Protein AF-A0A9R1PBY8-F1 (afdb_monomer_lite)

Organism: Triticum turgidum subsp. durum (NCBI:txid4567)

Radius of gyration: 31.66 Å; chains: 1; bounding box: 69×104×123 Å

Secondary structure (DSSP, 8-state):
---------------------PPP-----HHHHHHHHHHHHHHHHHHHHHS-TT-B--S-BTTTTB-TTSBTHHHH-HHHHHHHHHHHHHHHHHHHHHHHHHHHHHHHHTT----STTTHHHHHHHHHHHHHHHHHHHHHH--SHHHHHHHHHHHHHHHHHHHHHHHHHHHHTTSPPPPS---HHHHHHHHHHHHHHHHHHHHHHHHHHHHHHS-TT-B-SS-BTTB-TTSBGGGSTTTHHHHHHHHHHHHHHHHHHHHHHHHHH-HHHHHHHTTSHHHHHHHHHHHHHHHHHHHHHH--SHHHHHHHHHHHHHHHHHHHHHHHSS-GGGHHHHHHHHHHHHHHHHHHHHHHHHHHHHHHHHHHHHHHHHHHS-TT-B-SS-BTTB-TTSBHHHHH-HHHHHHHHHHHHHHHHHHHHHHHHHH-TTGGGS-HHHHHHHHHHHHHHHHHHHHHHH-SSHHHHHHHHHHHHHHHHHHHHHHHHHHTT---S-HHHHHHHHHHHHHHHHHHHHHHHHHHHHHHHS-TT-B--S-BTTTTBPTTSBTTTTT-HHHHHHHHHHHHHHHHHHHHHHHHHH-HHHHHHHHHTSHHHHHHHHHHHHHHHHHHHHH-S-HHHHHHHHHHHHHHHHHHHHHHHHHHHHHHHTTSS------HHHHHHHHHHHHHHHHHHHHHHHHHHHTT-----S-SSSSSSSTTSS-----------

pLDDT: mean 72.28, std 19.75, range [21.86, 96.31]

InterPro domains:
  IPR026961 PGG domain [PF13962] (40-143)
  IPR026961 PGG domain [PF13962] (191-300)
  IPR026961 PGG domain [PF13962] (351-454)
  IPR026961 PGG domain [PF13962] (496-608)

Foldseek 3Di:
DDDDDDDDDDDDPPDDPPPPPDPDDPDPDVLVLVLVLLVLLLVLLVVCLQQAFLGFACDDDPVVPHHGSHRPCCVVPVPLSVQLNVLSVLLNVLSVVSNVLCVVVVVCVVPDPDDPPSVVVSLVSVVSSLVSLLSNLLSQLDDDPVLNVLSVVLVVVLVVVLVVLVVVLVVVVPDDDDDDDDPPVVVVVLVVLLSLLSVLLSLLLSLLSNPSNAAQLGFANDDDDPDHRSDGLQCPDLLVVLSVQLNNLSSQLNSLSSSLNSQSSDPSSSVVPVPPPVSVVSVVSNLRSLLSNLLSQQDPDPVLSVLLVVLLVVLVCVVVVLVVPDDPPPPPPVCVVCVVVVVVVVVVLVLLLSLLLVLLSLLLNLLSVCSSAPFLGFANPDDDPHGRSHRQCCVVPVPLSSQLSNLSSLLNSLSVSLNVCSSDPSNVPVPLVVSLVSVLSSLVSLLSNLLSLLDPDPVSSVVLVVLLVVLLVVLVVLLVVQVVPDDDDDDPVVVVVLSVVLSVLSVLLSVLLSLLSVCSRAAAQGWANDQDPVVRDDRSHRPCCPVPVVLRVLLNVLSSNLNSLSSSLNSQSSDPVRSVSSVVSCVSVVSSVSSVVSSVVNVCSRPDPDVVVVCVVVVVVVVVVVVVVVVVVVVVVVVVVVVVPDDDDDPPVVVVVVVVVVVVVVVVVVVVVVVVVVVPDDDDDPDPPPPPPVVPPPDDDDDDDDDDD

Sequence (709 aa):
MTSIQCEEMEMVMEQEPVAVMGPEPKLESWEYILRKYILMLATVTHGVGFNPPGGVWQENHGHAGHFAGQPIARTNNFHGYLVFYYCNAFALASSVLVIVLFLLLSINLVEKQEKWFKVKPLRVLTVLDLLSFMGAYAAGSCRDKFTTVYTLVLMATGILTYFIVQAVVARRAKFPPLPADPDKNKVQLEERLRKVLMLLTTFVLSITYESGLNSPGGFWDNTGGGHRAGDSILSDGHHKARLVTFFICNSTAFMASLLIIMLLLSRKLHQQTARSREMYGCILVALAGLVGAYAAGSCREDGATAYVLIVVAASLACILVKSWLWPQDNYRQRVSTEIEISGVELQQSHKSLSLLLLMSTFATAITYQAGLDPPGGVWQENGNGRLAGDPILLSMNASRYRTFLYCNSFAFMLSLVTIIMFLSKFVRGLGAHKVEAVMMLELFGLIGAYTAGVSKNVITSIYVLALGGAVIFYVVIHVIFFTLEKEAINFYVEQEEVEKKRKLLYLLATLSTAMSYHAGLNPPGGYRVQDDDESGYQAGSPVVLPNFPRRYSAFLFCSSLSFMLSVSTMILLVSPVLYRPAIRSYALTLCTAVGSSVLMGAYVVGSTQYVKTYVMIVAGLLVTFLVRDTKQRLSRLMRVEAHEEDPIMINAQEGELVFKRAKKKQHAEHKHLMLLGILVVPGRPRSARRSLAERRRRARPRWAGHEGQ

Structure (mmCIF, N/CA/C/O backbone):
data_AF-A0A9R1PBY8-F1
#
_entry.id   AF-A0A9R1PBY8-F1
#
loop_
_atom_site.group_PDB
_atom_site.id
_atom_site.type_symbol
_atom_site.label_atom_id
_atom_site.label_alt_id
_atom_site.label_comp_id
_atom_site.label_asym_id
_atom_site.label_entity_id
_atom_site.label_seq_id
_atom_site.pdbx_PDB_ins_code
_atom_site.Cartn_x
_atom_site.Cartn_y
_atom_site.Cartn_z
_atom_site.occupancy
_atom_site.B_iso_or_equiv
_atom_site.auth_seq_id
_atom_site.auth_comp_id
_atom_site.auth_asym_id
_atom_site.auth_atom_id
_atom_site.pdbx_PDB_model_num
ATOM 1 N N . MET A 1 1 ? -14.191 3.641 85.393 1.00 29.86 1 MET A N 1
ATOM 2 C CA . MET A 1 1 ? -13.831 4.961 84.839 1.00 29.86 1 MET A CA 1
ATOM 3 C C . MET A 1 1 ? -14.634 5.161 83.565 1.00 29.86 1 MET A C 1
ATOM 5 O O . MET A 1 1 ? -14.518 4.321 82.687 1.00 29.86 1 MET A O 1
ATOM 9 N N . THR A 1 2 ? -15.476 6.205 83.575 1.00 27.30 2 THR A N 1
ATOM 10 C CA . THR A 1 2 ? -16.106 6.927 82.440 1.00 27.30 2 THR A CA 1
ATOM 11 C C . THR A 1 2 ? -16.925 6.091 81.437 1.00 27.30 2 THR A C 1
ATOM 13 O O . THR A 1 2 ? -16.348 5.371 80.639 1.00 27.30 2 THR A O 1
ATOM 16 N N . SER A 1 3 ? -18.259 5.999 81.514 1.00 21.86 3 SER A N 1
ATOM 17 C CA . SER A 1 3 ? -19.325 7.024 81.382 1.00 21.86 3 SER A CA 1
ATOM 18 C C . SER A 1 3 ? -19.831 7.206 79.942 1.00 21.86 3 SER A C 1
ATOM 20 O O . SER A 1 3 ? -19.049 7.639 79.104 1.00 21.86 3 SER A O 1
ATOM 22 N N . ILE A 1 4 ? -21.159 7.040 79.784 1.00 25.64 4 ILE A N 1
ATOM 23 C CA . ILE A 1 4 ? -22.078 7.834 78.929 1.00 25.64 4 ILE A CA 1
ATOM 24 C C . ILE A 1 4 ? -21.954 7.589 77.405 1.00 25.64 4 ILE A C 1
ATOM 26 O O . ILE A 1 4 ? -20.852 7.429 76.911 1.00 25.64 4 ILE A O 1
ATOM 30 N N . GLN A 1 5 ? -22.964 7.624 76.529 1.00 23.92 5 GLN A N 1
ATOM 31 C CA . GLN A 1 5 ? -24.441 7.599 76.473 1.00 23.92 5 GLN A CA 1
ATOM 32 C C . GLN A 1 5 ? -24.752 8.044 75.017 1.00 23.92 5 GLN A C 1
ATOM 34 O O . GLN A 1 5 ? -23.997 8.861 74.507 1.00 23.92 5 GLN A O 1
ATOM 39 N N . CYS A 1 6 ? -25.848 7.571 74.407 1.00 22.42 6 CYS A N 1
ATOM 40 C CA . CYS A 1 6 ? -26.550 8.158 73.239 1.00 22.42 6 CYS A CA 1
ATOM 41 C C . CYS A 1 6 ? -25.792 8.413 71.912 1.00 22.42 6 CYS A C 1
ATOM 43 O O . CYS A 1 6 ? -24.836 9.169 71.868 1.00 22.42 6 CYS A O 1
ATOM 45 N N . GLU A 1 7 ? -26.331 7.922 70.789 1.00 25.47 7 GLU A N 1
ATOM 46 C CA . GLU A 1 7 ? -27.134 8.760 69.871 1.00 25.47 7 GLU A CA 1
ATOM 47 C C . GLU A 1 7 ? -27.711 7.939 68.705 1.00 25.47 7 GLU A C 1
ATOM 49 O O . GLU A 1 7 ? -27.057 7.074 68.122 1.00 25.47 7 GLU A O 1
ATOM 54 N N . GLU A 1 8 ? -28.980 8.220 68.413 1.00 27.28 8 GLU A N 1
ATOM 55 C CA . GLU A 1 8 ? -29.675 7.909 67.168 1.00 27.28 8 GLU A CA 1
ATOM 56 C C . GLU A 1 8 ? -28.937 8.549 65.983 1.00 27.28 8 GLU A C 1
ATOM 58 O O . GLU A 1 8 ? -28.507 9.695 66.078 1.00 27.28 8 GLU A O 1
ATOM 63 N N . MET A 1 9 ? -28.863 7.872 64.833 1.00 24.81 9 MET A N 1
ATOM 64 C CA . MET A 1 9 ? -28.670 8.579 63.566 1.00 24.81 9 MET A CA 1
ATOM 65 C C . MET A 1 9 ? -29.479 7.928 62.446 1.00 24.81 9 MET A C 1
ATOM 67 O O . MET A 1 9 ? -29.255 6.791 62.034 1.00 24.81 9 MET A O 1
ATOM 71 N N . GLU A 1 10 ? -30.472 8.714 62.047 1.00 26.88 10 GLU A N 1
ATOM 72 C CA . GLU A 1 10 ? -31.310 8.716 60.859 1.00 26.88 10 GLU A CA 1
ATOM 73 C C . GLU A 1 10 ? -30.893 7.833 59.675 1.00 26.88 10 GLU A C 1
ATOM 75 O O . GLU A 1 10 ? -29.792 7.908 59.128 1.00 26.88 10 GLU A O 1
ATOM 80 N N . MET A 1 11 ? -31.902 7.108 59.183 1.00 23.58 11 MET A N 1
ATOM 81 C CA . MET A 1 11 ? -32.046 6.717 57.785 1.00 23.58 11 MET A CA 1
ATOM 82 C C . MET A 1 11 ? -31.867 7.932 56.865 1.00 23.58 11 MET A C 1
ATOM 84 O O . MET A 1 11 ? -32.800 8.707 56.657 1.00 23.58 11 MET A O 1
ATOM 88 N N . VAL A 1 12 ? -30.708 8.034 56.224 1.00 24.73 12 VAL A N 1
ATOM 89 C CA . VAL A 1 12 ? -30.579 8.744 54.952 1.00 24.73 12 VAL A CA 1
ATOM 90 C C . VAL A 1 12 ? -30.579 7.686 53.858 1.00 24.73 12 VAL A C 1
ATOM 92 O O . VAL A 1 12 ? -29.627 6.927 53.697 1.00 24.73 12 VAL A O 1
ATOM 95 N N . MET A 1 13 ? -31.694 7.615 53.129 1.00 24.11 13 MET A N 1
ATOM 96 C CA . MET A 1 13 ? -31.765 6.933 51.843 1.00 24.11 13 MET A CA 1
ATOM 97 C C . MET A 1 13 ? -30.706 7.535 50.913 1.00 24.11 13 MET A C 1
ATOM 99 O O . MET A 1 13 ? -30.906 8.617 50.359 1.00 24.11 13 MET A O 1
ATOM 103 N N . GLU A 1 14 ? -29.599 6.831 50.705 1.00 24.66 14 GLU A N 1
ATOM 104 C CA . GLU A 1 14 ? -28.750 7.052 49.539 1.00 24.66 14 GLU A CA 1
ATOM 105 C C . GLU A 1 14 ? -29.529 6.556 48.313 1.00 24.66 14 GLU A C 1
ATOM 107 O O . GLU A 1 14 ? -29.528 5.378 47.959 1.00 24.66 14 GLU A O 1
ATOM 112 N N . GLN A 1 15 ? -30.287 7.467 47.699 1.00 24.92 15 GLN A N 1
ATOM 113 C CA . GLN A 1 15 ? -30.784 7.284 46.343 1.00 24.92 15 GLN A CA 1
ATOM 114 C C . GLN A 1 15 ? -29.569 7.141 45.423 1.00 24.92 15 GLN A C 1
ATOM 116 O O . GLN A 1 15 ? -28.839 8.108 45.196 1.00 24.92 15 GLN A O 1
ATOM 121 N N . GLU A 1 16 ? -29.358 5.936 44.889 1.00 25.08 16 GLU A N 1
ATOM 122 C CA . GLU A 1 16 ? -28.461 5.718 43.757 1.00 25.08 16 GLU A CA 1
ATOM 123 C C . GLU A 1 16 ? -28.767 6.762 42.669 1.00 25.08 16 GLU A C 1
ATOM 125 O O . GLU A 1 16 ? -29.942 6.978 42.339 1.00 25.08 16 GLU A O 1
ATOM 130 N N . PRO A 1 17 ? -27.759 7.434 42.085 1.00 26.80 17 PRO A N 1
ATOM 131 C CA . PRO A 1 17 ? -28.011 8.347 40.989 1.00 26.80 17 PRO A CA 1
ATOM 132 C C . PRO A 1 17 ? -28.562 7.536 39.817 1.00 26.80 17 PRO A C 1
ATOM 134 O O . PRO A 1 17 ? -27.837 6.783 39.166 1.00 26.80 17 PRO A O 1
ATOM 137 N N . VAL A 1 18 ? -29.861 7.711 39.557 1.00 26.27 18 VAL A N 1
ATOM 138 C CA . VAL A 1 18 ? -30.551 7.231 38.361 1.00 26.27 18 VAL A CA 1
ATOM 139 C C . VAL A 1 18 ? -29.694 7.621 37.165 1.00 26.27 18 VAL A C 1
ATOM 141 O O . VAL A 1 18 ? -29.583 8.798 36.814 1.00 26.27 18 VAL A O 1
ATOM 144 N N . ALA A 1 19 ? -29.045 6.625 36.564 1.00 26.86 19 ALA A N 1
ATOM 145 C CA . ALA A 1 19 ? -28.292 6.798 35.343 1.00 26.86 19 ALA A CA 1
ATOM 146 C C . ALA A 1 19 ? -29.266 7.317 34.285 1.00 26.86 19 ALA A C 1
ATOM 148 O O . ALA A 1 19 ? -30.076 6.566 33.740 1.00 26.86 19 ALA A O 1
ATOM 149 N N . VAL A 1 20 ? -29.212 8.623 34.019 1.00 26.36 20 VAL A N 1
ATOM 150 C CA . VAL A 1 20 ? -29.891 9.236 32.884 1.00 26.36 20 VAL A CA 1
ATOM 151 C C . VAL A 1 20 ? -29.322 8.549 31.649 1.00 26.36 20 VAL A C 1
ATOM 153 O O . VAL A 1 20 ? -28.213 8.852 31.206 1.00 26.36 20 VAL A O 1
ATOM 156 N N . MET A 1 21 ? -30.059 7.558 31.138 1.00 26.91 21 MET A N 1
ATOM 157 C CA . MET A 1 21 ? -29.769 6.906 29.872 1.00 26.91 21 MET A CA 1
ATOM 158 C C . MET A 1 21 ? -29.791 7.988 28.799 1.00 26.91 21 MET A C 1
ATOM 160 O O . MET A 1 21 ? -30.848 8.394 28.315 1.00 26.91 21 MET A O 1
ATOM 164 N N . GLY A 1 22 ? -28.603 8.470 28.434 1.00 26.98 22 GLY A N 1
ATOM 165 C CA . GLY A 1 22 ? -28.424 9.212 27.199 1.00 26.98 22 GLY A CA 1
ATOM 166 C C . GLY A 1 22 ? -29.015 8.400 26.039 1.00 26.98 22 GLY A C 1
ATOM 167 O O . GLY A 1 22 ? -29.013 7.166 26.094 1.00 26.98 22 GLY A O 1
ATOM 168 N N . PRO A 1 23 ? -29.546 9.061 24.998 1.00 28.47 23 PRO A N 1
ATOM 169 C CA . PRO A 1 23 ? -30.202 8.372 23.895 1.00 28.47 23 PRO A CA 1
ATOM 170 C C . PRO A 1 23 ? -29.280 7.288 23.321 1.00 28.47 23 PRO A C 1
ATOM 172 O O . PRO A 1 23 ? -28.131 7.571 22.970 1.00 28.47 23 PRO A O 1
ATOM 175 N N . GLU A 1 24 ? -29.784 6.048 23.247 1.00 29.00 24 GLU A N 1
ATOM 176 C CA . GLU A 1 24 ? -29.044 4.912 22.690 1.00 29.00 24 GLU A CA 1
ATOM 177 C C . GLU A 1 24 ? -28.458 5.292 21.312 1.00 29.00 24 GLU A C 1
ATOM 179 O O . GLU A 1 24 ? -29.157 5.884 20.476 1.00 29.00 24 GLU A O 1
ATOM 184 N N . PRO A 1 25 ? -27.186 4.957 21.022 1.00 30.06 25 PRO A N 1
ATOM 185 C CA . PRO A 1 25 ? -26.607 5.220 19.715 1.00 30.06 25 PRO A CA 1
ATOM 186 C C . PRO A 1 25 ? -27.365 4.405 18.662 1.00 30.06 25 PRO A C 1
ATOM 188 O O . PRO A 1 25 ? -27.237 3.182 18.596 1.00 30.06 25 PRO A O 1
ATOM 191 N N . LYS A 1 26 ? -28.158 5.090 17.826 1.00 34.16 26 LYS A N 1
ATOM 192 C CA . LYS A 1 26 ? -28.880 4.481 16.700 1.00 34.16 26 LYS A CA 1
ATOM 193 C C . LYS A 1 26 ? -27.913 3.628 15.872 1.00 34.16 26 LYS A C 1
ATOM 195 O O . LYS A 1 26 ? -26.898 4.127 15.387 1.00 34.16 26 LYS A O 1
ATOM 200 N N . LEU A 1 27 ? -28.249 2.348 15.714 1.00 36.31 27 LEU A N 1
ATOM 201 C CA . LEU A 1 27 ? -27.516 1.384 14.896 1.00 36.31 27 LEU A CA 1
ATOM 202 C C . LEU A 1 27 ? -27.370 1.943 13.470 1.00 36.31 27 LEU A C 1
ATOM 204 O O . LEU A 1 27 ? -28.360 2.048 12.744 1.00 36.31 27 LEU A O 1
ATOM 208 N N . GLU A 1 28 ? -26.159 2.354 13.079 1.00 49.59 28 GLU A N 1
ATOM 209 C CA . GLU A 1 28 ? -25.900 2.837 11.717 1.00 49.59 28 GLU A CA 1
ATOM 210 C C . GLU A 1 28 ? -26.321 1.753 10.712 1.00 49.59 28 GLU A C 1
ATOM 212 O O . GLU A 1 28 ? -25.871 0.608 10.803 1.00 49.59 28 GLU A O 1
ATOM 217 N N . SER A 1 29 ? -27.183 2.093 9.742 1.00 55.50 29 SER A N 1
ATOM 218 C CA . SER A 1 29 ? -27.574 1.141 8.694 1.00 55.50 29 SER A CA 1
ATOM 219 C C . SER A 1 29 ? -26.319 0.623 7.985 1.00 55.50 29 SER A C 1
ATOM 221 O O . SER A 1 29 ? -25.452 1.404 7.603 1.00 55.50 29 SER A O 1
ATOM 223 N N . TRP A 1 30 ? -26.201 -0.692 7.788 1.00 58.19 30 TRP A N 1
ATOM 224 C CA . TRP A 1 30 ? -25.038 -1.330 7.145 1.00 58.19 30 TRP A CA 1
ATOM 225 C C . TRP A 1 30 ? -24.713 -0.743 5.758 1.00 58.19 30 TRP A C 1
ATOM 227 O O . TRP A 1 30 ? -23.565 -0.723 5.324 1.00 58.19 30 TRP A O 1
ATOM 237 N N . GLU A 1 31 ? -25.736 -0.235 5.089 1.00 60.22 31 GLU A N 1
ATOM 238 C CA . GLU A 1 31 ? -25.670 0.550 3.866 1.00 60.22 31 GLU A CA 1
ATOM 239 C C . GLU A 1 31 ? -24.752 1.773 4.026 1.00 60.22 31 GLU A C 1
ATOM 241 O O . GLU A 1 31 ? -23.814 1.967 3.259 1.00 60.22 31 GLU A O 1
ATOM 246 N N . TYR A 1 32 ? -24.921 2.540 5.097 1.00 58.84 32 TYR A N 1
ATOM 247 C CA . TYR A 1 32 ? -24.099 3.708 5.413 1.00 58.84 32 TYR A CA 1
ATOM 248 C C . TYR A 1 32 ? -22.629 3.362 5.698 1.00 58.84 32 TYR A C 1
ATOM 250 O O . TYR A 1 32 ? -21.733 4.190 5.536 1.00 58.84 32 TYR A O 1
ATOM 258 N N . ILE A 1 33 ? -22.357 2.132 6.119 1.00 60.78 33 ILE A N 1
ATOM 259 C CA . ILE A 1 33 ? -21.003 1.615 6.326 1.00 60.78 33 ILE A CA 1
ATOM 260 C C . ILE A 1 33 ? -20.351 1.249 4.981 1.00 60.78 33 ILE A C 1
ATOM 262 O O . ILE A 1 33 ? -19.159 1.499 4.801 1.00 60.78 33 ILE A O 1
ATOM 266 N N . LEU A 1 34 ? -21.137 0.765 4.012 1.00 64.88 34 LEU A N 1
ATOM 267 C CA . LEU A 1 34 ? -20.674 0.356 2.683 1.00 64.88 34 LEU A CA 1
ATOM 268 C C . LEU A 1 34 ? -19.993 1.492 1.900 1.00 64.88 34 LEU A C 1
ATOM 270 O O . LEU A 1 34 ? -18.986 1.259 1.235 1.00 64.88 34 LEU A O 1
ATOM 274 N N . ARG A 1 35 ? -20.483 2.732 2.038 1.00 68.31 35 ARG A N 1
ATOM 275 C CA . ARG A 1 35 ? -19.948 3.906 1.319 1.00 68.31 35 ARG A CA 1
ATOM 276 C C . ARG A 1 35 ? -18.445 4.126 1.527 1.00 68.31 35 ARG A C 1
ATOM 278 O O . ARG A 1 35 ? -17.772 4.593 0.619 1.00 68.31 35 ARG A O 1
ATOM 285 N N . LYS A 1 36 ? -17.914 3.797 2.715 1.00 68.56 36 LYS A N 1
ATOM 286 C CA . LYS A 1 36 ? -16.491 3.995 3.040 1.00 68.56 36 LYS A CA 1
ATOM 287 C C . LYS A 1 36 ? -15.607 3.032 2.248 1.00 68.56 36 LYS A C 1
ATOM 289 O O . LYS A 1 36 ? -14.511 3.402 1.855 1.00 68.56 36 LYS A O 1
ATOM 294 N N . TYR A 1 37 ? -16.100 1.821 2.004 1.00 72.75 37 TYR A N 1
ATOM 295 C CA . TYR A 1 37 ? -15.379 0.798 1.250 1.00 72.75 37 TYR A CA 1
ATOM 296 C C . TYR A 1 37 ? -15.495 1.032 -0.254 1.00 72.75 37 TYR A C 1
ATOM 298 O O . TYR A 1 37 ? -14.504 0.931 -0.962 1.00 72.75 37 TYR A O 1
ATOM 306 N N . ILE A 1 38 ? -16.672 1.444 -0.731 1.00 74.00 38 ILE A N 1
ATOM 307 C CA . ILE A 1 38 ? -16.870 1.814 -2.139 1.00 74.00 38 ILE A CA 1
ATOM 308 C C . ILE A 1 38 ? -16.018 3.033 -2.517 1.00 74.00 38 ILE A C 1
ATOM 310 O O . ILE A 1 38 ? -15.461 3.077 -3.608 1.00 74.00 38 ILE A O 1
ATOM 314 N N . LEU A 1 39 ? -15.831 3.987 -1.597 1.00 78.19 39 LEU A N 1
ATOM 315 C CA . LEU A 1 39 ? -14.895 5.093 -1.808 1.00 78.19 39 LEU A CA 1
ATOM 316 C C . LEU A 1 39 ? -13.458 4.597 -2.034 1.00 78.19 39 LEU A C 1
ATOM 318 O O . LEU A 1 39 ? -12.792 5.097 -2.933 1.00 78.19 39 LEU A O 1
ATOM 322 N N . MET A 1 40 ? -13.001 3.595 -1.273 1.00 79.19 40 MET A N 1
ATOM 323 C CA . MET A 1 40 ? -11.675 2.994 -1.477 1.00 79.19 40 MET A CA 1
ATOM 324 C C . MET A 1 40 ? -11.559 2.336 -2.862 1.00 79.19 40 MET A C 1
ATOM 326 O O . MET A 1 40 ? -10.564 2.543 -3.556 1.00 79.19 40 MET A O 1
ATOM 330 N N . LEU A 1 41 ? -12.584 1.601 -3.311 1.00 82.38 41 LEU A N 1
ATOM 331 C CA . LEU A 1 41 ? -12.597 1.005 -4.656 1.00 82.38 41 LEU A CA 1
ATOM 332 C C . LEU A 1 41 ? -12.566 2.075 -5.757 1.00 82.38 41 LEU A C 1
ATOM 334 O O . LEU A 1 41 ? -11.783 1.960 -6.701 1.00 82.38 41 LEU A O 1
ATOM 338 N N . ALA A 1 42 ? -13.347 3.150 -5.611 1.00 84.44 42 ALA A N 1
ATOM 339 C CA . ALA A 1 42 ? -13.329 4.281 -6.539 1.00 84.44 42 ALA A CA 1
ATOM 340 C C . ALA A 1 42 ? -11.933 4.917 -6.636 1.00 84.44 42 ALA A C 1
ATOM 342 O O . ALA A 1 42 ? -11.446 5.193 -7.728 1.00 84.44 42 ALA A O 1
ATOM 343 N N . THR A 1 43 ? -11.254 5.121 -5.502 1.00 85.19 43 THR A N 1
ATOM 344 C CA . THR A 1 43 ? -9.911 5.723 -5.513 1.00 85.19 43 THR A CA 1
ATOM 345 C C . THR A 1 43 ? -8.883 4.857 -6.236 1.00 85.19 43 THR A C 1
ATOM 347 O O . THR A 1 43 ? -8.052 5.382 -6.975 1.00 85.19 43 THR A O 1
ATOM 350 N N . VAL A 1 44 ? -8.966 3.534 -6.081 1.00 86.75 44 VAL A N 1
ATOM 351 C CA . VAL A 1 44 ? -8.022 2.597 -6.703 1.00 86.75 44 VAL A CA 1
ATOM 352 C C . VAL A 1 44 ? -8.283 2.451 -8.202 1.00 86.75 44 VAL A C 1
ATOM 354 O O . VAL A 1 44 ? -7.347 2.529 -8.993 1.00 86.75 44 VAL A O 1
ATOM 357 N N . THR A 1 45 ? -9.546 2.303 -8.612 1.00 88.75 45 THR A N 1
ATOM 358 C CA . THR A 1 45 ? -9.927 2.244 -10.040 1.00 88.75 45 THR A CA 1
ATOM 359 C C . THR A 1 45 ? -9.558 3.524 -10.786 1.00 88.75 45 THR A C 1
ATOM 361 O O . THR A 1 45 ? -9.098 3.461 -11.927 1.00 88.75 45 THR A O 1
ATOM 364 N N . HIS A 1 46 ? -9.691 4.680 -10.127 1.00 90.19 46 HIS A N 1
ATOM 365 C CA . HIS A 1 46 ? -9.219 5.959 -10.645 1.00 90.19 46 HIS A CA 1
ATOM 366 C C . HIS A 1 46 ? -7.698 5.965 -10.840 1.00 90.19 46 HIS A C 1
ATOM 368 O O . HIS A 1 46 ? -7.239 6.281 -11.931 1.00 90.19 46 HIS A O 1
ATOM 374 N N . GLY A 1 47 ? -6.917 5.586 -9.820 1.00 86.00 47 GLY A N 1
ATOM 375 C CA . GLY A 1 47 ? -5.450 5.561 -9.907 1.00 86.00 47 GLY A CA 1
ATOM 376 C C . GLY A 1 47 ? -4.932 4.654 -11.027 1.00 86.00 47 GLY A C 1
ATOM 377 O O . GLY A 1 47 ? -4.147 5.084 -11.869 1.00 86.00 47 GLY A O 1
ATOM 378 N N . VAL A 1 48 ? -5.449 3.429 -11.097 1.00 87.06 48 VAL A N 1
ATOM 379 C CA . VAL A 1 48 ? -5.112 2.450 -12.142 1.00 87.06 48 VAL A CA 1
ATOM 380 C C . VAL A 1 48 ? -5.566 2.905 -13.536 1.00 87.06 48 VAL A C 1
ATOM 382 O O . VAL A 1 48 ? -4.933 2.577 -14.532 1.00 87.06 48 VAL A O 1
ATOM 385 N N . GLY A 1 49 ? -6.631 3.705 -13.637 1.00 85.00 49 GLY A N 1
ATOM 386 C CA . GLY A 1 49 ? -7.068 4.275 -14.913 1.00 85.00 49 GLY A CA 1
ATOM 387 C C . GLY A 1 49 ? -6.017 5.171 -15.585 1.00 85.00 49 GLY A C 1
ATOM 388 O O . GLY A 1 49 ? -5.984 5.235 -16.812 1.00 85.00 49 GLY A O 1
ATOM 389 N N . PHE A 1 50 ? -5.145 5.821 -14.804 1.00 85.06 50 PHE A N 1
ATOM 390 C CA . PHE A 1 50 ? -4.037 6.638 -15.320 1.00 85.06 50 PHE A CA 1
ATOM 391 C C . PHE A 1 50 ? -2.751 5.844 -15.568 1.00 85.06 50 PHE A C 1
ATOM 393 O O . PHE A 1 50 ? -1.903 6.301 -16.327 1.00 85.06 50 PHE A O 1
ATOM 400 N N . ASN A 1 51 ? -2.633 4.657 -14.971 1.00 86.19 51 ASN A N 1
ATOM 401 C CA . ASN A 1 51 ? -1.504 3.745 -15.126 1.00 86.19 51 ASN A CA 1
ATOM 402 C C . ASN A 1 51 ? -2.015 2.424 -15.722 1.00 86.19 51 ASN A C 1
ATOM 404 O O . ASN A 1 51 ? -2.211 1.451 -14.987 1.00 86.19 51 ASN A O 1
ATOM 408 N N . PRO A 1 52 ? -2.312 2.393 -17.034 1.00 87.25 52 PRO A N 1
ATOM 409 C CA . PRO A 1 52 ? -2.887 1.218 -17.668 1.00 87.25 52 PRO A CA 1
ATOM 410 C C . PRO A 1 52 ? -1.937 0.012 -17.569 1.00 87.25 52 PRO A C 1
ATOM 412 O O . PRO A 1 52 ? -0.713 0.183 -17.564 1.00 87.25 52 PRO A O 1
ATOM 415 N N . PRO A 1 53 ? -2.482 -1.217 -17.544 1.00 88.19 53 PRO A N 1
ATOM 416 C CA . PRO A 1 53 ? -1.672 -2.426 -17.522 1.00 88.19 53 PRO A CA 1
ATOM 417 C C . PRO A 1 53 ? -0.749 -2.465 -18.743 1.00 88.19 53 PRO A C 1
ATOM 419 O O . PRO A 1 53 ? -1.152 -2.094 -19.847 1.00 88.19 53 PRO A O 1
ATOM 422 N N . GLY A 1 54 ? 0.491 -2.909 -18.543 1.00 85.44 54 GLY A N 1
ATOM 423 C CA . GLY A 1 54 ? 1.517 -2.885 -19.588 1.00 85.44 54 GLY A CA 1
ATOM 424 C C . GLY A 1 54 ? 2.229 -1.538 -19.736 1.00 85.44 54 GLY A C 1
ATOM 425 O O . GLY A 1 54 ? 3.142 -1.442 -20.542 1.00 85.44 54 GLY A O 1
ATOM 426 N N . GLY A 1 55 ? 1.847 -0.507 -18.978 1.00 87.81 55 GLY A N 1
ATOM 427 C CA . GLY A 1 55 ? 2.483 0.804 -19.034 1.00 87.81 55 GLY A CA 1
ATOM 428 C C . GLY A 1 55 ? 2.088 1.639 -20.256 1.00 87.81 55 GLY A C 1
ATOM 429 O O . GLY A 1 55 ? 1.131 1.348 -20.986 1.00 87.81 55 GLY A O 1
ATOM 430 N N . VAL A 1 56 ? 2.828 2.728 -20.450 1.00 88.69 56 VAL A N 1
ATOM 431 C CA . VAL A 1 56 ? 2.623 3.704 -21.525 1.00 88.69 56 VAL A CA 1
ATOM 432 C C . VAL A 1 56 ? 3.917 3.912 -22.299 1.00 88.69 56 VAL A C 1
ATOM 434 O O . VAL A 1 56 ? 5.002 3.826 -21.724 1.00 88.69 56 VAL A O 1
ATOM 437 N N . TRP A 1 57 ? 3.795 4.213 -23.590 1.00 86.44 57 TRP A N 1
ATOM 438 C CA . TRP A 1 57 ? 4.935 4.586 -24.426 1.00 86.44 57 TRP A CA 1
ATOM 439 C C . TRP A 1 57 ? 5.605 5.850 -23.875 1.00 86.44 57 TRP A C 1
ATOM 441 O O . TRP A 1 57 ? 4.911 6.827 -23.592 1.00 86.44 57 TRP A O 1
ATOM 451 N N . GLN A 1 58 ? 6.930 5.846 -23.723 1.00 83.19 58 GLN A N 1
ATOM 452 C CA . GLN A 1 58 ? 7.675 7.019 -23.240 1.00 83.19 58 GLN A CA 1
ATOM 453 C C . GLN A 1 58 ? 8.090 7.959 -24.380 1.00 83.19 58 GLN A C 1
ATOM 455 O O . GLN A 1 58 ? 8.125 9.174 -24.193 1.00 83.19 58 GLN A O 1
ATOM 460 N N . GLU A 1 59 ? 8.336 7.417 -25.576 1.00 80.12 59 GLU A N 1
ATOM 461 C CA . GLU A 1 59 ? 8.813 8.169 -26.739 1.00 80.12 59 GLU A CA 1
ATOM 462 C C . GLU A 1 59 ? 7.822 8.152 -27.912 1.00 80.12 59 GLU A C 1
ATOM 464 O O . GLU A 1 59 ? 6.978 7.264 -28.049 1.00 80.12 59 GLU A O 1
ATOM 469 N N . ASN A 1 60 ? 7.922 9.163 -28.782 1.00 81.81 60 ASN A N 1
ATOM 470 C CA . ASN A 1 60 ? 7.177 9.207 -30.038 1.00 81.81 60 ASN A CA 1
ATOM 471 C C . ASN A 1 60 ? 7.928 8.409 -31.108 1.00 81.81 60 ASN A C 1
ATOM 473 O O . ASN A 1 60 ? 9.000 8.824 -31.547 1.00 81.81 60 ASN A O 1
ATOM 477 N N . HIS A 1 61 ? 7.328 7.335 -31.617 1.00 70.88 61 HIS A N 1
ATOM 478 C CA . HIS A 1 61 ? 7.882 6.599 -32.754 1.00 70.88 61 HIS A CA 1
ATOM 479 C C . HIS A 1 61 ? 7.027 6.817 -34.002 1.00 70.88 61 HIS A C 1
ATOM 481 O O . HIS A 1 61 ? 6.055 6.106 -34.268 1.00 70.88 61 HIS A O 1
ATOM 487 N N . GLY A 1 62 ? 7.432 7.808 -34.804 1.00 57.47 62 GLY A N 1
ATOM 488 C CA . GLY A 1 62 ? 6.715 8.268 -36.000 1.00 57.47 62 GLY A CA 1
ATOM 489 C C . GLY A 1 62 ? 6.514 7.224 -37.109 1.00 57.47 62 GLY A C 1
ATOM 490 O O . GLY A 1 62 ? 5.729 7.471 -38.017 1.00 57.47 62 GLY A O 1
ATOM 491 N N . HIS A 1 63 ? 7.176 6.063 -37.057 1.00 57.69 63 HIS A N 1
ATOM 492 C CA . HIS A 1 63 ? 7.007 4.973 -38.034 1.00 57.69 63 HIS A CA 1
ATOM 493 C C . HIS A 1 63 ? 6.095 3.836 -37.539 1.00 57.69 63 HIS A C 1
ATOM 495 O O . HIS A 1 63 ? 5.542 3.110 -38.358 1.00 57.69 63 HIS A O 1
ATOM 501 N N . ALA A 1 64 ? 5.892 3.706 -36.221 1.00 64.62 64 ALA A N 1
ATOM 502 C CA . ALA A 1 64 ? 5.009 2.702 -35.613 1.00 64.62 64 ALA A CA 1
ATOM 503 C C . ALA A 1 64 ? 3.589 3.238 -35.332 1.00 64.62 64 ALA A C 1
ATOM 505 O O . ALA A 1 64 ? 2.690 2.475 -34.992 1.00 64.62 64 ALA A O 1
ATOM 506 N N . GLY A 1 65 ? 3.366 4.551 -35.486 1.00 71.50 65 GLY A N 1
ATOM 507 C CA . GLY A 1 65 ? 2.053 5.178 -35.298 1.00 71.50 65 GLY A CA 1
ATOM 508 C C . GLY A 1 65 ? 1.608 5.274 -33.834 1.00 71.50 65 GLY A C 1
ATOM 509 O O . GLY A 1 65 ? 0.407 5.328 -33.561 1.00 71.50 65 GLY A O 1
ATOM 510 N N . HIS A 1 66 ? 2.551 5.264 -32.887 1.00 79.19 66 HIS A N 1
ATOM 511 C CA . HIS A 1 66 ? 2.277 5.384 -31.453 1.00 79.19 66 HIS A CA 1
ATOM 512 C C . HIS A 1 66 ? 2.949 6.633 -30.885 1.00 79.19 66 HIS A C 1
ATOM 514 O O . HIS A 1 66 ? 4.065 6.992 -31.270 1.00 79.19 66 HIS A O 1
ATOM 520 N N . PHE A 1 67 ? 2.237 7.301 -29.981 1.00 84.00 67 PHE A N 1
ATOM 521 C CA . PHE A 1 67 ? 2.675 8.538 -29.341 1.00 84.00 67 PHE A CA 1
ATOM 522 C C . PHE A 1 67 ? 2.961 8.304 -27.860 1.00 84.00 67 PHE A C 1
ATOM 524 O O . PHE A 1 67 ? 2.287 7.494 -27.214 1.00 84.00 67 PHE A O 1
ATOM 531 N N . ALA A 1 68 ? 3.906 9.067 -27.315 1.00 85.00 68 ALA A N 1
ATOM 532 C CA . ALA A 1 68 ? 4.206 9.073 -25.893 1.00 85.00 68 ALA A CA 1
ATOM 533 C C . ALA A 1 68 ? 2.930 9.314 -25.060 1.00 85.00 68 ALA A C 1
ATOM 535 O O . ALA A 1 68 ? 2.074 10.131 -25.409 1.00 85.00 68 ALA A O 1
ATOM 536 N N . GLY A 1 69 ? 2.782 8.568 -23.967 1.00 82.88 69 GLY A N 1
ATOM 537 C CA . GLY A 1 69 ? 1.606 8.559 -23.097 1.00 82.88 69 GLY A CA 1
ATOM 538 C C . GLY A 1 69 ? 0.470 7.633 -23.549 1.00 82.88 69 GLY A C 1
ATOM 539 O O . GLY A 1 69 ? -0.473 7.422 -22.784 1.00 82.88 69 GLY A O 1
ATOM 540 N N . GLN A 1 70 ? 0.525 7.043 -24.750 1.00 88.12 70 GLN A N 1
ATOM 541 C CA . GLN A 1 70 ? -0.476 6.053 -25.157 1.00 88.12 70 GLN A CA 1
ATOM 542 C C . GLN A 1 70 ? -0.270 4.709 -24.428 1.00 88.12 70 GLN A C 1
ATOM 544 O O . GLN A 1 70 ? 0.873 4.276 -24.275 1.00 88.12 70 GLN A O 1
ATOM 549 N N . PRO A 1 71 ? -1.349 4.009 -24.016 1.00 90.19 71 PRO A N 1
ATOM 550 C CA . PRO A 1 71 ? -1.245 2.691 -23.386 1.00 90.19 71 PRO A CA 1
ATOM 551 C C . PRO A 1 71 ? -0.632 1.648 -24.327 1.00 90.19 71 PRO A C 1
ATOM 553 O O . PRO A 1 71 ? -1.151 1.442 -25.426 1.00 90.19 71 PRO A O 1
ATOM 556 N N . ILE A 1 72 ? 0.396 0.927 -23.874 1.00 89.19 72 ILE A N 1
ATOM 557 C CA . ILE A 1 72 ? 1.064 -0.112 -24.681 1.00 89.19 72 ILE A CA 1
ATOM 558 C C . ILE A 1 72 ? 0.135 -1.315 -24.898 1.00 89.19 72 ILE A C 1
ATOM 560 O O . ILE A 1 72 ? 0.053 -1.877 -25.989 1.00 89.19 72 ILE A O 1
ATOM 564 N N . ALA A 1 73 ? -0.669 -1.679 -23.893 1.00 87.31 73 ALA A N 1
ATOM 565 C CA . ALA A 1 73 ? -1.634 -2.771 -24.033 1.00 87.31 73 ALA A CA 1
ATOM 566 C C . ALA A 1 73 ? -2.649 -2.544 -25.167 1.00 87.31 73 ALA A C 1
ATOM 568 O O . ALA A 1 73 ? -3.142 -3.515 -25.738 1.00 87.31 73 ALA A O 1
ATOM 569 N N . ARG A 1 74 ? -2.932 -1.289 -25.550 1.00 87.38 74 ARG A N 1
ATOM 570 C CA . ARG A 1 74 ? -3.831 -0.982 -26.673 1.00 87.38 74 ARG A CA 1
ATOM 571 C C . ARG A 1 74 ? -3.295 -1.521 -28.001 1.00 87.38 74 ARG A C 1
ATOM 573 O O . ARG A 1 74 ? -4.093 -1.906 -28.850 1.00 87.38 74 ARG A O 1
ATOM 580 N N . THR A 1 75 ? -1.978 -1.533 -28.183 1.00 84.00 75 THR A N 1
ATOM 581 C CA . THR A 1 75 ? -1.325 -1.946 -29.432 1.00 84.00 75 THR A CA 1
ATOM 582 C C . THR A 1 75 ? -1.083 -3.451 -29.438 1.00 84.00 75 THR A C 1
ATOM 584 O O . THR A 1 75 ? -1.334 -4.111 -30.442 1.00 84.00 75 THR A O 1
ATOM 587 N N . ASN A 1 76 ? -0.681 -4.009 -28.292 1.00 83.81 76 ASN A N 1
ATOM 588 C CA . ASN A 1 76 ? -0.247 -5.405 -28.200 1.00 83.81 76 ASN A CA 1
ATOM 589 C C . ASN A 1 76 ? -1.381 -6.383 -27.858 1.00 83.81 76 ASN A C 1
ATOM 591 O O . ASN A 1 76 ? -1.350 -7.535 -28.286 1.00 83.81 76 ASN A O 1
ATOM 595 N N . ASN A 1 77 ? -2.394 -5.942 -27.107 1.00 85.62 77 ASN A N 1
ATOM 596 C CA . ASN A 1 77 ? -3.554 -6.747 -26.727 1.00 85.62 77 ASN A CA 1
ATOM 597 C C . ASN A 1 77 ? -4.827 -5.886 -26.708 1.00 85.62 77 ASN A C 1
ATOM 599 O O . ASN A 1 77 ? -5.399 -5.595 -25.655 1.00 85.62 77 ASN A O 1
ATOM 603 N N . PHE A 1 78 ? -5.279 -5.482 -27.898 1.00 87.81 78 PHE A N 1
ATOM 604 C CA . PHE A 1 78 ? -6.403 -4.557 -28.054 1.00 87.81 78 PHE A CA 1
ATOM 605 C C . PHE A 1 78 ? -7.685 -5.028 -27.348 1.00 87.81 78 PHE A C 1
ATOM 607 O O . PHE A 1 78 ? -8.337 -4.242 -26.662 1.00 87.81 78 PHE A O 1
ATOM 614 N N . HIS A 1 79 ? -8.038 -6.313 -27.466 1.00 89.81 79 HIS A N 1
ATOM 615 C CA . HIS A 1 79 ? -9.241 -6.855 -26.829 1.00 89.81 79 HIS A CA 1
ATOM 616 C C . HIS A 1 79 ? -9.130 -6.885 -25.301 1.00 89.81 79 HIS A C 1
ATOM 618 O O . HIS A 1 79 ? -10.065 -6.459 -24.624 1.00 89.81 79 HIS A O 1
ATOM 624 N N . GLY A 1 80 ? -7.993 -7.333 -24.753 1.00 89.69 80 GLY A N 1
ATOM 625 C CA . GLY A 1 80 ? -7.752 -7.307 -23.308 1.00 89.69 80 GLY A CA 1
ATOM 626 C C . GLY A 1 80 ? -7.782 -5.882 -22.754 1.00 89.69 80 GLY A C 1
ATOM 627 O O . GLY A 1 80 ? -8.455 -5.618 -21.760 1.00 89.69 80 GLY A O 1
ATOM 628 N N . TYR A 1 81 ? -7.155 -4.939 -23.460 1.00 91.12 81 TYR A N 1
ATOM 629 C CA . TYR A 1 81 ? -7.207 -3.518 -23.123 1.00 91.12 81 TYR A CA 1
ATOM 630 C C . TYR A 1 81 ? -8.642 -2.973 -23.108 1.00 91.12 81 TYR A C 1
ATOM 632 O O . TYR A 1 81 ? -9.015 -2.274 -22.168 1.00 91.12 81 TYR A O 1
ATOM 640 N N . LEU A 1 82 ? -9.463 -3.310 -24.108 1.00 93.50 82 LEU A N 1
ATOM 641 C CA . LEU A 1 82 ? -10.845 -2.837 -24.204 1.00 93.50 82 LEU A CA 1
ATOM 642 C C . LEU A 1 82 ? -11.708 -3.348 -23.040 1.00 93.50 82 LEU A C 1
ATOM 644 O O . LEU A 1 82 ? -12.449 -2.573 -22.433 1.00 93.50 82 LEU A O 1
ATOM 648 N N . VAL A 1 83 ? -11.586 -4.639 -22.707 1.00 94.12 83 VAL A N 1
ATOM 649 C CA . VAL A 1 83 ? -12.287 -5.238 -21.561 1.00 94.12 83 VAL A CA 1
ATOM 650 C C . VAL A 1 83 ? -11.836 -4.570 -20.268 1.00 94.12 83 VAL A C 1
ATOM 652 O O . VAL A 1 83 ? -12.682 -4.122 -19.498 1.00 94.12 83 VAL A O 1
ATOM 655 N N . PHE A 1 84 ? -10.523 -4.430 -20.055 1.00 94.44 84 PHE A N 1
ATOM 656 C CA . PHE A 1 84 ? -9.982 -3.720 -18.898 1.00 94.44 84 PHE A CA 1
ATOM 657 C C . PHE A 1 84 ? -10.549 -2.298 -18.793 1.00 94.44 84 PHE A C 1
ATOM 659 O O . PHE A 1 84 ? -11.072 -1.925 -17.744 1.00 94.44 84 PHE A O 1
ATOM 666 N N . TYR A 1 85 ? -10.498 -1.528 -19.882 1.00 93.69 85 TYR A N 1
ATOM 667 C CA . TYR A 1 85 ? -10.928 -0.134 -19.915 1.00 93.69 85 TYR A CA 1
ATOM 668 C C . TYR A 1 85 ? -12.404 0.016 -19.537 1.00 93.69 85 TYR A C 1
ATOM 670 O O . TYR A 1 85 ? -12.724 0.763 -18.612 1.00 93.69 85 TYR A O 1
ATOM 678 N N . TYR A 1 86 ? -13.305 -0.719 -20.198 1.00 95.44 86 TYR A N 1
ATOM 679 C CA . TYR A 1 86 ? -14.738 -0.612 -19.918 1.00 95.44 86 TYR A CA 1
ATOM 680 C C . TYR A 1 86 ? -15.110 -1.156 -18.542 1.00 95.44 86 TYR A C 1
ATOM 682 O O . TYR A 1 86 ? -15.910 -0.535 -17.847 1.00 95.44 86 TYR A O 1
ATOM 690 N N . CYS A 1 87 ? -14.521 -2.275 -18.116 1.00 95.50 87 CYS A N 1
ATOM 691 C CA . CYS A 1 87 ? -14.776 -2.831 -16.792 1.00 95.50 87 CYS A CA 1
ATOM 692 C C . CYS A 1 87 ? -14.283 -1.897 -15.674 1.00 95.50 87 CYS A C 1
ATOM 694 O O . CYS A 1 87 ? -15.018 -1.659 -14.715 1.00 95.50 87 CYS A O 1
ATOM 696 N N . ASN A 1 88 ? -13.082 -1.323 -15.808 1.00 94.12 88 ASN A N 1
ATOM 697 C CA . ASN A 1 88 ? -12.533 -0.388 -14.823 1.00 94.12 88 ASN A CA 1
ATOM 698 C C . ASN A 1 88 ? -13.333 0.924 -14.795 1.00 94.12 88 ASN A C 1
ATOM 700 O O . ASN A 1 88 ? -13.659 1.423 -13.719 1.00 94.12 88 ASN A O 1
ATOM 704 N N . ALA A 1 89 ? -13.705 1.459 -15.964 1.00 93.31 89 ALA A N 1
ATOM 705 C CA . ALA A 1 89 ? -14.531 2.660 -16.067 1.00 93.31 89 ALA A CA 1
ATOM 706 C C . ALA A 1 89 ? -15.936 2.444 -15.489 1.00 93.31 89 ALA A C 1
ATOM 708 O O . ALA A 1 89 ? -16.442 3.310 -14.774 1.00 93.31 89 ALA A O 1
ATOM 709 N N . PHE A 1 90 ? -16.551 1.286 -15.752 1.00 93.00 90 PHE A N 1
ATOM 710 C CA . PHE A 1 90 ? -17.841 0.936 -15.169 1.00 93.00 90 PHE A CA 1
ATOM 711 C C . PHE A 1 90 ? -17.740 0.840 -13.651 1.00 93.00 90 PHE A C 1
ATOM 713 O O . PHE A 1 90 ? -18.543 1.479 -12.987 1.00 93.00 90 PHE A O 1
ATOM 720 N N . ALA A 1 91 ? -16.741 0.130 -13.110 1.00 91.12 91 ALA A N 1
ATOM 721 C CA . ALA A 1 91 ? -16.519 0.032 -11.665 1.00 91.12 91 ALA A CA 1
ATOM 722 C C . ALA A 1 91 ? -16.338 1.421 -11.020 1.00 91.12 91 ALA A C 1
ATOM 724 O O . ALA A 1 91 ? -16.990 1.760 -10.034 1.00 91.12 91 ALA A O 1
ATOM 725 N N . LEU A 1 92 ? -15.531 2.302 -11.617 1.00 91.00 92 LEU A N 1
ATOM 726 C CA . LEU A 1 92 ? -15.392 3.674 -11.125 1.00 91.00 92 LEU A CA 1
ATOM 727 C C . LEU A 1 92 ? -16.739 4.421 -11.138 1.00 91.00 92 LEU A C 1
ATOM 729 O O . LEU A 1 92 ? -17.131 5.024 -10.134 1.00 91.00 92 LEU A O 1
ATOM 733 N N . ALA A 1 93 ? -17.467 4.365 -12.256 1.00 90.38 93 ALA A N 1
ATOM 734 C CA . ALA A 1 93 ? -18.747 5.045 -12.417 1.00 90.38 93 ALA A CA 1
ATOM 735 C C . ALA A 1 93 ? -19.820 4.505 -11.458 1.00 90.38 93 ALA A C 1
ATOM 737 O O . ALA A 1 93 ? -20.527 5.296 -10.830 1.00 90.38 93 ALA A O 1
ATOM 738 N N . SER A 1 94 ? -19.928 3.182 -11.293 1.00 88.31 94 SER A N 1
ATOM 739 C CA . SER A 1 94 ? -20.857 2.556 -10.350 1.00 88.31 94 SER A CA 1
ATOM 740 C C . SER A 1 94 ? -20.506 2.900 -8.913 1.00 88.31 94 SER A C 1
ATOM 742 O O . SER A 1 94 ? -21.402 3.259 -8.149 1.00 88.31 94 SER A O 1
ATOM 744 N N . SER A 1 95 ? -19.225 2.877 -8.547 1.00 87.88 95 SER A N 1
ATOM 745 C CA . SER A 1 95 ? -18.777 3.268 -7.214 1.00 87.88 95 SER A CA 1
ATOM 746 C C . SER A 1 95 ? -19.134 4.726 -6.893 1.00 87.88 95 SER A C 1
ATOM 748 O O . SER A 1 95 ? -19.718 5.006 -5.841 1.00 87.88 95 SER A O 1
ATOM 750 N N . VAL A 1 96 ? -18.880 5.660 -7.817 1.00 86.81 96 VAL A N 1
ATOM 751 C CA . VAL A 1 96 ? -19.264 7.076 -7.665 1.00 86.81 96 VAL A CA 1
ATOM 752 C C . VAL A 1 96 ? -20.782 7.237 -7.596 1.00 86.81 96 VAL A C 1
ATOM 754 O O . VAL A 1 96 ? -21.283 7.945 -6.721 1.00 86.81 96 VAL A O 1
ATOM 757 N N . LEU A 1 97 ? -21.531 6.547 -8.460 1.00 85.56 97 LEU A N 1
ATOM 758 C CA . LEU A 1 97 ? -22.992 6.595 -8.468 1.00 85.56 97 LEU A CA 1
ATOM 759 C C . LEU A 1 97 ? -23.573 6.098 -7.140 1.00 85.56 97 LEU A C 1
ATOM 761 O O . LEU A 1 97 ? -24.455 6.748 -6.584 1.00 85.56 97 LEU A O 1
ATOM 765 N N . VAL A 1 98 ? -23.052 4.999 -6.586 1.00 80.25 98 VAL A N 1
ATOM 766 C CA . VAL A 1 98 ? -23.455 4.502 -5.262 1.00 80.25 98 VAL A CA 1
ATOM 767 C C . VAL A 1 98 ? -23.178 5.551 -4.183 1.00 80.25 98 VAL A C 1
ATOM 769 O O . VAL A 1 98 ? -24.041 5.777 -3.336 1.00 80.25 98 VAL A O 1
ATOM 772 N N . ILE A 1 99 ? -22.021 6.220 -4.212 1.00 79.19 99 ILE A N 1
ATOM 773 C CA . ILE A 1 99 ? -21.664 7.267 -3.239 1.00 79.19 99 ILE A CA 1
ATOM 774 C C . ILE A 1 99 ? -22.620 8.463 -3.332 1.00 79.19 99 ILE A C 1
ATOM 776 O O . ILE A 1 99 ? -23.136 8.913 -2.307 1.00 79.19 99 ILE A O 1
ATOM 780 N N . VAL A 1 100 ? -22.887 8.960 -4.542 1.00 80.81 100 VAL A N 1
ATOM 781 C CA . VAL A 1 100 ? -23.797 10.091 -4.776 1.00 80.81 100 VAL A CA 1
ATOM 782 C C . VAL A 1 100 ? -25.221 9.729 -4.367 1.00 80.81 100 VAL A C 1
ATOM 784 O O . VAL A 1 100 ? -25.847 10.476 -3.616 1.00 80.81 100 VAL A O 1
ATOM 787 N N . LEU A 1 101 ? -25.714 8.557 -4.780 1.00 76.00 101 LEU A N 1
ATOM 788 C CA . LEU A 1 101 ? -27.021 8.059 -4.361 1.00 76.00 101 LEU A CA 1
ATOM 789 C C . LEU A 1 101 ? -27.089 7.935 -2.842 1.00 76.00 101 LEU A C 1
ATOM 791 O O . LEU A 1 101 ? -28.085 8.348 -2.268 1.00 76.00 101 LEU A O 1
ATOM 795 N N . PHE A 1 102 ? -26.038 7.459 -2.168 1.00 72.56 102 PHE A N 1
ATOM 796 C CA . PHE A 1 102 ? -25.988 7.431 -0.705 1.00 72.56 102 PHE A CA 1
ATOM 797 C C . PHE A 1 102 ? -26.100 8.811 -0.073 1.00 72.56 102 PHE A C 1
ATOM 799 O O . PHE A 1 102 ? -26.832 8.965 0.901 1.00 72.56 102 PHE A O 1
ATOM 806 N N . LEU A 1 103 ? -25.367 9.797 -0.591 1.00 71.88 103 LEU A N 1
ATOM 807 C CA . LEU A 1 103 ? -25.402 11.167 -0.083 1.00 71.88 103 LEU A CA 1
ATOM 808 C C . LEU A 1 103 ? -26.805 11.760 -0.246 1.00 71.88 103 LEU A C 1
ATOM 810 O O . LEU A 1 103 ? -27.387 12.221 0.735 1.00 71.88 103 LEU A O 1
ATOM 814 N N . LEU A 1 104 ? -27.394 11.640 -1.436 1.00 70.31 104 LEU A N 1
ATOM 815 C CA . LEU A 1 104 ? -28.749 12.114 -1.729 1.00 70.31 104 LEU A CA 1
ATOM 816 C C . LEU A 1 104 ? -29.817 11.372 -0.907 1.00 70.31 104 LEU A C 1
ATOM 818 O O . LEU A 1 104 ? -30.727 11.988 -0.354 1.00 70.31 104 LEU A O 1
ATOM 822 N N . LEU A 1 105 ? -29.696 10.049 -0.768 1.00 65.75 105 LEU A N 1
ATOM 823 C CA . LEU A 1 105 ? -30.619 9.236 0.025 1.00 65.75 105 LEU A CA 1
ATOM 824 C C . LEU A 1 105 ? -30.478 9.525 1.522 1.00 65.75 105 LEU A C 1
ATOM 826 O O . LEU A 1 105 ? -31.474 9.474 2.232 1.00 65.75 105 LEU A O 1
ATOM 830 N N . SER A 1 106 ? -29.269 9.834 2.005 1.00 59.97 106 SER A N 1
ATOM 831 C CA . SER A 1 106 ? -29.029 10.185 3.409 1.00 59.97 106 SER A CA 1
ATOM 832 C C . SER A 1 106 ? -29.697 11.501 3.806 1.00 59.97 106 SER A C 1
ATOM 834 O O . SER A 1 106 ? -30.169 11.604 4.933 1.00 59.97 106 SER A O 1
ATOM 836 N N . ILE A 1 107 ? -29.818 12.449 2.870 1.00 56.47 107 ILE A N 1
ATOM 837 C CA . ILE A 1 107 ? -30.576 13.695 3.054 1.00 56.47 107 ILE A CA 1
ATOM 838 C C . ILE A 1 107 ? -32.077 13.377 3.158 1.00 56.47 107 ILE A C 1
ATOM 840 O O . ILE A 1 107 ? -32.726 13.773 4.119 1.00 56.47 107 ILE A O 1
ATOM 844 N N . ASN A 1 108 ? -32.605 12.551 2.250 1.00 51.72 108 ASN A N 1
ATOM 845 C CA . ASN A 1 108 ? -34.030 12.185 2.229 1.00 51.72 108 ASN A CA 1
ATOM 846 C C . ASN A 1 108 ? -34.458 11.206 3.349 1.00 51.72 108 ASN A C 1
ATOM 848 O O . ASN A 1 108 ? -35.633 11.148 3.713 1.00 51.72 108 ASN A O 1
ATOM 852 N N . LEU A 1 109 ? -33.534 10.408 3.900 1.00 50.38 109 LEU A N 1
ATOM 853 C CA . LEU A 1 109 ? -33.790 9.452 4.993 1.00 50.38 109 LEU A CA 1
ATOM 854 C C . LEU A 1 109 ? -33.990 10.127 6.355 1.00 50.38 109 LEU A C 1
ATOM 856 O O . LEU A 1 109 ? -34.582 9.512 7.243 1.00 50.38 109 LEU A O 1
ATOM 860 N N . VAL A 1 110 ? -33.521 11.367 6.523 1.00 48.56 110 VAL A N 1
ATOM 861 C CA . VAL A 1 110 ? -33.852 12.186 7.700 1.00 48.56 110 VAL A CA 1
ATOM 862 C C . VAL A 1 110 ? -35.337 12.572 7.686 1.00 48.56 110 VAL A C 1
ATOM 864 O O . VAL A 1 110 ? -35.917 12.771 8.749 1.00 48.56 110 VAL A O 1
ATOM 867 N N . GLU A 1 111 ? -35.975 12.590 6.511 1.00 47.53 111 GLU A N 1
ATOM 868 C CA . GLU A 1 111 ? -37.291 13.203 6.321 1.00 47.53 111 GLU A CA 1
ATOM 869 C C . GLU A 1 111 ? -38.448 12.198 6.146 1.00 47.53 111 GLU A C 1
ATOM 871 O O . GLU A 1 111 ? -39.567 12.490 6.560 1.00 47.53 111 GLU A O 1
ATOM 876 N N . LYS A 1 112 ? -38.225 10.985 5.602 1.00 44.66 112 LYS A N 1
ATOM 877 C CA . LYS A 1 112 ? -39.302 9.977 5.432 1.00 44.66 112 LYS A CA 1
ATOM 878 C C . LYS A 1 112 ? -38.861 8.532 5.714 1.00 44.66 112 LYS A C 1
ATOM 880 O O . LYS A 1 112 ? -38.028 7.963 5.007 1.00 44.66 112 LYS A O 1
ATOM 885 N N . GLN A 1 113 ? -39.481 7.901 6.721 1.00 46.00 113 GLN A N 1
ATOM 886 C CA . GLN A 1 113 ? -39.351 6.468 7.031 1.00 46.00 113 GLN A CA 1
ATOM 887 C C . GLN A 1 113 ? -40.013 5.578 5.954 1.00 46.00 113 GLN A C 1
ATOM 889 O O . GLN A 1 113 ? -41.096 5.045 6.161 1.00 46.00 113 GLN A O 1
ATOM 894 N N . GLU A 1 114 ? -39.338 5.330 4.831 1.00 46.72 114 GLU A N 1
ATOM 895 C CA . GLU A 1 114 ? -39.712 4.251 3.899 1.00 46.72 114 GLU A CA 1
ATOM 896 C C . GLU A 1 114 ? -38.520 3.327 3.632 1.00 46.72 114 GLU A C 1
ATOM 898 O O . GLU A 1 114 ? -37.495 3.739 3.087 1.00 46.72 114 GLU A O 1
ATOM 903 N N . LYS A 1 115 ? -38.636 2.064 4.062 1.00 51.72 115 LYS A N 1
ATOM 904 C CA . LYS A 1 115 ? -37.481 1.240 4.463 1.00 51.72 115 LYS A CA 1
ATOM 905 C C . LYS A 1 115 ? -37.068 0.080 3.540 1.00 51.72 115 LYS A C 1
ATOM 907 O O . LYS A 1 115 ? -36.092 -0.576 3.884 1.00 51.72 115 LYS A O 1
ATOM 912 N N . TRP A 1 116 ? -37.716 -0.219 2.403 1.00 43.31 116 TRP A N 1
ATOM 913 C CA . TRP A 1 116 ? -37.361 -1.450 1.642 1.00 43.31 116 TRP A CA 1
ATOM 914 C C . TRP A 1 116 ? -37.187 -1.347 0.117 1.00 43.31 116 TRP A C 1
ATOM 916 O O . TRP A 1 116 ? -36.354 -2.072 -0.430 1.00 43.31 116 TRP A O 1
ATOM 926 N N . PHE A 1 117 ? -37.884 -0.450 -0.591 1.00 45.69 117 PHE A N 1
ATOM 927 C CA . PHE A 1 117 ? -37.761 -0.356 -2.061 1.00 45.69 117 PHE A CA 1
ATOM 928 C C . PHE A 1 117 ? -36.455 0.306 -2.545 1.00 45.69 117 PHE A C 1
ATOM 930 O O . PHE A 1 117 ? -36.045 0.104 -3.684 1.00 45.69 117 PHE A O 1
ATOM 937 N N . LYS A 1 118 ? -35.744 1.032 -1.672 1.00 55.91 118 LYS A N 1
ATOM 938 C CA . LYS A 1 118 ? -34.570 1.851 -2.039 1.00 55.91 118 LYS A CA 1
ATOM 939 C C . LYS A 1 118 ? -33.218 1.113 -1.991 1.00 55.91 118 LYS A C 1
ATOM 941 O O . LYS A 1 118 ? -32.239 1.602 -2.539 1.00 55.91 118 LYS A O 1
ATOM 946 N N . VAL A 1 119 ? -33.143 -0.074 -1.377 1.00 61.72 119 VAL A N 1
ATOM 947 C CA . VAL A 1 119 ? -31.860 -0.723 -1.003 1.00 61.72 119 VAL A CA 1
ATOM 948 C C . VAL A 1 119 ? -31.458 -1.928 -1.858 1.00 61.72 119 VAL A C 1
ATOM 950 O O . VAL A 1 119 ? -30.273 -2.232 -1.995 1.00 61.72 119 VAL A O 1
ATOM 953 N N . LYS A 1 120 ? -32.423 -2.601 -2.499 1.00 68.56 120 LYS A N 1
ATOM 954 C CA . LYS A 1 120 ? -32.151 -3.664 -3.484 1.00 68.56 120 LYS A CA 1
ATOM 955 C C . LYS A 1 120 ? -31.364 -3.180 -4.714 1.00 68.56 120 LYS A C 1
ATOM 957 O O . LYS A 1 120 ? -30.367 -3.834 -5.016 1.00 68.56 120 LYS A O 1
ATOM 962 N N . PRO A 1 121 ? -31.735 -2.076 -5.398 1.00 74.00 121 PRO A N 1
ATOM 963 C CA . PRO A 1 121 ? -30.982 -1.614 -6.568 1.00 74.00 121 PRO A CA 1
ATOM 964 C C . PRO A 1 121 ? -29.543 -1.233 -6.207 1.00 74.00 121 PRO A C 1
ATOM 966 O O . PRO A 1 121 ? -28.622 -1.555 -6.946 1.00 74.00 121 PRO A O 1
ATOM 969 N N . LEU A 1 122 ? -29.334 -0.654 -5.021 1.00 72.25 122 LEU A N 1
ATOM 970 C CA . LEU A 1 122 ? -28.010 -0.303 -4.512 1.00 72.25 122 LEU A CA 1
ATOM 971 C C . LEU A 1 122 ? -27.118 -1.533 -4.323 1.00 72.25 122 LEU A C 1
ATOM 973 O O . LEU A 1 122 ? -25.966 -1.533 -4.736 1.00 72.25 122 LEU A O 1
ATOM 977 N N . ARG A 1 123 ? -27.672 -2.612 -3.754 1.00 73.81 123 ARG A N 1
ATOM 978 C CA . ARG A 1 123 ? -26.949 -3.879 -3.594 1.00 73.81 123 ARG A CA 1
ATOM 979 C C . ARG A 1 123 ? -26.635 -4.532 -4.941 1.00 73.81 123 ARG A C 1
ATOM 981 O O . ARG A 1 123 ? -25.542 -5.061 -5.094 1.00 73.81 123 ARG A O 1
ATOM 988 N N . VAL A 1 124 ? -27.571 -4.504 -5.893 1.00 78.19 124 VAL A N 1
ATOM 989 C CA . VAL A 1 124 ? -27.331 -5.008 -7.257 1.00 78.19 124 VAL A CA 1
ATOM 990 C C . VAL A 1 124 ? -26.204 -4.219 -7.917 1.00 78.19 124 VAL A C 1
ATOM 992 O O . VAL A 1 124 ? -25.275 -4.823 -8.443 1.00 78.19 124 VAL A O 1
ATOM 995 N N . LEU A 1 125 ? -26.232 -2.889 -7.807 1.00 81.94 125 LEU A N 1
ATOM 996 C CA . LEU A 1 125 ? -25.194 -2.017 -8.348 1.00 81.94 125 LEU A CA 1
ATOM 997 C C . LEU A 1 125 ? -23.822 -2.299 -7.717 1.00 81.94 125 LEU A C 1
ATOM 999 O O . LEU A 1 125 ? -22.847 -2.395 -8.447 1.00 81.94 125 LEU A O 1
ATOM 1003 N N . THR A 1 126 ? -23.739 -2.529 -6.400 1.00 80.12 126 THR A N 1
ATOM 1004 C CA . THR A 1 126 ? -22.482 -2.938 -5.739 1.00 80.12 126 THR A CA 1
ATOM 1005 C C . THR A 1 126 ? -21.977 -4.309 -6.201 1.00 80.12 126 THR A C 1
ATOM 1007 O O . THR A 1 126 ? -20.776 -4.527 -6.296 1.00 80.12 126 THR A O 1
ATOM 1010 N N . VAL A 1 127 ? -22.862 -5.268 -6.483 1.00 82.62 127 VAL A N 1
ATOM 1011 C CA . VAL A 1 127 ? -22.427 -6.576 -7.003 1.00 82.62 127 VAL A CA 1
ATOM 1012 C C . VAL A 1 127 ? -21.908 -6.441 -8.435 1.00 82.62 127 VAL A C 1
ATOM 1014 O O . VAL A 1 127 ? -20.869 -7.011 -8.753 1.00 82.62 127 VAL A O 1
ATOM 1017 N N . LEU A 1 128 ? -22.590 -5.663 -9.282 1.00 85.81 128 LEU A N 1
ATOM 1018 C CA . LEU A 1 128 ? -22.137 -5.365 -10.646 1.00 85.81 128 LEU A CA 1
ATOM 1019 C C . LEU A 1 128 ? -20.803 -4.608 -10.658 1.00 85.81 128 LEU A C 1
ATOM 1021 O O . LEU A 1 128 ? -19.943 -4.907 -11.482 1.00 85.81 128 LEU A O 1
ATOM 1025 N N . ASP A 1 129 ? -20.623 -3.677 -9.723 1.00 87.94 129 ASP A N 1
ATOM 1026 C CA . ASP A 1 129 ? -19.373 -2.958 -9.475 1.00 87.94 129 ASP A CA 1
ATOM 1027 C C . ASP A 1 129 ? -18.221 -3.932 -9.186 1.00 87.94 129 ASP A C 1
ATOM 1029 O O . ASP A 1 129 ? -17.224 -3.945 -9.903 1.00 87.94 129 ASP A O 1
ATOM 1033 N N . LEU A 1 130 ? -18.402 -4.844 -8.225 1.00 88.38 130 LEU A N 1
ATOM 1034 C CA . LEU A 1 130 ? -17.394 -5.849 -7.875 1.00 88.38 130 LEU A CA 1
ATOM 1035 C C . LEU A 1 130 ? -17.125 -6.861 -9.006 1.00 88.38 130 LEU A C 1
ATOM 1037 O O . LEU A 1 130 ? -15.988 -7.297 -9.177 1.00 88.38 130 LEU A O 1
ATOM 1041 N N . LEU A 1 131 ? -18.139 -7.236 -9.795 1.00 89.31 131 LEU A N 1
ATOM 1042 C CA . LEU A 1 131 ? -17.952 -8.087 -10.981 1.00 89.31 131 LEU A CA 1
ATOM 1043 C C . LEU A 1 131 ? -17.165 -7.364 -12.079 1.00 89.31 131 LEU A C 1
ATOM 1045 O O . LEU A 1 131 ? -16.308 -7.969 -12.720 1.00 89.31 131 LEU A O 1
ATOM 1049 N N . SER A 1 132 ? -17.419 -6.070 -12.267 1.00 92.06 132 SER A N 1
ATOM 1050 C CA . SER A 1 132 ? -16.670 -5.240 -13.214 1.00 92.06 132 SER A CA 1
ATOM 1051 C C . SER A 1 132 ? -15.233 -5.048 -12.742 1.00 92.06 132 SER A C 1
ATOM 1053 O O . SER A 1 132 ? -14.303 -5.185 -13.526 1.00 92.06 132 SER A O 1
ATOM 1055 N N . PHE A 1 133 ? -15.023 -4.863 -11.441 1.00 90.31 133 PHE A N 1
ATOM 1056 C CA . PHE A 1 133 ? -13.697 -4.819 -10.832 1.00 90.31 133 PHE A CA 1
ATOM 1057 C C . PHE A 1 133 ? -12.907 -6.124 -11.055 1.00 90.31 133 PHE A C 1
ATOM 1059 O O . PHE A 1 133 ? -11.740 -6.099 -11.443 1.00 90.31 133 PHE A O 1
ATOM 1066 N N . MET A 1 134 ? -13.564 -7.279 -10.905 1.00 93.19 134 MET A N 1
ATOM 1067 C CA . MET A 1 134 ? -12.990 -8.593 -11.215 1.00 93.19 134 MET A CA 1
ATOM 1068 C C . MET A 1 134 ? -12.657 -8.752 -12.709 1.00 93.19 134 MET A C 1
ATOM 1070 O O . MET A 1 134 ? -11.595 -9.274 -13.047 1.00 93.19 134 MET A O 1
ATOM 1074 N N . GLY A 1 135 ? -13.534 -8.282 -13.603 1.00 93.00 135 GLY A N 1
ATOM 1075 C CA . GLY A 1 135 ? -13.308 -8.299 -15.052 1.00 93.00 135 GLY A CA 1
ATOM 1076 C C . GLY A 1 135 ? -12.129 -7.424 -15.479 1.00 93.00 135 GLY A C 1
ATOM 1077 O O . GLY A 1 135 ? -11.299 -7.861 -16.276 1.00 93.00 135 GLY A O 1
ATOM 1078 N N . ALA A 1 136 ? -12.002 -6.232 -14.890 1.00 94.75 136 ALA A N 1
ATOM 1079 C CA . ALA A 1 136 ? -10.868 -5.342 -15.119 1.00 94.75 136 ALA A CA 1
ATOM 1080 C C . ALA A 1 136 ? -9.552 -5.996 -14.685 1.00 94.75 136 ALA A C 1
ATOM 1082 O O . ALA A 1 136 ? -8.588 -6.013 -15.449 1.00 94.75 136 ALA A O 1
ATOM 1083 N N . TYR A 1 137 ? -9.538 -6.612 -13.499 1.00 94.69 137 TYR A N 1
ATOM 1084 C CA . TYR A 1 137 ? -8.373 -7.345 -13.012 1.00 94.69 137 TYR A CA 1
ATOM 1085 C C . TYR A 1 137 ? -7.984 -8.494 -13.944 1.00 94.69 137 TYR A C 1
ATOM 1087 O O . TYR A 1 137 ? -6.822 -8.607 -14.328 1.00 94.69 137 TYR A O 1
ATOM 1095 N N . ALA A 1 138 ? -8.944 -9.338 -14.335 1.00 93.50 138 ALA A N 1
ATOM 1096 C CA . ALA A 1 138 ? -8.685 -10.472 -15.217 1.00 93.50 138 ALA A CA 1
ATOM 1097 C C . ALA A 1 138 ? -8.105 -10.011 -16.562 1.00 93.50 138 ALA A C 1
ATOM 1099 O O . ALA A 1 138 ? -7.088 -10.533 -17.004 1.00 93.50 138 ALA A O 1
ATOM 1100 N N . ALA A 1 139 ? -8.700 -8.992 -17.181 1.00 92.81 139 ALA A N 1
ATOM 1101 C CA . ALA A 1 139 ? -8.252 -8.505 -18.479 1.00 92.81 139 ALA A CA 1
ATOM 1102 C C . ALA A 1 139 ? -6.897 -7.781 -18.428 1.00 92.81 139 ALA A C 1
ATOM 1104 O O . ALA A 1 139 ? -6.105 -7.912 -19.356 1.00 92.81 139 ALA A O 1
ATOM 1105 N N . GLY A 1 140 ? -6.621 -7.033 -17.356 1.00 90.25 140 GLY A N 1
ATOM 1106 C CA . GLY A 1 140 ? -5.391 -6.249 -17.237 1.00 90.25 140 GLY A CA 1
ATOM 1107 C C . GLY A 1 140 ? -4.189 -7.011 -16.669 1.00 90.25 140 GLY A C 1
ATOM 1108 O O . GLY A 1 140 ? -3.050 -6.664 -16.968 1.00 90.25 140 GLY A O 1
ATOM 1109 N N . SER A 1 141 ? -4.408 -8.054 -15.863 1.00 90.81 141 SER A N 1
ATOM 1110 C CA . SER A 1 141 ? -3.314 -8.825 -15.246 1.00 90.81 141 SER A CA 1
ATOM 1111 C C . SER A 1 141 ? -2.799 -9.967 -16.131 1.00 90.81 141 SER A C 1
ATOM 1113 O O . SER A 1 141 ? -1.666 -10.419 -15.957 1.00 90.81 141 SER A O 1
ATOM 1115 N N . CYS A 1 142 ? -3.598 -10.432 -17.097 1.00 88.25 142 CYS A N 1
ATOM 1116 C CA . CYS A 1 142 ? -3.237 -11.547 -17.972 1.00 88.25 142 CYS A CA 1
ATOM 1117 C C . CYS A 1 142 ? -2.355 -11.098 -19.134 1.00 88.25 142 CYS A C 1
ATOM 1119 O O . CYS A 1 142 ? -2.733 -10.227 -19.915 1.00 88.25 142 CYS A O 1
ATOM 1121 N N . ARG A 1 143 ? -1.191 -11.736 -19.270 1.00 79.00 143 ARG A N 1
ATOM 1122 C CA . ARG A 1 143 ? -0.181 -11.376 -20.284 1.00 79.00 143 ARG A CA 1
ATOM 1123 C C . ARG A 1 143 ? 0.191 -12.539 -21.190 1.00 79.00 143 ARG A C 1
ATOM 1125 O O . ARG A 1 143 ? 0.540 -12.342 -22.346 1.00 79.00 143 ARG A O 1
ATOM 1132 N N . ASP A 1 144 ? 0.071 -13.757 -20.678 1.00 84.50 144 ASP A N 1
ATOM 1133 C CA . ASP A 1 144 ? 0.368 -14.987 -21.399 1.00 84.50 144 ASP A CA 1
ATOM 1134 C C . ASP A 1 144 ? -0.757 -16.022 -21.230 1.00 84.50 144 ASP A C 1
ATOM 1136 O O . ASP A 1 144 ? -1.746 -15.825 -20.514 1.00 84.50 144 ASP A O 1
ATOM 1140 N N . LYS A 1 145 ? -0.615 -17.162 -21.912 1.00 87.50 145 LYS A N 1
ATOM 1141 C CA . LYS A 1 145 ? -1.606 -18.244 -21.854 1.00 87.50 145 LYS A CA 1
ATOM 1142 C C . LYS A 1 145 ? -1.776 -18.794 -20.436 1.00 87.50 145 LYS A C 1
ATOM 1144 O O . LYS A 1 145 ? -2.896 -19.095 -20.039 1.00 87.50 145 LYS A O 1
ATOM 1149 N N . PHE A 1 146 ? -0.685 -18.920 -19.680 1.00 89.94 146 PHE A N 1
ATOM 1150 C CA . PHE A 1 146 ? -0.715 -19.472 -18.327 1.00 89.94 146 PHE A CA 1
ATOM 1151 C C . PHE A 1 146 ? -1.508 -18.570 -17.377 1.00 89.94 146 PHE A C 1
ATOM 1153 O O . PHE A 1 146 ? -2.464 -19.023 -16.751 1.00 89.94 146 PHE A O 1
ATOM 1160 N N . THR A 1 147 ? -1.148 -17.287 -17.322 1.00 91.00 147 THR A N 1
ATOM 1161 C CA . THR A 1 147 ? -1.808 -16.267 -16.500 1.00 91.00 147 THR A CA 1
ATOM 1162 C C . THR A 1 147 ? -3.289 -16.149 -16.847 1.00 91.00 147 THR A C 1
ATOM 1164 O O . THR A 1 147 ? -4.114 -16.108 -15.938 1.00 91.00 147 THR A O 1
ATOM 1167 N N . THR A 1 148 ? -3.636 -16.216 -18.138 1.00 91.62 148 THR A N 1
ATOM 1168 C CA . THR A 1 148 ? -5.028 -16.213 -18.618 1.00 91.62 148 THR A CA 1
ATOM 1169 C C . THR A 1 148 ? -5.820 -17.432 -18.144 1.00 91.62 148 THR A C 1
ATOM 1171 O O . THR A 1 148 ? -6.919 -17.293 -17.615 1.00 91.62 148 THR A O 1
ATOM 1174 N N . VAL A 1 149 ? -5.284 -18.646 -18.310 1.00 93.25 149 VAL A N 1
ATOM 1175 C CA . VAL A 1 149 ? -5.979 -19.868 -17.870 1.00 93.25 149 VAL A CA 1
ATOM 1176 C C . VAL A 1 149 ? -6.140 -19.871 -16.352 1.00 93.25 149 VAL A C 1
ATOM 1178 O O . VAL A 1 149 ? -7.226 -20.151 -15.846 1.00 93.25 149 VAL A O 1
ATOM 1181 N N . TYR A 1 150 ? -5.079 -19.520 -15.625 1.00 94.25 150 TYR A N 1
ATOM 1182 C CA . TYR A 1 150 ? -5.090 -19.490 -14.170 1.00 94.25 150 TYR A CA 1
ATOM 1183 C C . TYR A 1 150 ? -6.134 -18.514 -13.620 1.00 94.25 150 TYR A C 1
ATOM 1185 O O . TYR A 1 150 ? -6.932 -18.898 -12.764 1.00 94.25 150 TYR A O 1
ATOM 1193 N N . THR A 1 151 ? -6.176 -17.274 -14.117 1.00 93.75 151 THR A N 1
ATOM 1194 C CA . THR A 1 151 ? -7.156 -16.283 -13.649 1.00 93.75 151 THR A CA 1
ATOM 1195 C C . THR A 1 151 ? -8.571 -16.699 -13.989 1.00 93.75 151 THR A C 1
ATOM 1197 O O . THR A 1 151 ? -9.415 -16.637 -13.107 1.00 93.75 151 THR A O 1
ATOM 1200 N N . LEU A 1 152 ? -8.850 -17.180 -15.203 1.00 93.44 152 LEU A N 1
ATOM 1201 C CA . LEU A 1 152 ? -10.193 -17.631 -15.575 1.00 93.44 152 LEU A CA 1
ATOM 1202 C C . LEU A 1 152 ? -10.685 -18.765 -14.666 1.00 93.44 152 LEU A C 1
ATOM 1204 O O . LEU A 1 152 ? -11.814 -18.706 -14.174 1.00 93.44 152 LEU A O 1
ATOM 1208 N N . VAL A 1 153 ? -9.832 -19.757 -14.381 1.00 95.44 153 VAL A N 1
ATOM 1209 C CA . VAL A 1 153 ? -10.147 -20.838 -13.432 1.00 95.44 153 VAL A CA 1
ATOM 1210 C C . VAL A 1 153 ? -10.371 -20.277 -12.028 1.00 95.44 153 VAL A C 1
ATOM 1212 O O . VAL A 1 153 ? -11.338 -20.644 -11.359 1.00 95.44 153 VAL A O 1
ATOM 1215 N N . LEU A 1 154 ? -9.529 -19.350 -11.575 1.00 94.81 154 LEU A N 1
ATOM 1216 C CA . LEU A 1 154 ? -9.655 -18.733 -10.256 1.00 94.81 154 LEU A CA 1
ATOM 1217 C C . LEU A 1 154 ? -10.941 -17.890 -10.120 1.00 94.81 154 LEU A C 1
ATOM 1219 O O . LEU A 1 154 ? -11.641 -17.985 -9.112 1.00 94.81 154 LEU A O 1
ATOM 1223 N N . MET A 1 155 ? -11.305 -17.118 -11.147 1.00 92.88 155 MET A N 1
ATOM 1224 C CA . MET A 1 155 ? -12.554 -16.351 -11.193 1.00 92.88 155 MET A CA 1
ATOM 1225 C C . MET A 1 155 ? -13.763 -17.290 -11.168 1.00 92.88 155 MET A C 1
ATOM 1227 O O . MET A 1 155 ? -14.665 -17.119 -10.347 1.00 92.88 155 MET A O 1
ATOM 1231 N N . ALA A 1 156 ? -13.766 -18.321 -12.018 1.00 93.00 156 ALA A N 1
ATOM 1232 C CA . ALA A 1 156 ? -14.854 -19.292 -12.097 1.00 93.00 156 ALA A CA 1
ATOM 1233 C C . ALA A 1 156 ? -15.040 -20.060 -10.779 1.00 93.00 156 ALA A C 1
ATOM 1235 O O . ALA A 1 156 ? -16.165 -20.189 -10.292 1.00 93.00 156 ALA A O 1
ATOM 1236 N N . THR A 1 157 ? -13.946 -20.518 -10.165 1.00 91.31 157 THR A N 1
ATOM 1237 C CA . THR A 1 157 ? -13.981 -21.207 -8.864 1.00 91.31 157 THR A CA 1
ATOM 1238 C C . THR A 1 157 ? -14.475 -20.290 -7.750 1.00 91.31 157 THR A C 1
ATOM 1240 O O . THR A 1 157 ? -15.285 -20.724 -6.929 1.00 91.31 157 THR A O 1
ATOM 1243 N N . GLY A 1 158 ? -14.079 -19.015 -7.741 1.00 88.81 158 GLY A N 1
ATOM 1244 C CA . GLY A 1 158 ? -14.602 -18.034 -6.795 1.00 88.81 158 GLY A CA 1
ATOM 1245 C C . GLY A 1 158 ? -16.111 -17.824 -6.942 1.00 88.81 158 GLY A C 1
ATOM 1246 O O . GLY A 1 158 ? -16.855 -17.965 -5.969 1.00 88.81 158 GLY A O 1
ATOM 1247 N N . ILE A 1 159 ? -16.586 -17.559 -8.161 1.00 89.38 159 ILE A N 1
ATOM 1248 C CA . ILE A 1 159 ? -18.017 -17.378 -8.451 1.00 89.38 159 ILE A CA 1
ATOM 1249 C C . ILE A 1 159 ? -18.817 -18.626 -8.046 1.00 89.38 159 ILE A C 1
ATOM 1251 O O . ILE A 1 159 ? -19.841 -18.516 -7.368 1.00 89.38 159 ILE A O 1
ATOM 1255 N N . LEU A 1 160 ? -18.333 -19.819 -8.405 1.00 90.00 160 LEU A N 1
ATOM 1256 C CA . LEU A 1 160 ? -18.966 -21.085 -8.036 1.00 90.00 160 LEU A CA 1
ATOM 1257 C C . LEU A 1 160 ? -19.030 -21.256 -6.514 1.00 90.00 160 LEU A C 1
ATOM 1259 O O . LEU A 1 160 ? -20.086 -21.588 -5.979 1.00 90.00 160 LEU A O 1
ATOM 1263 N N . THR A 1 161 ? -17.933 -20.969 -5.809 1.00 86.19 161 THR A N 1
ATOM 1264 C CA . THR A 1 161 ? -17.872 -21.028 -4.340 1.00 86.19 161 THR A CA 1
ATOM 1265 C C . THR A 1 161 ? -18.906 -20.095 -3.714 1.00 86.19 161 THR A C 1
ATOM 1267 O O . THR A 1 161 ? -19.642 -20.506 -2.818 1.00 86.19 161 THR A O 1
ATOM 1270 N N . TYR A 1 162 ? -19.039 -18.866 -4.221 1.00 84.50 162 TYR A N 1
ATOM 1271 C CA . TYR A 1 162 ? -20.059 -17.925 -3.760 1.00 84.50 162 TYR A CA 1
ATOM 1272 C C . TYR A 1 162 ? -21.482 -18.484 -3.917 1.00 84.50 162 TYR A C 1
ATOM 1274 O O . TYR A 1 162 ? -22.269 -18.442 -2.966 1.00 84.50 162 TYR A O 1
ATOM 1282 N N . PHE A 1 163 ? -21.815 -19.050 -5.082 1.00 86.31 163 PHE A N 1
ATOM 1283 C CA . PHE A 1 163 ? -23.133 -19.648 -5.316 1.00 86.31 163 PHE A CA 1
ATOM 1284 C C . PHE A 1 163 ? -23.387 -20.885 -4.448 1.00 86.31 163 PHE A C 1
ATOM 1286 O O . PHE A 1 163 ? -24.496 -21.043 -3.933 1.00 86.31 163 PHE A O 1
ATOM 1293 N N . ILE A 1 164 ? -22.375 -21.730 -4.228 1.00 85.50 164 ILE A N 1
ATOM 1294 C CA . ILE A 1 164 ? -22.470 -22.883 -3.322 1.00 85.50 164 ILE A CA 1
ATOM 1295 C C . ILE A 1 164 ? -22.777 -22.409 -1.899 1.00 85.50 164 ILE A C 1
ATOM 1297 O O . ILE A 1 164 ? -23.728 -22.899 -1.290 1.00 85.50 164 ILE A O 1
ATOM 1301 N N . VAL A 1 165 ? -22.039 -21.420 -1.383 1.00 78.69 165 VAL A N 1
ATOM 1302 C CA . VAL A 1 165 ? -22.276 -20.870 -0.038 1.00 78.69 165 VAL A CA 1
ATOM 1303 C C . VAL A 1 165 ? -23.685 -20.284 0.069 1.00 78.69 165 VAL A C 1
ATOM 1305 O O . VAL A 1 165 ? -24.400 -20.565 1.031 1.00 78.69 165 VAL A O 1
ATOM 1308 N N . GLN A 1 166 ? -24.138 -19.539 -0.943 1.00 77.62 166 GLN A N 1
ATOM 1309 C CA . GLN A 1 166 ? -25.508 -19.019 -1.003 1.00 77.62 166 GLN A CA 1
ATOM 1310 C C . GLN A 1 166 ? -26.560 -20.137 -0.961 1.00 77.62 166 GLN A C 1
ATOM 1312 O O . GLN A 1 166 ? -27.521 -20.050 -0.194 1.00 77.62 166 GLN A O 1
ATOM 1317 N N . ALA A 1 167 ? -26.372 -21.211 -1.733 1.00 81.69 167 ALA A N 1
ATOM 1318 C CA . ALA A 1 167 ? -27.278 -22.356 -1.751 1.00 81.69 167 ALA A CA 1
ATOM 1319 C C . ALA A 1 167 ? -27.297 -23.103 -0.404 1.00 81.69 167 ALA A C 1
ATOM 1321 O O . ALA A 1 167 ? -28.367 -23.473 0.087 1.00 81.69 167 ALA A O 1
ATOM 1322 N N . VAL A 1 168 ? -26.134 -23.287 0.229 1.00 79.31 168 VAL A N 1
ATOM 1323 C CA . VAL A 1 168 ? -26.009 -23.910 1.557 1.00 79.31 168 VAL A CA 1
ATOM 1324 C C . VAL A 1 168 ? -26.709 -23.068 2.622 1.00 79.31 168 VAL A C 1
ATOM 1326 O O . VAL A 1 168 ? -27.469 -23.612 3.427 1.00 79.31 168 VAL A O 1
ATOM 1329 N N . VAL A 1 169 ? -26.520 -21.746 2.613 1.00 72.06 169 VAL A N 1
ATOM 1330 C CA . VAL A 1 169 ? -27.196 -20.849 3.562 1.00 72.06 169 VAL A CA 1
ATOM 1331 C C . VAL A 1 169 ? -28.707 -20.835 3.332 1.00 72.06 169 VAL A C 1
ATOM 1333 O O . VAL A 1 169 ? -29.470 -20.916 4.294 1.00 72.06 169 VAL A O 1
ATOM 1336 N N . ALA A 1 170 ? -29.166 -20.829 2.077 1.00 73.50 170 ALA A N 1
ATOM 1337 C CA . ALA A 1 170 ? -30.591 -20.931 1.762 1.00 73.50 170 ALA A CA 1
ATOM 1338 C C . ALA A 1 170 ? -31.216 -22.241 2.282 1.00 73.50 170 ALA A C 1
ATOM 1340 O O . ALA A 1 170 ? -32.353 -22.232 2.754 1.00 73.50 170 ALA A O 1
ATOM 1341 N N . ARG A 1 171 ? -30.471 -23.357 2.256 1.00 74.88 171 ARG A N 1
ATOM 1342 C CA . ARG A 1 171 ? -30.905 -24.634 2.850 1.00 74.88 171 ARG A CA 1
ATOM 1343 C C . ARG A 1 171 ? -30.934 -24.584 4.380 1.00 74.88 171 ARG A C 1
ATOM 1345 O O . ARG A 1 171 ? -31.900 -25.054 4.973 1.00 74.88 171 ARG A O 1
ATOM 1352 N N . ARG A 1 172 ? -29.919 -23.993 5.024 1.00 66.31 172 ARG A N 1
ATOM 1353 C CA . ARG A 1 172 ? -29.841 -23.872 6.496 1.00 66.31 172 ARG A CA 1
ATOM 1354 C C . ARG A 1 172 ? -30.875 -22.913 7.087 1.00 66.31 172 ARG A C 1
ATOM 1356 O O . ARG A 1 172 ? -31.294 -23.106 8.223 1.00 66.31 172 ARG A O 1
ATOM 1363 N N . ALA A 1 173 ? -31.338 -21.927 6.321 1.00 60.94 173 ALA A N 1
ATOM 1364 C CA . ALA A 1 173 ? -32.404 -21.011 6.730 1.00 60.94 173 ALA A CA 1
ATOM 1365 C C . ALA A 1 173 ? -33.781 -21.685 6.929 1.00 60.94 173 ALA A C 1
ATOM 1367 O O . ALA A 1 173 ? -34.705 -21.024 7.393 1.00 60.94 173 ALA A O 1
ATOM 1368 N N . LYS A 1 174 ? -33.928 -22.976 6.590 1.00 58.12 174 LYS A N 1
ATOM 1369 C CA . LYS A 1 174 ? -35.140 -23.771 6.853 1.00 58.12 174 LYS A CA 1
ATOM 1370 C C . LYS A 1 174 ? -35.199 -24.386 8.266 1.00 58.12 174 LYS A C 1
ATOM 1372 O O . LYS A 1 174 ? -36.225 -24.966 8.601 1.00 58.12 174 LYS A O 1
ATOM 1377 N N . PHE A 1 175 ? -34.149 -24.273 9.088 1.00 45.88 175 PHE A N 1
ATOM 1378 C CA . PHE A 1 175 ? -34.146 -24.751 10.482 1.00 45.88 175 PHE A CA 1
ATOM 1379 C C . PHE A 1 175 ? -34.614 -23.653 11.462 1.00 45.88 175 PHE A C 1
ATOM 1381 O O . PHE A 1 175 ? -34.350 -22.475 11.206 1.00 45.88 175 PHE A O 1
ATOM 1388 N N . PRO A 1 176 ? -35.310 -24.004 12.566 1.00 44.66 176 PRO A N 1
ATOM 1389 C CA . PRO A 1 176 ? -35.933 -23.026 13.457 1.00 44.66 176 PRO A CA 1
ATOM 1390 C C . PRO A 1 176 ? -34.894 -22.130 14.161 1.00 44.66 176 PRO A C 1
ATOM 1392 O O . PRO A 1 176 ? -33.763 -22.562 14.402 1.00 44.66 176 PRO A O 1
ATOM 1395 N N . PRO A 1 177 ? -35.251 -20.871 14.478 1.00 52.41 177 PRO A N 1
ATOM 1396 C CA . PRO A 1 177 ? -34.329 -19.906 15.066 1.00 52.41 177 PRO A CA 1
ATOM 1397 C C . PRO A 1 177 ? -33.917 -20.305 16.494 1.00 52.41 177 PRO A C 1
ATOM 1399 O O . PRO A 1 177 ? -34.728 -20.801 17.272 1.00 52.41 177 PRO A O 1
ATOM 1402 N N . LEU A 1 178 ? -32.648 -20.054 16.840 1.00 51.19 178 LEU A N 1
ATOM 1403 C CA . LEU A 1 178 ? -32.154 -20.076 18.226 1.00 51.19 178 LEU A CA 1
ATOM 1404 C C . LEU A 1 178 ? -32.912 -19.036 19.095 1.00 51.19 178 LEU A C 1
ATOM 1406 O O . LEU A 1 178 ? -33.472 -18.092 18.534 1.00 51.19 178 LEU A O 1
ATOM 1410 N N . PRO A 1 179 ? -32.933 -19.189 20.438 1.00 47.19 179 PRO A N 1
ATOM 1411 C CA . PRO A 1 179 ? -33.880 -18.513 21.328 1.00 47.19 179 PRO A CA 1
ATOM 1412 C C . PRO A 1 179 ? -33.816 -16.977 21.301 1.00 47.19 179 PRO A C 1
ATOM 1414 O O . PRO A 1 179 ? -32.803 -16.368 20.959 1.00 47.19 179 PRO A O 1
ATOM 1417 N N . ALA A 1 180 ? -34.954 -16.390 21.679 1.00 52.25 180 ALA A N 1
ATOM 1418 C CA . ALA A 1 180 ? -35.481 -15.089 21.271 1.00 52.25 180 ALA A CA 1
ATOM 1419 C C . ALA A 1 180 ? -34.864 -13.827 21.904 1.00 52.25 180 ALA A C 1
ATOM 1421 O O . ALA A 1 180 ? -35.423 -12.750 21.716 1.00 52.25 180 ALA A O 1
ATOM 1422 N N . ASP A 1 181 ? -33.720 -13.908 22.584 1.00 51.16 181 ASP A N 1
ATOM 1423 C CA . ASP A 1 181 ? -33.024 -12.699 23.041 1.00 51.16 181 ASP A CA 1
ATOM 1424 C C . ASP A 1 181 ? -31.519 -12.779 22.745 1.00 51.16 181 ASP A C 1
ATOM 1426 O O . ASP A 1 181 ? -30.741 -13.370 23.505 1.00 51.16 181 ASP A O 1
ATOM 1430 N N . PRO A 1 182 ? -31.075 -12.271 21.581 1.00 56.47 182 PRO A N 1
ATOM 1431 C CA . PRO A 1 182 ? -29.663 -12.193 21.288 1.00 56.47 182 PRO A CA 1
ATOM 1432 C C . PRO A 1 182 ? -29.053 -11.110 22.176 1.00 56.47 182 PRO A C 1
ATOM 1434 O O . PRO A 1 182 ? -29.203 -9.924 21.899 1.00 56.47 182 PRO A O 1
ATOM 1437 N N . ASP A 1 183 ? -28.332 -11.545 23.211 1.00 63.50 183 ASP A N 1
ATOM 1438 C CA . ASP A 1 183 ? -27.416 -10.745 24.032 1.00 63.50 183 ASP A CA 1
ATOM 1439 C C . ASP A 1 183 ? -26.873 -9.535 23.244 1.00 63.50 183 ASP A C 1
ATOM 1441 O O . ASP A 1 183 ? -26.062 -9.685 22.316 1.00 63.50 183 ASP A O 1
ATOM 1445 N N . LYS A 1 184 ? -27.380 -8.333 23.570 1.00 64.31 184 LYS A N 1
ATOM 1446 C CA . LYS A 1 184 ? -27.120 -7.088 22.824 1.00 64.31 184 LYS A CA 1
ATOM 1447 C C . LYS A 1 184 ? -25.618 -6.854 22.623 1.00 64.31 184 LYS A C 1
ATOM 1449 O O . LYS A 1 184 ? -25.199 -6.386 21.558 1.00 64.31 184 LYS A O 1
ATOM 1454 N N . ASN A 1 185 ? -24.798 -7.254 23.598 1.00 57.53 185 ASN A N 1
ATOM 1455 C CA . ASN A 1 185 ? -23.343 -7.126 23.547 1.00 57.53 185 ASN A CA 1
ATOM 1456 C C . ASN A 1 185 ? -22.721 -8.036 22.475 1.00 57.53 185 ASN A C 1
ATOM 1458 O O . ASN A 1 185 ? -21.801 -7.620 21.763 1.00 57.53 185 ASN A O 1
ATOM 1462 N N . LYS A 1 186 ? -23.247 -9.255 22.289 1.00 61.50 186 LYS A N 1
ATOM 1463 C CA . LYS A 1 186 ? -22.792 -10.177 21.233 1.00 61.50 186 LYS A CA 1
ATOM 1464 C C . LYS A 1 186 ? -23.120 -9.650 19.840 1.00 61.50 186 LYS A C 1
ATOM 1466 O O . LYS A 1 186 ? -22.244 -9.664 18.974 1.00 61.50 186 LYS A O 1
ATOM 1471 N N . VAL A 1 187 ? -24.331 -9.130 19.633 1.00 65.12 187 VAL A N 1
ATOM 1472 C CA . VAL A 1 187 ? -24.749 -8.554 18.340 1.00 65.12 187 VAL A CA 1
ATOM 1473 C C . VAL A 1 187 ? -23.869 -7.361 17.969 1.00 65.12 187 VAL A C 1
ATOM 1475 O O . VAL A 1 187 ? -23.369 -7.274 16.844 1.00 65.12 187 VAL A O 1
ATOM 1478 N N . GLN A 1 188 ? -23.618 -6.465 18.928 1.00 61.94 188 GLN A N 1
ATOM 1479 C CA . GLN A 1 188 ? -22.771 -5.298 18.703 1.00 61.94 188 GLN A CA 1
ATOM 1480 C C . GLN A 1 188 ? -21.318 -5.692 18.385 1.00 61.94 188 GLN A C 1
ATOM 1482 O O . GLN A 1 188 ? -20.685 -5.082 17.518 1.00 61.94 188 GLN A O 1
ATOM 1487 N N . LEU A 1 189 ? -20.781 -6.724 19.045 1.00 60.19 189 LEU A N 1
ATOM 1488 C CA . LEU A 1 189 ? -19.432 -7.231 18.791 1.00 60.19 189 LEU A CA 1
ATOM 1489 C C . LEU A 1 189 ? -19.294 -7.852 17.392 1.00 60.19 189 LEU A C 1
ATOM 1491 O O . LEU A 1 189 ? -18.307 -7.591 16.702 1.00 60.19 189 LEU A O 1
ATOM 1495 N N . GLU A 1 190 ? -20.270 -8.647 16.953 1.00 64.94 190 GLU A N 1
ATOM 1496 C CA . GLU A 1 190 ? -20.276 -9.248 15.612 1.00 64.94 190 GLU A CA 1
ATOM 1497 C C . GLU A 1 190 ? -20.376 -8.197 14.506 1.00 64.94 190 GLU A C 1
ATOM 1499 O O . GLU A 1 190 ? -19.718 -8.316 13.469 1.00 64.94 190 GLU A O 1
ATOM 1504 N N . GLU A 1 191 ? -21.152 -7.137 14.728 1.00 66.88 191 GLU A N 1
ATOM 1505 C CA . GLU A 1 191 ? -21.232 -6.025 13.789 1.00 66.88 191 GLU A CA 1
ATOM 1506 C C . GLU A 1 191 ? -19.915 -5.239 13.724 1.00 66.88 191 GLU A C 1
ATOM 1508 O O . GLU A 1 191 ? -19.465 -4.861 12.641 1.00 66.88 191 GLU A O 1
ATOM 1513 N N . ARG A 1 192 ? -19.247 -5.022 14.863 1.00 67.50 192 ARG A N 1
ATOM 1514 C CA . ARG A 1 192 ? -17.921 -4.383 14.896 1.00 67.50 192 ARG A CA 1
ATOM 1515 C C . ARG A 1 192 ? -16.867 -5.234 14.182 1.00 67.50 192 ARG A C 1
ATOM 1517 O O . ARG A 1 192 ? -16.106 -4.694 13.381 1.00 67.50 192 ARG A O 1
ATOM 1524 N N . LEU A 1 193 ? -16.861 -6.551 14.406 1.00 70.62 193 LEU A N 1
ATOM 1525 C CA . LEU A 1 193 ? -15.969 -7.485 13.711 1.00 70.62 193 LEU A CA 1
ATOM 1526 C C . LEU A 1 193 ? -16.202 -7.462 12.195 1.00 70.62 193 LEU A C 1
ATOM 1528 O O . LEU A 1 193 ? -15.244 -7.456 11.427 1.00 70.62 193 LEU A O 1
ATOM 1532 N N . ARG A 1 194 ? -17.465 -7.370 11.760 1.00 74.06 194 ARG A N 1
ATOM 1533 C CA . ARG A 1 194 ? -17.821 -7.205 10.345 1.00 74.06 194 ARG A CA 1
ATOM 1534 C C . ARG A 1 194 ? -17.195 -5.951 9.738 1.00 74.06 194 ARG A C 1
ATOM 1536 O O . ARG A 1 194 ? -16.597 -6.038 8.672 1.00 74.06 194 ARG A O 1
ATOM 1543 N N . LYS A 1 195 ? -17.306 -4.799 10.415 1.00 74.94 195 LYS A N 1
ATOM 1544 C CA . LYS A 1 195 ? -16.742 -3.514 9.944 1.00 74.94 195 LYS A CA 1
ATOM 1545 C C . LYS A 1 195 ? -15.224 -3.587 9.803 1.00 74.94 195 LYS A C 1
ATOM 1547 O O . LYS A 1 195 ? -14.668 -3.127 8.808 1.00 74.94 195 LYS A O 1
ATOM 1552 N N . VAL A 1 196 ? -14.568 -4.185 10.791 1.00 74.06 196 VAL A N 1
ATOM 1553 C CA . VAL A 1 196 ? -13.125 -4.433 10.769 1.00 74.06 196 VAL A CA 1
ATOM 1554 C C . VAL A 1 196 ? -12.743 -5.305 9.583 1.00 74.06 196 VAL A C 1
ATOM 1556 O O . VAL A 1 196 ? -11.841 -4.957 8.828 1.00 74.06 196 VAL A O 1
ATOM 1559 N N . LEU A 1 197 ? -13.429 -6.429 9.404 1.00 77.94 197 LEU A N 1
ATOM 1560 C CA . LEU A 1 197 ? -13.044 -7.364 8.369 1.00 77.94 197 LEU A CA 1
ATOM 1561 C C . LEU A 1 197 ? -13.307 -6.802 6.975 1.00 77.94 197 LEU A C 1
ATOM 1563 O O . LEU A 1 197 ? -12.470 -6.972 6.098 1.00 77.94 197 LEU A O 1
ATOM 1567 N N . MET A 1 198 ? -14.415 -6.082 6.782 1.00 79.56 198 MET A N 1
ATOM 1568 C CA . MET A 1 198 ? -14.655 -5.342 5.545 1.00 79.56 198 MET A CA 1
ATOM 1569 C C . MET A 1 198 ? -13.530 -4.340 5.273 1.00 79.56 198 MET A C 1
ATOM 1571 O O . MET A 1 198 ? -13.079 -4.267 4.138 1.00 79.56 198 MET A O 1
ATOM 1575 N N . LEU A 1 199 ? -13.040 -3.615 6.288 1.00 79.56 199 LEU A N 1
ATOM 1576 C CA . LEU A 1 199 ? -11.920 -2.679 6.129 1.00 79.56 199 LEU A CA 1
ATOM 1577 C C . LEU A 1 199 ? -10.652 -3.396 5.672 1.00 79.56 199 LEU A C 1
ATOM 1579 O O . LEU A 1 199 ? -10.104 -3.039 4.634 1.00 79.56 199 LEU A O 1
ATOM 1583 N N . LEU A 1 200 ? -10.241 -4.428 6.410 1.00 83.75 200 LEU A N 1
ATOM 1584 C CA . LEU A 1 200 ? -9.059 -5.220 6.084 1.00 83.75 200 LEU A CA 1
ATOM 1585 C C . LEU A 1 200 ? -9.161 -5.820 4.679 1.00 83.75 200 LEU A C 1
ATOM 1587 O O . LEU A 1 200 ? -8.227 -5.753 3.894 1.00 83.75 200 LEU A O 1
ATOM 1591 N N . THR A 1 201 ? -10.314 -6.389 4.350 1.00 87.31 201 THR A N 1
ATOM 1592 C CA . THR A 1 201 ? -10.505 -7.117 3.096 1.00 87.31 201 THR A CA 1
ATOM 1593 C C . THR A 1 201 ? -10.575 -6.172 1.904 1.00 87.31 201 THR A C 1
ATOM 1595 O O . THR A 1 201 ? -9.973 -6.445 0.874 1.00 87.31 201 THR A O 1
ATOM 1598 N N . THR A 1 202 ? -11.261 -5.035 2.049 1.00 87.88 202 THR A N 1
ATOM 1599 C CA . THR A 1 202 ? -11.275 -3.977 1.025 1.00 87.88 202 THR A CA 1
ATOM 1600 C C . THR A 1 202 ? -9.865 -3.488 0.753 1.00 87.88 202 THR A C 1
ATOM 1602 O O . THR A 1 202 ? -9.494 -3.260 -0.388 1.00 87.88 202 THR A O 1
ATOM 1605 N N . PHE A 1 203 ? -9.059 -3.376 1.799 1.00 88.19 203 PHE A N 1
ATOM 1606 C CA . PHE A 1 203 ? -7.689 -2.933 1.678 1.00 88.19 203 PHE A CA 1
ATOM 1607 C C . PHE A 1 203 ? -6.776 -3.958 0.991 1.00 88.19 203 PHE A C 1
ATOM 1609 O O . PHE A 1 203 ? -6.039 -3.596 0.077 1.00 88.19 203 PHE A O 1
ATOM 1616 N N . VAL A 1 204 ? -6.860 -5.241 1.364 1.00 91.81 204 VAL A N 1
ATOM 1617 C CA . VAL A 1 204 ? -6.133 -6.314 0.661 1.00 91.81 204 VAL A CA 1
ATOM 1618 C C . VAL A 1 204 ? -6.579 -6.389 -0.801 1.00 91.81 204 VAL A C 1
ATOM 1620 O O . VAL A 1 204 ? -5.735 -6.489 -1.688 1.00 91.81 204 VAL A O 1
ATOM 1623 N N . LEU A 1 205 ? -7.882 -6.260 -1.072 1.00 93.00 205 LEU A N 1
ATOM 1624 C CA . LEU A 1 205 ? -8.426 -6.176 -2.428 1.00 93.00 205 LEU A CA 1
ATOM 1625 C C . LEU A 1 205 ? -7.808 -5.001 -3.211 1.00 93.00 205 LEU A C 1
ATOM 1627 O O . LEU A 1 205 ? -7.369 -5.187 -4.340 1.00 93.00 205 LEU A O 1
ATOM 1631 N N . SER A 1 206 ? -7.747 -3.809 -2.611 1.00 91.69 206 SER A N 1
ATOM 1632 C CA . SER A 1 206 ? -7.163 -2.607 -3.215 1.00 91.69 206 SER A CA 1
ATOM 1633 C C . SER A 1 206 ? -5.689 -2.786 -3.586 1.00 91.69 206 SER A C 1
ATOM 1635 O O . SER A 1 206 ? -5.323 -2.527 -4.729 1.00 91.69 206 SER A O 1
ATOM 1637 N N . ILE A 1 207 ? -4.863 -3.264 -2.649 1.00 91.94 207 ILE A N 1
ATOM 1638 C CA . ILE A 1 207 ? -3.427 -3.471 -2.888 1.00 91.94 207 ILE A CA 1
ATOM 1639 C C . ILE A 1 207 ? -3.208 -4.512 -3.982 1.00 91.94 207 ILE A C 1
ATOM 1641 O O . ILE A 1 207 ? -2.448 -4.275 -4.912 1.00 91.94 207 ILE A O 1
ATOM 1645 N N . THR A 1 208 ? -3.881 -5.660 -3.871 1.00 94.94 208 THR A N 1
ATOM 1646 C CA . THR A 1 208 ? -3.697 -6.776 -4.809 1.00 94.94 208 THR A CA 1
ATOM 1647 C C . THR A 1 208 ? -4.205 -6.439 -6.208 1.00 94.94 208 THR A C 1
ATOM 1649 O O . THR A 1 208 ? -3.640 -6.928 -7.185 1.00 94.94 208 THR A O 1
ATOM 1652 N N . TYR A 1 209 ? -5.223 -5.578 -6.326 1.00 94.31 209 TYR A N 1
ATOM 1653 C CA . TYR A 1 209 ? -5.671 -5.029 -7.606 1.00 94.31 209 TYR A CA 1
ATOM 1654 C C . TYR A 1 209 ? -4.597 -4.148 -8.246 1.00 94.31 209 TYR A C 1
ATOM 1656 O O . TYR A 1 209 ? -4.208 -4.385 -9.387 1.00 94.31 209 TYR A O 1
ATOM 1664 N N . GLU A 1 210 ? -4.083 -3.169 -7.501 1.00 92.19 210 GLU A N 1
ATOM 1665 C CA . GLU A 1 210 ? -3.054 -2.245 -7.982 1.00 92.19 210 GLU A CA 1
ATOM 1666 C C . GLU A 1 210 ? -1.762 -2.981 -8.367 1.00 92.19 210 GLU A C 1
ATOM 1668 O O . GLU A 1 210 ? -1.227 -2.759 -9.452 1.00 92.19 210 GLU A O 1
ATOM 1673 N N . SER A 1 211 ? -1.295 -3.911 -7.531 1.00 91.94 211 SER A N 1
ATOM 1674 C CA . SER A 1 211 ? -0.089 -4.706 -7.790 1.00 91.94 211 SER A CA 1
ATOM 1675 C C . SER A 1 211 ? -0.293 -5.843 -8.795 1.00 91.94 211 SER A C 1
ATOM 1677 O O . SER A 1 211 ? 0.664 -6.363 -9.350 1.00 91.94 211 SER A O 1
ATOM 1679 N N . GLY A 1 212 ? -1.523 -6.292 -9.044 1.00 91.94 212 GLY A N 1
ATOM 1680 C CA . GLY A 1 212 ? -1.771 -7.282 -10.097 1.00 91.94 212 GLY A CA 1
ATOM 1681 C C . GLY A 1 212 ? -1.732 -6.661 -11.488 1.00 91.94 212 GLY A C 1
ATOM 1682 O O . GLY A 1 212 ? -1.350 -7.318 -12.456 1.00 91.94 212 GLY A O 1
ATOM 1683 N N . LEU A 1 213 ? -2.109 -5.386 -11.577 1.00 91.31 213 LEU A N 1
ATOM 1684 C CA . LEU A 1 213 ? -2.109 -4.621 -12.818 1.00 91.31 213 LEU A CA 1
ATOM 1685 C C . LEU A 1 213 ? -0.753 -3.973 -13.100 1.00 91.31 213 LEU A C 1
ATOM 1687 O O . LEU A 1 213 ? -0.388 -3.840 -14.266 1.00 91.31 213 LEU A O 1
ATOM 1691 N N . ASN A 1 214 ? 0.025 -3.675 -12.057 1.00 88.56 214 ASN A N 1
ATOM 1692 C CA . ASN A 1 214 ? 1.407 -3.217 -12.159 1.00 88.56 214 ASN A CA 1
ATOM 1693 C C . ASN A 1 214 ? 2.370 -4.353 -11.814 1.00 88.56 214 ASN A C 1
ATOM 1695 O O . ASN A 1 214 ? 2.397 -4.820 -10.684 1.00 88.56 214 ASN A O 1
ATOM 1699 N N . SER A 1 215 ? 3.175 -4.816 -12.773 1.00 87.56 215 SER A N 1
ATOM 1700 C CA . SER A 1 215 ? 4.174 -5.845 -12.459 1.00 87.56 215 SER A CA 1
ATOM 1701 C C . SER A 1 215 ? 5.202 -5.330 -11.449 1.00 87.56 215 SER A C 1
ATOM 1703 O O . SER A 1 215 ? 5.598 -4.169 -11.573 1.00 87.56 215 SER A O 1
ATOM 1705 N N . PRO A 1 216 ? 5.720 -6.166 -10.527 1.00 89.00 216 PRO A N 1
ATOM 1706 C CA . PRO A 1 216 ? 6.898 -5.796 -9.751 1.00 89.00 216 PRO A CA 1
ATOM 1707 C C . PRO A 1 216 ? 8.031 -5.396 -10.706 1.00 89.00 216 PRO A C 1
ATOM 1709 O O . PRO A 1 216 ? 8.226 -6.035 -11.742 1.00 89.00 216 PRO A O 1
ATOM 1712 N N . GLY A 1 217 ? 8.733 -4.306 -10.402 1.00 80.56 217 GLY A N 1
ATOM 1713 C CA . GLY A 1 217 ? 9.757 -3.737 -11.287 1.00 80.56 217 GLY A CA 1
ATOM 1714 C C . GLY A 1 217 ? 9.253 -3.088 -12.588 1.00 80.56 217 GLY A C 1
ATOM 1715 O O . GLY A 1 217 ? 10.059 -2.515 -13.304 1.00 80.56 217 GLY A O 1
ATOM 1716 N N . GLY A 1 218 ? 7.956 -3.130 -12.905 1.00 86.88 218 GLY A N 1
ATOM 1717 C CA . GLY A 1 218 ? 7.377 -2.433 -14.056 1.00 86.88 218 GLY A CA 1
ATOM 1718 C C . GLY A 1 218 ? 7.422 -3.193 -15.388 1.00 86.88 218 GLY A C 1
ATOM 1719 O O . GLY A 1 218 ? 7.420 -4.433 -15.443 1.00 86.88 218 GLY A O 1
ATOM 1720 N N . PHE A 1 219 ? 7.382 -2.418 -16.472 1.00 87.19 219 PHE A N 1
ATOM 1721 C CA . PHE A 1 219 ? 7.163 -2.876 -17.843 1.00 87.19 219 PHE A CA 1
ATOM 1722 C C . PHE A 1 219 ? 8.203 -2.314 -18.799 1.00 87.19 219 PHE A C 1
ATOM 1724 O O . PHE A 1 219 ? 8.692 -1.203 -18.603 1.00 87.19 219 PHE A O 1
ATOM 1731 N N . TRP A 1 220 ? 8.465 -3.068 -19.858 1.00 86.06 220 TRP A N 1
ATOM 1732 C CA . TRP A 1 220 ? 9.219 -2.588 -21.004 1.00 86.06 220 TRP A CA 1
ATOM 1733 C C . TRP A 1 220 ? 8.431 -1.537 -21.780 1.00 86.06 220 TRP A C 1
ATOM 1735 O O . TRP A 1 220 ? 7.244 -1.717 -22.042 1.00 86.06 220 TRP A O 1
ATOM 1745 N N . ASP A 1 221 ? 9.091 -0.466 -22.198 1.00 82.25 221 ASP A N 1
ATOM 1746 C CA . ASP A 1 221 ? 8.527 0.576 -23.060 1.00 82.25 221 ASP A CA 1
ATOM 1747 C C . ASP A 1 221 ? 9.046 0.506 -24.504 1.00 82.25 221 ASP A C 1
ATOM 1749 O O . ASP A 1 221 ? 8.591 1.268 -25.352 1.00 82.25 221 ASP A O 1
ATOM 1753 N N . ASN A 1 222 ? 9.948 -0.429 -24.808 1.00 82.00 222 ASN A N 1
ATOM 1754 C CA . ASN A 1 222 ? 10.503 -0.667 -26.134 1.00 82.00 222 ASN A CA 1
ATOM 1755 C C . ASN A 1 222 ? 10.427 -2.156 -26.521 1.00 82.00 222 ASN A C 1
ATOM 1757 O O . ASN A 1 222 ? 10.084 -3.025 -25.720 1.00 82.00 222 ASN A O 1
ATOM 1761 N N . THR A 1 223 ? 10.688 -2.451 -27.795 1.00 83.00 223 THR A N 1
ATOM 1762 C CA . THR A 1 223 ? 10.779 -3.827 -28.308 1.00 83.00 223 THR A CA 1
ATOM 1763 C C . THR A 1 223 ? 12.181 -4.046 -28.860 1.00 83.00 223 THR A C 1
ATOM 1765 O O . THR A 1 223 ? 12.609 -3.322 -29.755 1.00 83.00 223 THR A O 1
ATOM 1768 N N . GLY A 1 224 ? 12.892 -5.036 -28.331 1.00 76.06 224 GLY A N 1
ATOM 1769 C CA . GLY A 1 224 ? 14.301 -5.299 -28.628 1.00 76.06 224 GLY A CA 1
ATOM 1770 C C . GLY A 1 224 ? 14.857 -6.332 -27.650 1.00 76.06 224 GLY A C 1
ATOM 1771 O O . GLY A 1 224 ? 14.125 -6.783 -26.786 1.00 76.06 224 GLY A O 1
ATOM 1772 N N . GLY A 1 225 ? 16.108 -6.778 -27.798 1.00 72.38 225 GLY A N 1
ATOM 1773 C CA . GLY A 1 225 ? 16.799 -7.566 -26.756 1.00 72.38 225 GLY A CA 1
ATOM 1774 C C . GLY A 1 225 ? 16.199 -8.929 -26.350 1.00 72.38 225 GLY A C 1
ATOM 1775 O O . GLY A 1 225 ? 16.760 -9.585 -25.480 1.00 72.38 225 GLY A O 1
ATOM 1776 N N . GLY A 1 226 ? 15.109 -9.384 -26.981 1.00 74.75 226 GLY A N 1
ATOM 1777 C CA . GLY A 1 226 ? 14.371 -10.599 -26.604 1.00 74.75 226 GLY A CA 1
ATOM 1778 C C . GLY A 1 226 ? 13.033 -10.343 -25.896 1.00 74.75 226 GLY A C 1
ATOM 1779 O O . GLY A 1 226 ? 12.278 -11.295 -25.700 1.00 74.75 226 GLY A O 1
ATOM 1780 N N . HIS A 1 227 ? 12.700 -9.085 -25.592 1.00 81.81 227 HIS A N 1
ATOM 1781 C CA . HIS A 1 227 ? 11.451 -8.664 -24.949 1.00 81.81 227 HIS A CA 1
ATOM 1782 C C . HIS A 1 227 ? 10.561 -7.827 -25.880 1.00 81.81 227 HIS A C 1
ATOM 1784 O O . HIS A 1 227 ? 11.008 -7.279 -26.895 1.00 81.81 227 HIS A O 1
ATOM 1790 N N . ARG A 1 228 ? 9.268 -7.733 -25.551 1.00 85.44 228 ARG A N 1
ATOM 1791 C CA . ARG A 1 228 ? 8.312 -6.848 -26.234 1.00 85.44 228 ARG A CA 1
ATOM 1792 C C . ARG A 1 228 ? 7.868 -5.728 -25.307 1.00 85.44 228 ARG A C 1
ATOM 1794 O O . ARG A 1 228 ? 7.781 -5.909 -24.096 1.00 85.44 228 ARG A O 1
ATOM 1801 N N . ALA A 1 229 ? 7.503 -4.591 -25.891 1.00 86.75 229 ALA A N 1
ATOM 1802 C CA . ALA A 1 229 ? 6.917 -3.499 -25.123 1.00 86.75 229 ALA A CA 1
ATOM 1803 C C . ALA A 1 229 ? 5.675 -3.998 -24.357 1.00 86.75 229 ALA A C 1
ATOM 1805 O O . ALA A 1 229 ? 4.861 -4.756 -24.884 1.00 86.75 229 ALA A O 1
ATOM 1806 N N . GLY A 1 230 ? 5.522 -3.593 -23.104 1.00 85.19 230 GLY A N 1
ATOM 1807 C CA . GLY A 1 230 ? 4.443 -4.022 -22.218 1.00 85.19 230 GLY A CA 1
ATOM 1808 C C . GLY A 1 230 ? 4.633 -5.400 -21.579 1.00 85.19 230 GLY A C 1
ATOM 1809 O O . GLY A 1 230 ? 3.850 -5.750 -20.690 1.00 85.19 230 GLY A O 1
ATOM 1810 N N . ASP A 1 231 ? 5.669 -6.159 -21.952 1.00 87.44 231 ASP A N 1
ATOM 1811 C CA . ASP A 1 231 ? 6.102 -7.310 -21.159 1.00 87.44 231 ASP A CA 1
ATOM 1812 C C . ASP A 1 231 ? 6.662 -6.821 -19.814 1.00 87.44 231 ASP A C 1
ATOM 1814 O O . ASP A 1 231 ? 7.133 -5.688 -19.670 1.00 87.44 231 ASP A O 1
ATOM 1818 N N . SER A 1 232 ? 6.587 -7.666 -18.785 1.00 88.69 232 SER A N 1
ATOM 1819 C CA . SER A 1 232 ? 7.187 -7.315 -17.497 1.00 88.69 232 SER A CA 1
ATOM 1820 C C . SER A 1 232 ? 8.699 -7.333 -17.602 1.00 88.69 232 SER A C 1
ATOM 1822 O O . SER A 1 232 ? 9.254 -8.294 -18.114 1.00 88.69 232 SER A O 1
ATOM 1824 N N . ILE A 1 233 ? 9.371 -6.390 -16.949 1.00 86.38 233 ILE A N 1
ATOM 1825 C CA . ILE A 1 233 ? 10.836 -6.428 -16.833 1.00 86.38 233 ILE A CA 1
ATOM 1826 C C . ILE A 1 233 ? 11.328 -7.747 -16.193 1.00 86.38 233 ILE A C 1
ATOM 1828 O O . ILE A 1 233 ? 12.392 -8.257 -16.519 1.00 86.38 233 ILE A O 1
ATOM 1832 N N . LEU A 1 234 ? 10.513 -8.372 -15.337 1.00 86.19 234 LEU A N 1
ATOM 1833 C CA . LEU A 1 234 ? 10.834 -9.636 -14.666 1.00 86.19 234 LEU A CA 1
ATOM 1834 C C . LEU A 1 234 ? 10.466 -10.903 -15.439 1.00 86.19 234 LEU A C 1
ATOM 1836 O O . LEU A 1 234 ? 10.624 -11.999 -14.896 1.00 86.19 234 LEU A O 1
ATOM 1840 N N . SER A 1 235 ? 9.919 -10.797 -16.654 1.00 79.44 235 SER A N 1
ATOM 1841 C CA . SER A 1 235 ? 9.563 -11.992 -17.430 1.00 79.44 235 SER A CA 1
ATOM 1842 C C . SER A 1 235 ? 10.775 -12.734 -17.993 1.00 79.44 235 SER A C 1
ATOM 1844 O O . SER A 1 235 ? 10.631 -13.889 -18.406 1.00 79.44 235 SER A O 1
ATOM 1846 N N . ASP A 1 236 ? 11.953 -12.111 -17.961 1.00 69.25 236 ASP A N 1
ATOM 1847 C CA . ASP A 1 236 ? 13.198 -12.691 -18.452 1.00 69.25 236 ASP A CA 1
ATOM 1848 C C . ASP A 1 236 ? 13.705 -13.823 -17.542 1.00 69.25 236 ASP A C 1
ATOM 1850 O O . ASP A 1 236 ? 13.445 -13.877 -16.334 1.00 69.25 236 ASP A O 1
ATOM 1854 N N . GLY A 1 237 ? 14.398 -14.792 -18.152 1.00 65.94 237 GLY A N 1
ATOM 1855 C CA . GLY A 1 237 ? 14.529 -16.175 -17.668 1.00 65.94 237 GLY A CA 1
ATOM 1856 C C . GLY A 1 237 ? 14.942 -16.378 -16.202 1.00 65.94 237 GLY A C 1
ATOM 1857 O O . GLY A 1 237 ? 14.466 -17.327 -15.581 1.00 65.94 237 GLY A O 1
ATOM 1858 N N . HIS A 1 238 ? 15.760 -15.496 -15.622 1.00 75.00 238 HIS A N 1
ATOM 1859 C CA . HIS A 1 238 ? 16.215 -15.612 -14.229 1.00 75.00 238 HIS A CA 1
ATOM 1860 C C . HIS A 1 238 ? 15.137 -15.277 -13.184 1.00 75.00 238 HIS A C 1
ATOM 1862 O O . HIS A 1 238 ? 15.096 -15.909 -12.128 1.00 75.00 238 HIS A O 1
ATOM 1868 N N . HIS A 1 239 ? 14.235 -14.332 -13.470 1.00 82.50 239 HIS A N 1
ATOM 1869 C CA . HIS A 1 239 ? 13.218 -13.861 -12.514 1.00 82.50 239 HIS A CA 1
ATOM 1870 C C . HIS A 1 239 ? 11.811 -14.402 -12.801 1.00 82.50 239 HIS A C 1
ATOM 1872 O O . HIS A 1 239 ? 10.899 -14.234 -11.986 1.00 82.50 239 HIS A O 1
ATOM 1878 N N . LYS A 1 240 ? 11.633 -15.139 -13.903 1.00 86.31 240 LYS A N 1
ATOM 1879 C CA . LYS A 1 240 ? 10.338 -15.675 -14.346 1.00 86.31 240 LYS A CA 1
ATOM 1880 C C . LYS A 1 240 ? 9.607 -16.504 -13.286 1.00 86.31 240 LYS A C 1
ATOM 1882 O O . LYS A 1 240 ? 8.409 -16.320 -13.083 1.00 86.31 240 LYS A O 1
ATOM 1887 N N . ALA A 1 241 ? 10.302 -17.400 -12.581 1.00 87.94 241 ALA A N 1
ATOM 1888 C CA . ALA A 1 241 ? 9.683 -18.229 -11.539 1.00 87.94 241 ALA A CA 1
ATOM 1889 C C . ALA A 1 241 ? 9.137 -17.384 -10.371 1.00 87.94 241 ALA A C 1
ATOM 1891 O O . ALA A 1 241 ? 8.057 -17.662 -9.838 1.00 87.94 241 ALA A O 1
ATOM 1892 N N . ARG A 1 242 ? 9.853 -16.310 -10.015 1.00 89.31 242 ARG A N 1
ATOM 1893 C CA . ARG A 1 242 ? 9.441 -15.343 -8.991 1.00 89.31 242 ARG A CA 1
ATOM 1894 C C . ARG A 1 242 ? 8.222 -14.552 -9.461 1.00 89.31 242 ARG A C 1
ATOM 1896 O O . ARG A 1 242 ? 7.247 -14.457 -8.723 1.00 89.31 242 ARG A O 1
ATOM 1903 N N . LEU A 1 243 ? 8.216 -14.082 -10.709 1.00 90.50 243 LEU A N 1
ATOM 1904 C CA . LEU A 1 243 ? 7.068 -13.380 -11.288 1.00 90.50 243 LEU A CA 1
ATOM 1905 C C . LEU A 1 243 ? 5.805 -14.261 -11.343 1.00 90.50 243 LEU A C 1
ATOM 1907 O O . LEU A 1 243 ? 4.721 -13.811 -10.977 1.00 90.50 243 LEU A O 1
ATOM 1911 N N . VAL A 1 244 ? 5.938 -15.530 -11.743 1.00 92.12 244 VAL A N 1
ATOM 1912 C CA . VAL A 1 244 ? 4.821 -16.492 -11.759 1.00 92.12 244 VAL A CA 1
ATOM 1913 C C . VAL A 1 244 ? 4.289 -16.741 -10.346 1.00 92.12 244 VAL A C 1
ATOM 1915 O O . VAL A 1 244 ? 3.078 -16.711 -10.128 1.00 92.12 244 VAL A O 1
ATOM 1918 N N . THR A 1 245 ? 5.180 -16.929 -9.369 1.00 92.50 245 THR A N 1
ATOM 1919 C CA . THR A 1 245 ? 4.792 -17.108 -7.960 1.00 92.50 245 THR A CA 1
ATOM 1920 C C . THR A 1 245 ? 4.072 -15.871 -7.427 1.00 92.50 245 THR A C 1
ATOM 1922 O O . THR A 1 245 ? 3.000 -15.992 -6.833 1.00 92.50 245 THR A O 1
ATOM 1925 N N . PHE A 1 246 ? 4.610 -14.678 -7.705 1.00 94.38 246 PHE A N 1
ATOM 1926 C CA . PHE A 1 246 ? 3.971 -13.407 -7.382 1.00 94.38 246 PHE A CA 1
ATOM 1927 C C . PHE A 1 246 ? 2.546 -13.357 -7.931 1.00 94.38 246 PHE A C 1
ATOM 1929 O O . PHE A 1 246 ? 1.606 -13.112 -7.179 1.00 94.38 246 PHE A O 1
ATOM 1936 N N . PHE A 1 247 ? 2.373 -13.654 -9.218 1.00 94.81 247 PHE A N 1
ATOM 1937 C CA . PHE A 1 247 ? 1.079 -13.603 -9.884 1.00 94.81 247 PHE A CA 1
ATOM 1938 C C . PHE A 1 247 ? 0.048 -14.556 -9.262 1.00 94.81 247 PHE A C 1
ATOM 1940 O O . PHE A 1 247 ? -1.080 -14.145 -8.978 1.00 94.81 247 PHE A O 1
ATOM 1947 N N . ILE A 1 248 ? 0.433 -15.812 -9.012 1.00 95.75 248 ILE A N 1
ATOM 1948 C CA . ILE A 1 248 ? -0.428 -16.848 -8.414 1.00 95.75 248 ILE A CA 1
ATOM 1949 C C . ILE A 1 248 ? -0.894 -16.417 -7.019 1.00 95.75 248 ILE A C 1
ATOM 1951 O O . ILE A 1 248 ? -2.092 -16.464 -6.710 1.00 95.75 248 ILE A O 1
ATOM 1955 N N . CYS A 1 249 ? 0.048 -15.983 -6.182 1.00 96.00 249 CYS A N 1
ATOM 1956 C CA . CYS A 1 249 ? -0.207 -15.576 -4.805 1.00 96.00 249 CYS A CA 1
ATOM 1957 C C . CYS A 1 249 ? -1.003 -14.261 -4.728 1.00 96.00 249 CYS A C 1
ATOM 1959 O O . CYS A 1 249 ? -1.926 -14.138 -3.924 1.00 96.00 249 CYS A O 1
ATOM 1961 N N . ASN A 1 250 ? -0.712 -13.299 -5.605 1.00 96.31 250 ASN A N 1
ATOM 1962 C CA . ASN A 1 250 ? -1.411 -12.018 -5.636 1.00 96.31 250 ASN A CA 1
ATOM 1963 C C . ASN A 1 250 ? -2.857 -12.181 -6.123 1.00 96.31 250 ASN A C 1
ATOM 1965 O O . ASN A 1 250 ? -3.790 -11.705 -5.478 1.00 96.31 250 ASN A O 1
ATOM 1969 N N . SER A 1 251 ? -3.059 -12.932 -7.209 1.00 96.12 251 SER A N 1
ATOM 1970 C CA . SER A 1 251 ? -4.394 -13.200 -7.757 1.00 96.12 251 SER A CA 1
ATOM 1971 C C . SER A 1 251 ? -5.266 -13.996 -6.782 1.00 96.12 251 SER A C 1
ATOM 1973 O O . SER A 1 251 ? -6.463 -13.735 -6.664 1.00 96.12 251 SER A O 1
ATOM 1975 N N . THR A 1 252 ? -4.686 -14.946 -6.035 1.00 95.00 252 THR A N 1
ATOM 1976 C CA . THR A 1 252 ? -5.423 -15.685 -4.989 1.00 95.00 252 THR A CA 1
ATOM 1977 C C . THR A 1 252 ? -5.805 -14.793 -3.820 1.00 95.00 252 THR A C 1
ATOM 1979 O O . THR A 1 252 ? -6.938 -14.887 -3.350 1.00 95.00 252 THR A O 1
ATOM 1982 N N . ALA A 1 253 ? -4.920 -13.890 -3.389 1.00 95.88 253 ALA A N 1
ATOM 1983 C CA . ALA A 1 253 ? -5.233 -12.917 -2.347 1.00 95.88 253 ALA A CA 1
ATOM 1984 C C . ALA A 1 253 ? -6.329 -11.930 -2.771 1.00 95.88 253 ALA A C 1
ATOM 1986 O O . ALA A 1 253 ? -7.242 -11.653 -1.986 1.00 95.88 253 ALA A O 1
ATOM 1987 N N . PHE A 1 254 ? -6.283 -11.461 -4.020 1.00 95.50 254 PHE A N 1
ATOM 1988 C CA . PHE A 1 254 ? -7.331 -10.654 -4.643 1.00 95.50 254 PHE A CA 1
ATOM 1989 C C . PHE A 1 254 ? -8.680 -11.381 -4.617 1.00 95.50 254 PHE A C 1
ATOM 1991 O O . PHE A 1 254 ? -9.662 -10.865 -4.077 1.00 95.50 254 PHE A O 1
ATOM 1998 N N . MET A 1 255 ? -8.724 -12.619 -5.118 1.00 94.69 255 MET A N 1
ATOM 1999 C CA . MET A 1 255 ? -9.972 -13.376 -5.209 1.00 94.69 255 MET A CA 1
ATOM 2000 C C . MET A 1 255 ? -10.538 -13.804 -3.866 1.00 94.69 255 MET A C 1
ATOM 2002 O O . MET A 1 255 ? -11.742 -13.671 -3.644 1.00 94.69 255 MET A O 1
ATOM 2006 N N . ALA A 1 256 ? -9.695 -14.251 -2.937 1.00 92.88 256 ALA A N 1
ATOM 2007 C CA . ALA A 1 256 ? -10.127 -14.545 -1.577 1.00 92.88 256 ALA A CA 1
ATOM 2008 C C . ALA A 1 256 ? -10.742 -13.298 -0.917 1.00 92.88 256 ALA A C 1
ATOM 2010 O O . ALA A 1 256 ? -11.781 -13.389 -0.261 1.00 92.88 256 ALA A O 1
ATOM 2011 N N . SER A 1 257 ? -10.153 -12.122 -1.153 1.00 93.19 257 SER A N 1
ATOM 2012 C CA . SER A 1 257 ? -10.637 -10.853 -0.608 1.00 93.19 257 SER A CA 1
ATOM 2013 C C . SER A 1 257 ? -11.965 -10.418 -1.240 1.00 93.19 257 SER A C 1
ATOM 2015 O O . SER A 1 257 ? -12.898 -10.027 -0.535 1.00 93.19 257 SER A O 1
ATOM 2017 N N . LEU A 1 258 ? -12.115 -10.575 -2.557 1.00 90.50 258 LEU A N 1
ATOM 2018 C CA . LEU A 1 258 ? -13.374 -10.307 -3.254 1.00 90.50 258 LEU A CA 1
ATOM 2019 C C . LEU A 1 258 ? -14.503 -11.222 -2.750 1.00 90.50 258 LEU A C 1
ATOM 2021 O O . LEU A 1 258 ? -15.606 -10.746 -2.470 1.00 90.50 258 LEU A O 1
ATOM 2025 N N . LEU A 1 259 ? -14.221 -12.514 -2.540 1.00 88.69 259 LEU A N 1
ATOM 2026 C CA . LEU A 1 259 ? -15.179 -13.461 -1.960 1.00 88.69 259 LEU A CA 1
ATOM 2027 C C . LEU A 1 259 ? -15.594 -13.070 -0.544 1.00 88.69 259 LEU A C 1
ATOM 2029 O O . LEU A 1 259 ? -16.785 -13.078 -0.235 1.00 88.69 259 LEU A O 1
ATOM 2033 N N . ILE A 1 260 ? -14.645 -12.674 0.308 1.00 86.69 260 ILE A N 1
ATOM 2034 C CA . ILE A 1 260 ? -14.958 -12.211 1.663 1.00 86.69 260 ILE A CA 1
ATOM 2035 C C . ILE A 1 260 ? -15.878 -10.981 1.607 1.00 86.69 260 ILE A C 1
ATOM 2037 O O . ILE A 1 260 ? -16.883 -10.960 2.316 1.00 86.69 260 ILE A O 1
ATOM 2041 N N . ILE A 1 261 ? -15.611 -9.986 0.750 1.00 85.12 261 ILE A N 1
ATOM 2042 C CA . ILE A 1 261 ? -16.484 -8.802 0.599 1.00 85.12 261 ILE A CA 1
ATOM 2043 C C . ILE A 1 261 ? -17.891 -9.209 0.155 1.00 85.12 261 ILE A C 1
ATOM 2045 O O . ILE A 1 261 ? -18.876 -8.765 0.752 1.00 85.12 261 ILE A O 1
ATOM 2049 N N . MET A 1 262 ? -17.998 -10.092 -0.840 1.00 81.00 262 MET A N 1
ATOM 2050 C CA . MET A 1 262 ? -19.282 -10.590 -1.340 1.00 81.00 262 MET A CA 1
ATOM 2051 C C . MET A 1 262 ? -20.086 -11.325 -0.258 1.00 81.00 262 MET A C 1
ATOM 2053 O O . MET A 1 262 ? -21.294 -11.108 -0.123 1.00 81.00 262 MET A O 1
ATOM 2057 N N . LEU A 1 263 ? -19.425 -12.156 0.553 1.00 79.50 263 LEU A N 1
ATOM 2058 C CA . LEU A 1 263 ? -20.045 -12.859 1.680 1.00 79.50 263 LEU A CA 1
ATOM 2059 C C . LEU A 1 263 ? -20.465 -11.888 2.789 1.00 79.50 263 LEU A C 1
ATOM 2061 O O . LEU A 1 263 ? -21.561 -12.006 3.346 1.00 79.50 263 LEU A O 1
ATOM 2065 N N . LEU A 1 264 ? -19.630 -10.886 3.072 1.00 77.25 264 LEU A N 1
ATOM 2066 C CA . LEU A 1 264 ? -19.897 -9.865 4.079 1.00 77.25 264 LEU A CA 1
ATOM 2067 C C . LEU A 1 264 ? -21.005 -8.898 3.672 1.00 77.25 264 LEU A C 1
ATOM 2069 O O . LEU A 1 264 ? -21.616 -8.311 4.564 1.00 77.25 264 LEU A O 1
ATOM 2073 N N . LEU A 1 265 ? -21.308 -8.725 2.382 1.00 73.00 265 LEU A N 1
ATOM 2074 C CA . LEU A 1 265 ? -22.338 -7.798 1.896 1.00 73.00 265 LEU A CA 1
ATOM 2075 C C . LEU A 1 265 ? -23.766 -8.227 2.292 1.00 73.00 265 LEU A C 1
ATOM 2077 O O . LEU A 1 265 ? -24.642 -7.383 2.506 1.00 73.00 265 LEU A O 1
ATOM 2081 N N . SER A 1 266 ? -24.018 -9.529 2.458 1.00 68.38 266 SER A N 1
ATOM 2082 C CA . SER A 1 266 ? -25.332 -10.050 2.855 1.00 68.38 266 SER A CA 1
ATOM 2083 C C . SER A 1 266 ? -25.445 -10.215 4.371 1.00 68.38 266 SER A C 1
ATOM 2085 O O . SER A 1 266 ? -24.744 -11.015 4.982 1.00 68.38 266 SER A O 1
ATOM 2087 N N . ARG A 1 267 ? -26.400 -9.511 4.997 1.00 60.91 267 ARG A N 1
ATOM 2088 C CA . ARG A 1 267 ? -26.669 -9.615 6.447 1.00 60.91 267 ARG A CA 1
ATOM 2089 C C . ARG A 1 267 ? -27.074 -11.035 6.872 1.00 60.91 267 ARG A C 1
ATOM 2091 O O . ARG A 1 267 ? -26.656 -11.483 7.934 1.00 60.91 267 ARG A O 1
ATOM 2098 N N . LYS A 1 268 ? -27.842 -11.735 6.023 1.00 61.38 268 LYS A N 1
ATOM 2099 C CA . LYS A 1 268 ? -28.251 -13.133 6.248 1.00 61.38 268 LYS A CA 1
ATOM 2100 C C . LYS A 1 268 ? -27.056 -14.087 6.178 1.00 61.38 268 LYS A C 1
ATOM 2102 O O . LYS A 1 268 ? -26.950 -14.973 7.017 1.00 61.38 268 LYS A O 1
ATOM 2107 N N . LEU A 1 269 ? -26.147 -13.873 5.218 1.00 56.91 269 LEU A N 1
ATOM 2108 C CA . LEU A 1 269 ? -24.919 -14.665 5.116 1.00 56.91 269 LEU A CA 1
ATOM 2109 C C . LEU A 1 269 ? -24.004 -14.375 6.301 1.00 56.91 269 LEU A C 1
ATOM 2111 O O . LEU A 1 269 ? -23.562 -15.317 6.938 1.00 56.91 269 LEU A O 1
ATOM 2115 N N . HIS A 1 270 ? -23.779 -13.109 6.660 1.00 61.16 270 HIS A N 1
ATOM 2116 C CA . HIS A 1 270 ? -22.915 -12.741 7.784 1.00 61.16 270 HIS A CA 1
ATOM 2117 C C . HIS A 1 270 ? -23.339 -13.413 9.094 1.00 61.16 270 HIS A C 1
ATOM 2119 O O . HIS A 1 270 ? -22.517 -14.064 9.721 1.00 61.16 270 HIS A O 1
ATOM 2125 N N . GLN A 1 271 ? -24.613 -13.332 9.492 1.00 59.19 271 GLN A N 1
ATOM 2126 C CA . GLN A 1 271 ? -25.061 -13.903 10.775 1.00 59.19 271 GLN A CA 1
ATOM 2127 C C . GLN A 1 271 ? -24.859 -15.425 10.877 1.00 59.19 271 GLN A C 1
ATOM 2129 O O . GLN A 1 271 ? -24.584 -15.927 11.962 1.00 59.19 271 GLN A O 1
ATOM 2134 N N . GLN A 1 272 ? -24.952 -16.162 9.765 1.00 56.16 272 GLN A N 1
ATOM 2135 C CA . GLN A 1 272 ? -24.730 -17.615 9.759 1.00 56.16 272 GLN A CA 1
ATOM 2136 C C . GLN A 1 272 ? -23.287 -18.023 9.405 1.00 56.16 272 GLN A C 1
ATOM 2138 O O . GLN A 1 272 ? -22.834 -19.092 9.810 1.00 56.16 272 GLN A O 1
ATOM 2143 N N . THR A 1 273 ? -22.548 -17.174 8.684 1.00 51.91 273 THR A N 1
ATOM 2144 C CA . THR A 1 273 ? -21.225 -17.478 8.098 1.00 51.91 273 THR A CA 1
ATOM 2145 C C . THR A 1 273 ? -20.075 -16.840 8.881 1.00 51.91 273 THR A C 1
ATOM 2147 O O . THR A 1 273 ? -18.967 -17.367 8.850 1.00 51.91 273 THR A O 1
ATOM 2150 N N . ALA A 1 274 ? -20.313 -15.787 9.673 1.00 51.16 274 ALA A N 1
ATOM 2151 C CA . ALA A 1 274 ? -19.298 -15.136 10.519 1.00 51.16 274 ALA A CA 1
ATOM 2152 C C . ALA A 1 274 ? -18.709 -16.053 11.601 1.00 51.16 274 ALA A C 1
ATOM 2154 O O . ALA A 1 274 ? -17.673 -15.747 12.189 1.00 51.16 274 ALA A O 1
ATOM 2155 N N . ARG A 1 275 ? -19.359 -17.194 11.853 1.00 53.38 275 ARG A N 1
ATOM 2156 C CA . ARG A 1 275 ? -18.896 -18.246 12.763 1.00 53.38 275 ARG A CA 1
ATOM 2157 C C . ARG A 1 275 ? -18.365 -19.484 12.030 1.00 53.38 275 ARG A C 1
ATOM 2159 O O . ARG A 1 275 ? -17.996 -20.460 12.676 1.00 53.38 275 ARG A O 1
ATOM 2166 N N . SER A 1 276 ? -18.349 -19.464 10.697 1.00 57.69 276 SER A N 1
ATOM 2167 C CA . SER A 1 276 ? -17.946 -20.599 9.869 1.00 57.69 276 SER A CA 1
ATOM 2168 C C . SER A 1 276 ? -16.426 -20.672 9.715 1.00 57.69 276 SER A C 1
ATOM 2170 O O . SER A 1 276 ? -15.733 -19.660 9.594 1.00 57.69 276 SER A O 1
ATOM 2172 N N . ARG A 1 277 ? -15.908 -21.901 9.667 1.00 62.28 277 ARG A N 1
ATOM 2173 C CA . ARG A 1 277 ? -14.506 -22.202 9.344 1.00 62.28 277 ARG A CA 1
ATOM 2174 C C . ARG A 1 277 ? -14.103 -21.674 7.958 1.00 62.28 277 ARG A C 1
ATOM 2176 O O . ARG A 1 277 ? -12.938 -21.361 7.743 1.00 62.28 277 ARG A O 1
ATOM 2183 N N . GLU A 1 278 ? -15.068 -21.532 7.053 1.00 67.00 278 GLU A N 1
ATOM 2184 C CA . GLU A 1 278 ? -14.881 -21.095 5.664 1.00 67.00 278 GLU A CA 1
ATOM 2185 C C . GLU A 1 278 ? -14.389 -19.645 5.567 1.00 67.00 278 GLU A C 1
ATOM 2187 O O . GLU A 1 278 ? -13.438 -19.358 4.843 1.00 67.00 278 GLU A O 1
ATOM 2192 N N . MET A 1 279 ? -14.971 -18.731 6.348 1.00 71.69 279 MET A N 1
ATOM 2193 C CA . MET A 1 279 ? -14.604 -17.311 6.333 1.00 71.69 279 MET A CA 1
ATOM 2194 C C . MET A 1 279 ? -13.202 -17.067 6.906 1.00 71.69 279 MET A C 1
ATOM 2196 O O . MET A 1 279 ? -12.421 -16.310 6.335 1.00 71.69 279 MET A O 1
ATOM 2200 N N . TYR A 1 280 ? -12.847 -17.764 7.989 1.00 72.12 280 TYR A N 1
ATOM 2201 C CA . TYR A 1 280 ? -11.479 -17.766 8.517 1.00 72.12 280 TYR A CA 1
ATOM 2202 C C . TYR A 1 280 ? -10.486 -18.414 7.544 1.00 72.12 280 TYR A C 1
ATOM 2204 O O . TYR A 1 280 ? -9.369 -17.920 7.405 1.00 72.12 280 TYR A O 1
ATOM 2212 N N . GLY A 1 281 ? -10.904 -19.467 6.834 1.00 74.94 281 GLY A N 1
ATOM 2213 C CA . GLY A 1 281 ? -10.126 -20.075 5.756 1.00 74.94 281 GLY A CA 1
ATOM 2214 C C . GLY A 1 281 ? -9.816 -19.082 4.634 1.00 74.94 281 GLY A C 1
ATOM 2215 O O . GLY A 1 281 ? -8.658 -18.943 4.259 1.00 74.94 281 GLY A O 1
ATOM 2216 N N . CYS A 1 282 ? -10.811 -18.323 4.163 1.00 82.44 282 CYS A N 1
ATOM 2217 C CA . CYS A 1 282 ? -10.606 -17.301 3.130 1.00 82.44 282 CYS A CA 1
ATOM 2218 C C . CYS A 1 282 ? -9.645 -16.197 3.589 1.00 82.44 282 CYS A C 1
ATOM 2220 O O . CYS A 1 282 ? -8.791 -15.776 2.817 1.00 82.44 282 CYS A O 1
ATOM 2222 N N . ILE A 1 283 ? -9.750 -15.745 4.844 1.00 82.50 283 ILE A N 1
ATOM 2223 C CA . ILE A 1 283 ? -8.835 -14.737 5.406 1.00 82.50 283 ILE A CA 1
ATOM 2224 C C . ILE A 1 283 ? -7.405 -15.275 5.445 1.00 82.50 283 ILE A C 1
ATOM 2226 O O . ILE A 1 283 ? -6.477 -14.572 5.059 1.00 82.50 283 ILE A O 1
ATOM 2230 N N . LEU A 1 284 ? -7.221 -16.523 5.882 1.00 82.69 284 LEU A N 1
ATOM 2231 C CA . LEU A 1 284 ? -5.906 -17.154 5.911 1.00 82.69 284 LEU A CA 1
ATOM 2232 C C . LEU A 1 284 ? -5.315 -17.272 4.502 1.00 82.69 284 LEU A C 1
ATOM 2234 O O . LEU A 1 284 ? -4.150 -16.940 4.314 1.00 82.69 284 LEU A O 1
ATOM 2238 N N . VAL A 1 285 ? -6.121 -17.679 3.515 1.00 88.62 285 VAL A N 1
ATOM 2239 C CA . VAL A 1 285 ? -5.714 -17.725 2.101 1.00 88.62 285 VAL A CA 1
ATOM 2240 C C . VAL A 1 285 ? -5.339 -16.331 1.596 1.00 88.62 285 VAL A C 1
ATOM 2242 O O . VAL A 1 285 ? -4.305 -16.188 0.953 1.00 88.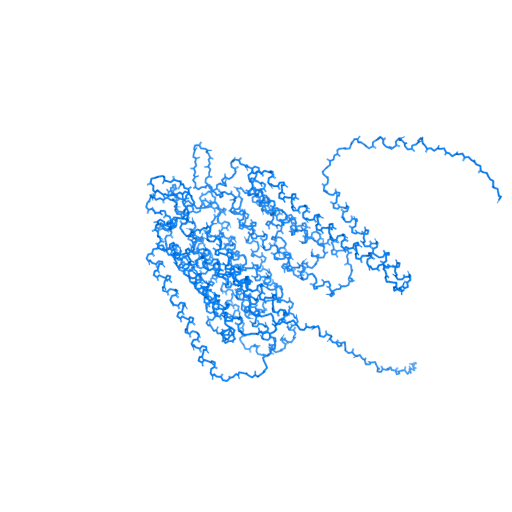62 285 VAL A O 1
ATOM 2245 N N . ALA A 1 286 ? -6.122 -15.299 1.925 1.00 91.06 286 ALA A N 1
ATOM 2246 C CA . ALA A 1 286 ? -5.837 -13.927 1.513 1.00 91.06 286 ALA A CA 1
ATOM 2247 C C . ALA A 1 286 ? -4.505 -13.414 2.081 1.00 91.06 286 ALA A C 1
ATOM 2249 O O . ALA A 1 286 ? -3.680 -12.879 1.344 1.00 91.06 286 ALA A O 1
ATOM 2250 N N . LEU A 1 287 ? -4.263 -13.622 3.379 1.00 88.62 287 LEU A N 1
ATOM 2251 C CA . LEU A 1 287 ? -3.022 -13.202 4.034 1.00 88.62 287 LEU A CA 1
ATOM 2252 C C . LEU A 1 287 ? -1.813 -14.024 3.562 1.00 88.62 287 LEU A C 1
ATOM 2254 O O . LEU A 1 287 ? -0.750 -13.456 3.325 1.00 88.62 287 LEU A O 1
ATOM 2258 N N . ALA A 1 288 ? -1.967 -15.339 3.375 1.00 87.75 288 ALA A N 1
ATOM 2259 C CA . ALA A 1 288 ? -0.907 -16.200 2.851 1.00 87.75 288 ALA A CA 1
ATOM 2260 C C . ALA A 1 288 ? -0.544 -15.844 1.402 1.00 87.75 288 ALA A C 1
ATOM 2262 O O . ALA A 1 288 ? 0.637 -15.768 1.067 1.00 87.75 288 ALA A O 1
ATOM 2263 N N . GLY A 1 289 ? -1.545 -15.566 0.561 1.00 92.81 289 GLY A N 1
ATOM 2264 C CA . GLY A 1 289 ? -1.337 -15.064 -0.795 1.00 92.81 289 GLY A CA 1
ATOM 2265 C C . GLY A 1 289 ? -0.616 -13.714 -0.796 1.00 92.81 289 GLY A C 1
ATOM 2266 O O . GLY A 1 289 ? 0.329 -13.526 -1.555 1.00 92.81 289 GLY A O 1
ATOM 2267 N N . LEU A 1 290 ? -0.964 -12.802 0.116 1.00 93.38 290 LEU A N 1
ATOM 2268 C CA . LEU A 1 290 ? -0.276 -11.515 0.228 1.00 93.38 290 LEU A CA 1
ATOM 2269 C C . LEU A 1 290 ? 1.204 -11.681 0.616 1.00 93.38 290 LEU A C 1
ATOM 2271 O O . LEU A 1 290 ? 2.068 -11.051 0.012 1.00 93.38 290 LEU A O 1
ATOM 2275 N N . VAL A 1 291 ? 1.508 -12.565 1.570 1.00 91.62 291 VAL A N 1
ATOM 2276 C CA . VAL A 1 291 ? 2.888 -12.889 1.974 1.00 91.62 291 VAL A CA 1
ATOM 2277 C C . VAL A 1 291 ? 3.676 -13.528 0.832 1.00 91.62 291 VAL A C 1
ATOM 2279 O O . VAL A 1 291 ? 4.800 -13.111 0.559 1.00 91.62 291 VAL A O 1
ATOM 2282 N N . GLY A 1 292 ? 3.099 -14.527 0.157 1.00 91.12 292 GLY A N 1
ATOM 2283 C CA . GLY A 1 292 ? 3.751 -15.209 -0.962 1.00 91.12 292 GLY A CA 1
ATOM 2284 C C . GLY A 1 292 ? 4.026 -14.259 -2.126 1.00 91.12 292 GLY A C 1
ATOM 2285 O O . GLY A 1 292 ? 5.121 -14.269 -2.689 1.00 91.12 292 GLY A O 1
ATOM 2286 N N . ALA A 1 293 ? 3.071 -13.372 -2.423 1.00 94.62 293 ALA A N 1
ATOM 2287 C CA . ALA A 1 293 ? 3.243 -12.329 -3.421 1.00 94.62 293 ALA A CA 1
ATOM 2288 C C . ALA A 1 293 ? 4.359 -11.365 -3.014 1.00 94.62 293 ALA A C 1
ATOM 2290 O O . ALA A 1 293 ? 5.278 -11.135 -3.791 1.00 94.62 293 ALA A O 1
ATOM 2291 N N . TYR A 1 294 ? 4.341 -10.860 -1.781 1.00 93.69 294 TYR A N 1
ATOM 2292 C CA . TYR A 1 294 ? 5.383 -9.962 -1.294 1.00 93.69 294 TYR A CA 1
ATOM 2293 C C . TYR A 1 294 ? 6.777 -10.595 -1.388 1.00 93.69 294 TYR A C 1
ATOM 2295 O O . TYR A 1 294 ? 7.686 -9.984 -1.946 1.00 93.69 294 TYR A O 1
ATOM 2303 N N . ALA A 1 295 ? 6.949 -11.829 -0.905 1.00 91.44 295 ALA A N 1
ATOM 2304 C CA . ALA A 1 295 ? 8.232 -12.530 -0.939 1.00 91.44 295 ALA A CA 1
ATOM 2305 C C . ALA A 1 295 ? 8.749 -12.720 -2.375 1.00 91.44 295 ALA A C 1
ATOM 2307 O O . ALA A 1 295 ? 9.916 -12.452 -2.653 1.00 91.44 295 ALA A O 1
ATOM 2308 N N . ALA A 1 296 ? 7.879 -13.138 -3.296 1.00 91.44 296 ALA A N 1
ATOM 2309 C CA . ALA A 1 296 ? 8.257 -13.384 -4.684 1.00 91.44 296 ALA A CA 1
ATOM 2310 C C . ALA A 1 296 ? 8.485 -12.090 -5.486 1.00 91.44 296 ALA A C 1
ATOM 2312 O O . ALA A 1 296 ? 9.364 -12.036 -6.342 1.00 91.44 296 ALA A O 1
ATOM 2313 N N . GLY A 1 297 ? 7.706 -11.043 -5.210 1.00 90.25 297 GLY A N 1
ATOM 2314 C CA . GLY A 1 297 ? 7.766 -9.778 -5.935 1.00 90.25 297 GLY A CA 1
ATOM 2315 C C . GLY A 1 297 ? 8.902 -8.858 -5.482 1.00 90.25 297 GLY A C 1
ATOM 2316 O O . GLY A 1 297 ? 9.509 -8.209 -6.333 1.00 90.25 297 GLY A O 1
ATOM 2317 N N . SER A 1 298 ? 9.213 -8.835 -4.178 1.00 90.06 298 SER A N 1
ATOM 2318 C CA . SER A 1 298 ? 10.195 -7.909 -3.583 1.00 90.06 298 SER A CA 1
ATOM 2319 C C . SER A 1 298 ? 11.630 -8.436 -3.533 1.00 90.06 298 SER A C 1
ATOM 2321 O O . SER A 1 298 ? 12.584 -7.663 -3.634 1.00 90.06 298 SER A O 1
ATOM 2323 N N . CYS A 1 299 ? 11.812 -9.750 -3.369 1.00 85.88 299 CYS A N 1
ATOM 2324 C CA . CYS A 1 299 ? 13.134 -10.338 -3.181 1.00 85.88 299 CYS A CA 1
ATOM 2325 C C . CYS A 1 299 ? 13.758 -10.735 -4.520 1.00 85.88 299 CYS A C 1
ATOM 2327 O O . CYS A 1 299 ? 13.135 -11.416 -5.338 1.00 85.88 299 CYS A O 1
ATOM 2329 N N . ARG A 1 300 ? 15.026 -10.362 -4.702 1.00 82.94 300 ARG A N 1
ATOM 2330 C CA . ARG A 1 300 ? 15.835 -10.702 -5.888 1.00 82.94 300 ARG A CA 1
ATOM 2331 C C . ARG A 1 300 ? 16.977 -11.663 -5.566 1.00 82.94 300 ARG A C 1
ATOM 2333 O O . ARG A 1 300 ? 17.399 -12.416 -6.429 1.00 82.94 300 ARG A O 1
ATOM 2340 N N . GLU A 1 301 ? 17.393 -11.702 -4.300 1.00 79.81 301 GLU A N 1
ATOM 2341 C CA . GLU A 1 301 ? 18.358 -12.663 -3.762 1.00 79.81 301 GLU A CA 1
ATOM 2342 C C . GLU A 1 301 ? 17.639 -13.797 -2.996 1.00 79.81 301 GLU A C 1
ATOM 2344 O O . GLU A 1 301 ? 16.616 -13.585 -2.325 1.00 79.81 301 GLU A O 1
ATOM 2349 N N . ASP A 1 302 ? 18.194 -15.010 -3.031 1.00 77.88 302 ASP A N 1
ATOM 2350 C CA . ASP A 1 302 ? 17.644 -16.170 -2.310 1.00 77.88 302 ASP A CA 1
ATOM 2351 C C . ASP A 1 302 ? 17.708 -15.988 -0.789 1.00 77.88 302 ASP A C 1
ATOM 2353 O O . ASP A 1 302 ? 16.743 -16.293 -0.087 1.00 77.88 302 ASP A O 1
ATOM 2357 N N . GLY A 1 303 ? 18.788 -15.387 -0.276 1.00 78.62 303 GLY A N 1
ATOM 2358 C CA . GLY A 1 303 ? 18.935 -15.076 1.151 1.00 78.62 303 GLY A CA 1
ATOM 2359 C C . GLY A 1 303 ? 17.861 -14.115 1.670 1.00 78.62 303 GLY A C 1
ATOM 2360 O O . GLY A 1 303 ? 17.318 -14.318 2.756 1.00 78.62 303 GLY A O 1
ATOM 2361 N N . ALA A 1 304 ? 17.480 -13.118 0.868 1.00 78.50 304 ALA A N 1
ATOM 2362 C CA . ALA A 1 304 ? 16.391 -12.208 1.214 1.00 78.50 304 ALA A CA 1
ATOM 2363 C C . ALA A 1 304 ? 15.031 -12.918 1.238 1.00 78.50 304 ALA A C 1
ATOM 2365 O O . ALA A 1 304 ? 14.216 -12.690 2.130 1.00 78.50 304 ALA A O 1
ATOM 2366 N N . THR A 1 305 ? 14.821 -13.844 0.302 1.00 79.50 305 THR A N 1
ATOM 2367 C CA . THR A 1 305 ? 13.607 -14.668 0.247 1.00 79.50 305 THR A CA 1
ATOM 2368 C C . THR A 1 305 ? 13.509 -15.562 1.485 1.00 79.50 305 THR A C 1
ATOM 2370 O O . THR A 1 305 ? 12.466 -15.610 2.138 1.00 79.50 305 THR A O 1
ATOM 2373 N N . ALA A 1 306 ? 14.615 -16.215 1.859 1.00 80.06 306 ALA A N 1
ATOM 2374 C CA . ALA A 1 306 ? 14.707 -17.020 3.071 1.00 80.06 306 ALA A CA 1
ATOM 2375 C C . ALA A 1 306 ? 14.436 -16.182 4.327 1.00 80.06 306 ALA A C 1
ATOM 2377 O O . ALA A 1 306 ? 13.673 -16.616 5.183 1.00 80.06 306 ALA A O 1
ATOM 2378 N N . TYR A 1 307 ? 14.982 -14.964 4.414 1.00 82.06 307 TYR A N 1
ATOM 2379 C CA . TYR A 1 307 ? 14.696 -14.044 5.516 1.00 82.06 307 TYR A CA 1
ATOM 2380 C C . TYR A 1 307 ? 13.194 -13.767 5.651 1.00 82.06 307 TYR A C 1
ATOM 2382 O O . TYR A 1 307 ? 12.638 -13.962 6.732 1.00 82.06 307 TYR A O 1
ATOM 2390 N N . VAL A 1 308 ? 12.515 -13.380 4.563 1.00 78.94 308 VAL A N 1
ATOM 2391 C CA . VAL A 1 308 ? 11.066 -13.118 4.587 1.00 78.94 308 VAL A CA 1
ATOM 2392 C C . VAL A 1 308 ? 10.302 -14.359 5.055 1.00 78.94 308 VAL A C 1
ATOM 2394 O O . VAL A 1 308 ? 9.490 -14.265 5.974 1.00 78.94 308 VAL A O 1
ATOM 2397 N N . LEU A 1 309 ? 10.601 -15.535 4.498 1.00 80.19 309 LEU A N 1
ATOM 2398 C CA . LEU A 1 309 ? 9.933 -16.786 4.869 1.00 80.19 309 LEU A CA 1
ATOM 2399 C C . LEU A 1 309 ? 10.204 -17.206 6.321 1.00 80.19 309 LEU A C 1
ATOM 2401 O O . LEU A 1 309 ? 9.287 -17.673 6.995 1.00 80.19 309 LEU A O 1
ATOM 2405 N N . ILE A 1 310 ? 11.422 -17.013 6.834 1.00 82.12 310 ILE A N 1
ATOM 2406 C CA . ILE A 1 310 ? 11.767 -17.291 8.235 1.00 82.12 310 ILE A CA 1
ATOM 2407 C C . ILE A 1 310 ? 10.996 -16.356 9.163 1.00 82.12 310 ILE A C 1
ATOM 2409 O O . ILE A 1 310 ? 10.429 -16.821 10.148 1.00 82.12 310 ILE A O 1
ATOM 2413 N N . VAL A 1 311 ? 10.922 -15.058 8.850 1.00 77.19 311 VAL A N 1
ATOM 2414 C CA . VAL A 1 311 ? 10.144 -14.102 9.651 1.00 77.19 311 VAL A CA 1
ATOM 2415 C C . VAL A 1 311 ? 8.664 -14.495 9.660 1.00 77.19 311 VAL A C 1
ATOM 2417 O O . VAL A 1 311 ? 8.038 -14.460 10.719 1.00 77.19 311 VAL A O 1
ATOM 2420 N N . VAL A 1 312 ? 8.109 -14.944 8.528 1.00 72.88 312 VAL A N 1
ATOM 2421 C CA . VAL A 1 312 ? 6.742 -15.495 8.441 1.00 72.88 312 VAL A CA 1
ATOM 2422 C C . VAL A 1 312 ? 6.583 -16.726 9.323 1.00 72.88 312 VAL A C 1
ATOM 2424 O O . VAL A 1 312 ? 5.670 -16.775 10.147 1.00 72.88 312 VAL A O 1
ATOM 2427 N N . ALA A 1 313 ? 7.470 -17.709 9.182 1.00 75.06 313 ALA A N 1
ATOM 2428 C CA . ALA A 1 313 ? 7.410 -18.953 9.934 1.00 75.06 313 ALA A CA 1
ATOM 2429 C C . ALA A 1 313 ? 7.534 -18.703 11.442 1.00 75.06 313 ALA A C 1
ATOM 2431 O O . ALA A 1 313 ? 6.729 -19.223 12.210 1.00 75.06 313 ALA A O 1
ATOM 2432 N N . ALA A 1 314 ? 8.469 -17.849 11.865 1.00 76.06 314 ALA A N 1
ATOM 2433 C CA . ALA A 1 314 ? 8.644 -17.448 13.258 1.00 76.06 314 ALA A CA 1
ATOM 2434 C C . ALA A 1 314 ? 7.400 -16.728 13.799 1.00 76.06 314 ALA A C 1
ATOM 2436 O O . ALA A 1 314 ? 6.930 -17.029 14.894 1.00 76.06 314 ALA A O 1
ATOM 2437 N N . SER A 1 315 ? 6.820 -15.824 13.008 1.00 67.81 315 SER A N 1
ATOM 2438 C CA . SER A 1 315 ? 5.595 -15.099 13.359 1.00 67.81 315 SER A CA 1
ATOM 2439 C C . SER A 1 315 ? 4.404 -16.040 13.563 1.00 67.81 315 SER A C 1
ATOM 2441 O O . SER A 1 315 ? 3.697 -15.949 14.567 1.00 67.81 315 SER A O 1
ATOM 2443 N N . LEU A 1 316 ? 4.202 -16.985 12.640 1.00 69.75 316 LEU A N 1
ATOM 2444 C CA . LEU A 1 316 ? 3.138 -17.986 12.726 1.00 69.75 316 LEU A CA 1
ATOM 2445 C C . LEU A 1 316 ? 3.385 -18.981 13.865 1.00 69.75 316 LEU A C 1
ATOM 2447 O O . LEU A 1 316 ? 2.456 -19.296 14.606 1.00 69.75 316 LEU A O 1
ATOM 2451 N N . ALA A 1 317 ? 4.627 -19.426 14.062 1.00 69.62 317 ALA A N 1
ATOM 2452 C CA . ALA A 1 317 ? 5.008 -20.300 15.167 1.00 69.62 317 ALA A CA 1
ATOM 2453 C C . ALA A 1 317 ? 4.745 -19.635 16.526 1.00 69.62 317 ALA A C 1
ATOM 2455 O O . ALA A 1 317 ? 4.158 -20.265 17.400 1.00 69.62 317 ALA A O 1
ATOM 2456 N N . CYS A 1 318 ? 5.069 -18.347 16.690 1.00 65.12 318 CYS A N 1
ATOM 2457 C CA . CYS A 1 318 ? 4.738 -17.581 17.895 1.00 65.12 318 CYS A CA 1
ATOM 2458 C C . CYS A 1 318 ? 3.231 -17.580 18.194 1.00 65.12 318 CYS A C 1
ATOM 2460 O O . CYS A 1 318 ? 2.834 -17.706 19.353 1.00 65.12 318 CYS A O 1
ATOM 2462 N N . ILE A 1 319 ? 2.387 -17.476 17.163 1.00 64.06 319 ILE A N 1
ATOM 2463 C CA . ILE A 1 319 ? 0.923 -17.518 17.301 1.00 64.06 319 ILE A CA 1
ATOM 2464 C C . ILE A 1 319 ? 0.450 -18.940 17.658 1.00 64.06 319 ILE A C 1
ATOM 2466 O O . ILE A 1 319 ? -0.378 -19.106 18.556 1.00 64.06 319 ILE A O 1
ATOM 2470 N N . LEU A 1 320 ? 0.996 -19.970 17.002 1.00 65.62 320 LEU A N 1
ATOM 2471 C CA . LEU A 1 320 ? 0.609 -21.376 17.181 1.00 65.62 320 LEU A CA 1
ATOM 2472 C C . LEU A 1 320 ? 1.066 -21.964 18.522 1.00 65.62 320 LEU A C 1
ATOM 2474 O O . LEU A 1 320 ? 0.265 -22.593 19.205 1.00 65.62 320 LEU A O 1
ATOM 2478 N N . VAL A 1 321 ? 2.309 -21.714 18.943 1.00 64.62 321 VAL A N 1
ATOM 2479 C CA . VAL A 1 321 ? 2.837 -22.146 20.251 1.00 64.62 321 VAL A CA 1
ATOM 2480 C C . VAL A 1 321 ? 1.991 -21.557 21.377 1.00 64.62 321 VAL A C 1
ATOM 2482 O O . VAL A 1 321 ? 1.621 -22.262 22.309 1.00 64.62 321 VAL A O 1
ATOM 2485 N N . LYS A 1 322 ? 1.589 -20.287 21.263 1.00 56.84 322 LYS A N 1
ATOM 2486 C CA . LYS A 1 322 ? 0.645 -19.655 22.196 1.00 56.84 322 LYS A CA 1
ATOM 2487 C C . LYS A 1 322 ? -0.744 -20.294 22.166 1.00 56.84 322 LYS A C 1
ATOM 2489 O O . LYS A 1 322 ? -1.365 -20.399 23.220 1.00 56.84 322 LYS A O 1
ATOM 2494 N N . SER A 1 323 ? -1.221 -20.692 20.984 1.00 57.31 323 SER A N 1
ATOM 2495 C CA . SER A 1 323 ? -2.491 -21.410 20.817 1.00 57.31 323 SER A CA 1
ATOM 2496 C C . SER A 1 323 ? -2.476 -22.799 21.445 1.00 57.31 323 SER A C 1
ATOM 2498 O O . SER A 1 323 ? -3.521 -23.258 21.892 1.00 57.31 323 SER A O 1
ATOM 2500 N N . TRP A 1 324 ? -1.319 -23.457 21.466 1.00 50.66 324 TRP A N 1
ATOM 2501 C CA . TRP A 1 324 ? -1.144 -24.816 21.971 1.00 50.66 324 TRP A CA 1
ATOM 2502 C C . TRP A 1 324 ? -0.822 -24.860 23.474 1.00 50.66 324 TRP A C 1
ATOM 2504 O O . TRP A 1 324 ? -1.318 -25.725 24.184 1.00 50.66 324 TRP A O 1
ATOM 2514 N N . LEU A 1 325 ? -0.053 -23.890 23.986 1.00 57.03 325 LEU A N 1
ATOM 2515 C CA . LEU A 1 325 ? 0.362 -23.821 25.395 1.00 57.03 325 LEU A CA 1
ATOM 2516 C C . LEU A 1 325 ? -0.759 -23.369 26.357 1.00 57.03 325 LEU A C 1
ATOM 2518 O O . LEU A 1 325 ? -0.559 -23.363 27.568 1.00 57.03 325 LEU A O 1
ATOM 2522 N N . TRP A 1 326 ? -1.926 -22.952 25.856 1.00 44.81 326 TRP A N 1
ATOM 2523 C CA . TRP A 1 326 ? -3.061 -22.547 26.693 1.00 44.81 326 TRP A CA 1
ATOM 2524 C C . TRP A 1 326 ? -4.098 -23.681 26.762 1.00 44.81 326 TRP A C 1
ATOM 2526 O O . TRP A 1 326 ? -4.781 -23.930 25.765 1.00 44.81 326 TRP A O 1
ATOM 2536 N N . PRO A 1 327 ? -4.253 -24.368 27.909 1.00 43.97 327 PRO A N 1
ATOM 2537 C CA . PRO A 1 327 ? -5.158 -25.505 28.019 1.00 43.97 327 PRO A CA 1
ATOM 2538 C C . PRO A 1 327 ? -6.616 -25.085 27.809 1.00 43.97 327 PRO A C 1
ATOM 2540 O O . PRO A 1 327 ? -7.077 -24.062 28.323 1.00 43.97 327 PRO A O 1
ATOM 2543 N N . GLN A 1 328 ? -7.348 -25.906 27.060 1.00 50.88 328 GLN A N 1
ATOM 2544 C CA . GLN A 1 328 ? -8.718 -25.656 26.607 1.00 50.88 328 GLN A CA 1
ATOM 2545 C C . GLN A 1 328 ? -9.771 -25.807 27.731 1.00 50.88 328 GLN A C 1
ATOM 2547 O O . GLN A 1 328 ? -10.905 -25.348 27.579 1.00 50.88 328 GLN A O 1
ATOM 2552 N N . ASP A 1 329 ? -9.387 -26.365 28.883 1.00 45.44 329 ASP A N 1
ATOM 2553 C CA . ASP A 1 329 ? -10.332 -26.873 29.887 1.00 45.44 329 ASP A CA 1
ATOM 2554 C C . ASP A 1 329 ? -10.828 -25.832 30.909 1.00 45.44 329 ASP A C 1
ATOM 2556 O O . ASP A 1 329 ? -11.906 -25.989 31.474 1.00 45.44 329 ASP A O 1
ATOM 2560 N N . ASN A 1 330 ? -10.147 -24.690 31.073 1.00 45.75 330 ASN A N 1
ATOM 2561 C CA . ASN A 1 330 ? -10.556 -23.639 32.029 1.00 45.75 330 ASN A CA 1
ATOM 2562 C C . ASN A 1 330 ? -11.439 -22.526 31.419 1.00 45.75 330 ASN A C 1
ATOM 2564 O O . ASN A 1 330 ? -11.753 -21.531 32.077 1.00 45.75 330 ASN A O 1
ATOM 2568 N N . TYR A 1 331 ? -11.850 -22.668 30.154 1.00 46.78 331 TYR A N 1
ATOM 2569 C CA . TYR A 1 331 ? -12.477 -21.597 29.369 1.00 46.78 331 TYR A CA 1
ATOM 2570 C C . TYR A 1 331 ? -13.904 -21.243 29.812 1.00 46.78 331 TYR A C 1
ATOM 2572 O O . TYR A 1 331 ? -14.295 -20.085 29.764 1.00 46.78 331 TYR A O 1
ATOM 2580 N N . ARG A 1 332 ? -14.719 -22.210 30.247 1.00 36.31 332 ARG A N 1
ATOM 2581 C CA . ARG A 1 332 ? -16.162 -21.964 30.439 1.00 36.31 332 ARG A CA 1
ATOM 2582 C C . ARG A 1 332 ? -16.503 -21.257 31.757 1.00 36.31 332 ARG A C 1
ATOM 2584 O O . ARG A 1 332 ? -17.526 -20.586 31.820 1.00 36.31 332 ARG A O 1
ATOM 2591 N N . GLN A 1 333 ? -15.657 -21.386 32.780 1.00 36.47 333 GLN A N 1
ATOM 2592 C CA . GLN A 1 333 ? -15.988 -20.977 34.151 1.00 36.47 333 GLN A CA 1
ATOM 2593 C C . GLN A 1 333 ? -15.377 -19.625 34.563 1.00 36.47 333 GLN A C 1
ATOM 2595 O O . GLN A 1 333 ? -15.972 -18.937 35.383 1.00 36.47 333 GLN A O 1
ATOM 2600 N N . ARG A 1 334 ? -14.264 -19.188 33.944 1.00 40.25 334 ARG A N 1
ATOM 2601 C CA . ARG A 1 334 ? -13.736 -17.808 34.089 1.00 40.25 334 ARG A CA 1
ATOM 2602 C C . ARG A 1 334 ? -14.397 -16.792 33.161 1.00 40.25 334 ARG A C 1
ATOM 2604 O O . ARG A 1 334 ? -14.532 -15.634 33.530 1.00 40.25 334 ARG A O 1
ATOM 2611 N N . VAL A 1 335 ? -14.850 -17.229 31.984 1.00 45.47 335 VAL A N 1
ATOM 2612 C CA . VAL A 1 335 ? -15.474 -16.353 30.980 1.00 45.47 335 VAL A CA 1
ATOM 2613 C C . VAL A 1 335 ? -16.753 -15.702 31.512 1.00 45.47 335 VAL A C 1
ATOM 2615 O O . VAL A 1 335 ? -16.995 -14.545 31.203 1.00 45.47 335 VAL A O 1
ATOM 2618 N N . SER A 1 336 ? -17.540 -16.374 32.353 1.00 32.94 336 SER A N 1
ATOM 2619 C CA . SER A 1 336 ? -18.770 -15.787 32.904 1.00 32.94 336 SER A CA 1
ATOM 2620 C C . SER A 1 336 ? -18.509 -14.640 33.890 1.00 32.94 336 SER A C 1
ATOM 2622 O O . SER A 1 336 ? -19.234 -13.655 33.858 1.00 32.94 336 SER A O 1
ATOM 2624 N N . THR A 1 337 ? -17.458 -14.726 34.709 1.00 32.66 337 THR A N 1
ATOM 2625 C CA . THR A 1 337 ? -17.079 -13.690 35.690 1.00 32.66 337 THR A CA 1
ATOM 2626 C C . THR A 1 337 ? -16.210 -12.583 35.082 1.00 32.66 337 THR A C 1
ATOM 2628 O O . THR A 1 337 ? -16.313 -11.429 35.487 1.00 32.66 337 THR A O 1
ATOM 2631 N N . GLU A 1 338 ? -15.400 -12.884 34.060 1.00 37.41 338 GLU A N 1
ATOM 2632 C CA . GLU A 1 338 ? -14.657 -11.865 33.305 1.00 37.41 338 GLU A CA 1
ATOM 2633 C C . GLU A 1 338 ? -15.548 -11.072 32.341 1.00 37.41 338 GLU A C 1
ATOM 2635 O O . GLU A 1 338 ? -15.249 -9.913 32.098 1.00 37.41 338 GLU A O 1
ATOM 2640 N N . ILE A 1 339 ? -16.646 -11.621 31.804 1.00 44.00 339 ILE A N 1
ATOM 2641 C CA . ILE A 1 339 ? -17.535 -10.890 30.875 1.00 44.00 339 ILE A CA 1
ATOM 2642 C C . ILE A 1 339 ? -18.168 -9.643 31.524 1.00 44.00 339 ILE A C 1
ATOM 2644 O O . ILE A 1 339 ? -18.364 -8.641 30.834 1.00 44.00 339 ILE A O 1
ATOM 2648 N N . GLU A 1 340 ? -18.444 -9.677 32.829 1.00 32.84 340 GLU A N 1
ATOM 2649 C CA . GLU A 1 340 ? -19.128 -8.593 33.549 1.00 32.84 340 GLU A CA 1
ATOM 2650 C C . GLU A 1 340 ? -18.171 -7.440 33.914 1.00 32.84 340 GLU A C 1
ATOM 2652 O O . GLU A 1 340 ? -18.488 -6.274 33.682 1.00 32.84 340 GLU A O 1
ATOM 2657 N N . ILE A 1 341 ? -16.939 -7.756 34.338 1.00 40.31 341 ILE A N 1
ATOM 2658 C CA . ILE A 1 341 ? -15.870 -6.769 34.604 1.00 40.31 341 ILE A CA 1
ATOM 2659 C C . ILE A 1 341 ? -15.241 -6.269 33.287 1.00 40.31 341 ILE A C 1
ATOM 2661 O O . ILE A 1 341 ? -14.920 -5.088 33.130 1.00 40.31 341 ILE A O 1
ATOM 2665 N N . SER A 1 342 ? -15.138 -7.143 32.279 1.00 39.53 342 SER A N 1
ATOM 2666 C CA . SER A 1 342 ? -14.592 -6.814 30.963 1.00 39.53 342 SER A CA 1
ATOM 2667 C C . SER A 1 342 ? -15.528 -5.914 30.163 1.00 39.53 342 SER A C 1
ATOM 2669 O O . SER A 1 342 ? -15.028 -5.140 29.369 1.00 39.53 342 SER A O 1
ATOM 2671 N N . GLY A 1 343 ? -16.849 -5.892 30.370 1.00 37.88 343 GLY A N 1
ATOM 2672 C CA . GLY A 1 343 ? -17.757 -5.028 29.593 1.00 37.88 343 GLY A CA 1
ATOM 2673 C C . GLY A 1 343 ? -17.322 -3.550 29.503 1.00 37.88 343 GLY A C 1
ATOM 2674 O O . GLY A 1 343 ? -17.417 -2.934 28.435 1.00 37.88 343 GLY A O 1
ATOM 2675 N N . VAL A 1 344 ? -16.750 -3.006 30.585 1.00 38.09 344 VAL A N 1
ATOM 2676 C CA . VAL A 1 344 ? -16.267 -1.615 30.677 1.00 38.09 344 VAL A CA 1
ATOM 2677 C C . VAL A 1 344 ? -14.825 -1.456 30.157 1.00 38.09 344 VAL A C 1
ATOM 2679 O O . VAL A 1 344 ? -14.555 -0.540 29.372 1.00 38.09 344 VAL A O 1
ATOM 2682 N N . GLU A 1 345 ? -13.903 -2.370 30.487 1.00 36.22 345 GLU A N 1
ATOM 2683 C CA . GLU A 1 345 ? -12.521 -2.362 29.961 1.00 36.22 345 GLU A CA 1
ATOM 2684 C C . GLU A 1 345 ? -12.443 -2.698 28.463 1.00 36.22 345 GLU A C 1
ATOM 2686 O O . GLU A 1 345 ? -11.668 -2.098 27.718 1.00 36.22 345 GLU A O 1
ATOM 2691 N N . LEU A 1 346 ? -13.297 -3.600 27.984 1.00 40.34 346 LEU A N 1
ATOM 2692 C CA . LEU A 1 346 ? -13.486 -3.981 26.586 1.00 40.34 346 LEU A CA 1
ATOM 2693 C C . LEU A 1 346 ? -13.953 -2.752 25.793 1.00 40.34 346 LEU A C 1
ATOM 2695 O O . LEU A 1 346 ? -13.371 -2.432 24.762 1.00 40.34 346 LEU A O 1
ATOM 2699 N N . GLN A 1 347 ? -14.914 -1.970 26.291 1.00 39.47 347 GLN A N 1
ATOM 2700 C CA . GLN A 1 347 ? -15.382 -0.756 25.608 1.00 39.47 347 GLN A CA 1
ATOM 2701 C C . GLN A 1 347 ? -14.267 0.306 25.434 1.00 39.47 347 GLN A C 1
ATOM 2703 O O . GLN A 1 347 ? -14.196 0.950 24.379 1.00 39.47 347 GLN A O 1
ATOM 2708 N N . GLN A 1 348 ? -13.377 0.462 26.424 1.00 40.59 348 GLN A N 1
ATOM 2709 C CA . GLN A 1 348 ? -12.251 1.409 26.392 1.00 40.59 348 GLN A CA 1
ATOM 2710 C C . GLN A 1 348 ? -11.067 0.884 25.549 1.00 40.59 348 GLN A C 1
ATOM 2712 O O . GLN A 1 348 ? -10.540 1.611 24.706 1.00 40.59 348 GLN A O 1
ATOM 2717 N N . SER A 1 349 ? -10.716 -0.399 25.698 1.00 46.16 349 SER A N 1
ATOM 2718 C CA . SER A 1 349 ? -9.667 -1.113 24.947 1.00 46.16 349 SER A CA 1
ATOM 2719 C C . SER A 1 349 ? -10.000 -1.257 23.452 1.00 46.16 349 SER A C 1
ATOM 2721 O O . SER A 1 349 ? -9.127 -1.194 22.592 1.00 46.16 349 SER A O 1
ATOM 2723 N N . HIS A 1 350 ? -11.283 -1.348 23.085 1.00 52.09 350 HIS A N 1
ATOM 2724 C CA . HIS A 1 350 ? -11.692 -1.521 21.684 1.00 52.09 350 HIS A CA 1
ATOM 2725 C C . HIS A 1 350 ? -11.593 -0.240 20.841 1.00 52.09 350 HIS A C 1
ATOM 2727 O O . HIS A 1 350 ? -11.450 -0.324 19.617 1.00 52.09 350 HIS A O 1
ATOM 2733 N N . LYS A 1 351 ? -11.661 0.954 21.453 1.00 54.69 351 LYS A N 1
ATOM 2734 C CA . LYS A 1 351 ? -11.521 2.228 20.720 1.00 54.69 351 LYS A CA 1
ATOM 2735 C C . LYS A 1 351 ? -10.083 2.441 20.244 1.00 54.69 351 LYS A C 1
ATOM 2737 O O . LYS A 1 351 ? -9.907 2.814 19.084 1.00 54.69 351 LYS A O 1
ATOM 2742 N N . SER A 1 352 ? -9.085 2.161 21.086 1.00 59.28 352 SER A N 1
ATOM 2743 C CA . SER A 1 352 ? -7.671 2.173 20.689 1.00 59.28 352 SER A CA 1
ATOM 2744 C C . SER A 1 352 ? -7.406 1.103 19.639 1.00 59.28 352 SER A C 1
ATOM 2746 O O . SER A 1 352 ? -6.895 1.431 18.576 1.00 59.28 352 SER A O 1
ATOM 2748 N N . LEU A 1 353 ? -7.872 -0.129 19.864 1.00 66.50 353 LEU A N 1
ATOM 2749 C CA . LEU A 1 353 ? -7.633 -1.270 18.979 1.00 66.50 353 LEU A CA 1
ATOM 2750 C C . LEU A 1 353 ? -8.055 -1.012 17.514 1.00 66.50 353 LEU A C 1
ATOM 2752 O O . LEU A 1 353 ? -7.377 -1.450 16.590 1.00 66.50 353 LEU A O 1
ATOM 2756 N N . SER A 1 354 ? -9.136 -0.257 17.277 1.00 72.00 354 SER A N 1
ATOM 2757 C CA . SER A 1 354 ? -9.562 0.115 15.914 1.00 72.00 354 SER A CA 1
ATOM 2758 C C . SER A 1 354 ? -8.587 1.048 15.177 1.00 72.00 354 SER A C 1
ATOM 2760 O O . SER A 1 354 ? -8.415 0.911 13.967 1.00 72.00 354 SER A O 1
ATOM 2762 N N . LEU A 1 355 ? -7.929 1.966 15.897 1.00 73.94 355 LEU A N 1
ATOM 2763 C CA . LEU A 1 355 ? -6.868 2.818 15.346 1.00 73.94 355 LEU A CA 1
ATOM 2764 C C . LEU A 1 355 ? -5.601 2.004 15.087 1.00 73.94 355 LEU A C 1
ATOM 2766 O O . LEU A 1 355 ? -4.941 2.208 14.074 1.00 73.94 355 LEU A O 1
ATOM 2770 N N . LEU A 1 356 ? -5.298 1.063 15.985 1.00 78.50 356 LEU A N 1
ATOM 2771 C CA . LEU A 1 356 ? -4.148 0.174 15.850 1.00 78.50 356 LEU A CA 1
ATOM 2772 C C . LEU A 1 356 ? -4.277 -0.705 14.602 1.00 78.50 356 LEU A C 1
ATOM 2774 O O . LEU A 1 356 ? -3.359 -0.769 13.794 1.00 78.50 356 LEU A O 1
ATOM 2778 N N . LEU A 1 357 ? -5.455 -1.295 14.381 1.00 79.88 357 LEU A N 1
ATOM 2779 C CA . LEU A 1 357 ? -5.729 -2.052 13.163 1.00 79.88 357 LEU A CA 1
ATOM 2780 C C . LEU A 1 357 ? -5.621 -1.180 11.910 1.00 79.88 357 LEU A C 1
ATOM 2782 O O . LEU A 1 357 ? -5.068 -1.634 10.912 1.00 79.88 357 LEU A O 1
ATOM 2786 N N . LEU A 1 358 ? -6.159 0.045 11.944 1.00 81.81 358 LEU A N 1
ATOM 2787 C CA . LEU A 1 358 ? -6.035 0.978 10.825 1.00 81.81 358 LEU A CA 1
ATOM 2788 C C . LEU A 1 358 ? -4.561 1.233 10.502 1.00 81.81 358 LEU A C 1
ATOM 2790 O O . LEU A 1 358 ? -4.204 1.211 9.330 1.00 81.81 358 LEU A O 1
ATOM 2794 N N . MET A 1 359 ? -3.720 1.420 11.523 1.00 85.56 359 MET A N 1
ATOM 2795 C CA . MET A 1 359 ? -2.280 1.595 11.357 1.00 85.56 359 MET A CA 1
ATOM 2796 C C . MET A 1 359 ? -1.628 0.387 10.706 1.00 85.56 359 MET A C 1
ATOM 2798 O O . MET A 1 359 ? -0.973 0.555 9.691 1.00 85.56 359 MET A O 1
ATOM 2802 N N . SER A 1 360 ? -1.818 -0.808 11.266 1.00 88.12 360 SER A N 1
ATOM 2803 C CA . SER A 1 360 ? -1.147 -2.000 10.752 1.00 88.12 360 SER A CA 1
ATOM 2804 C C . SER A 1 360 ? -1.640 -2.343 9.357 1.00 88.12 360 SER A C 1
ATOM 2806 O O . SER A 1 360 ? -0.838 -2.650 8.491 1.00 88.12 360 SER A O 1
ATOM 2808 N N . THR A 1 361 ? -2.940 -2.180 9.096 1.00 87.38 361 THR A N 1
ATOM 2809 C CA . THR A 1 361 ? -3.482 -2.258 7.735 1.00 87.38 361 THR A CA 1
ATOM 2810 C C . THR A 1 361 ? -2.721 -1.275 6.850 1.00 87.38 361 THR A C 1
ATOM 2812 O O . THR A 1 361 ? -2.072 -1.681 5.900 1.00 87.38 361 THR A O 1
ATOM 2815 N N . PHE A 1 362 ? -2.678 0.002 7.224 1.00 88.50 362 PHE A N 1
ATOM 2816 C CA . PHE A 1 362 ? -1.991 1.036 6.463 1.00 88.50 362 PHE A CA 1
ATOM 2817 C C . PHE A 1 362 ? -0.497 0.734 6.204 1.00 88.50 362 PHE A C 1
ATOM 2819 O O . PHE A 1 362 ? -0.038 0.826 5.064 1.00 88.50 362 PHE A O 1
ATOM 2826 N N . ALA A 1 363 ? 0.243 0.313 7.230 1.00 91.94 363 ALA A N 1
ATOM 2827 C CA . ALA A 1 363 ? 1.639 -0.094 7.135 1.00 91.94 363 ALA A CA 1
ATOM 2828 C C . ALA A 1 363 ? 1.828 -1.287 6.195 1.00 91.94 363 ALA A C 1
ATOM 2830 O O . ALA A 1 363 ? 2.769 -1.280 5.403 1.00 91.94 363 ALA A O 1
ATOM 2831 N N . THR A 1 364 ? 0.908 -2.261 6.208 1.00 93.06 364 THR A N 1
ATOM 2832 C CA . THR A 1 364 ? 0.900 -3.367 5.245 1.00 93.06 364 THR A CA 1
ATOM 2833 C C . THR A 1 364 ? 0.862 -2.842 3.803 1.00 93.06 364 THR A C 1
ATOM 2835 O O . THR A 1 364 ? 1.647 -3.329 3.001 1.00 93.06 364 THR A O 1
ATOM 2838 N N . ALA A 1 365 ? 0.042 -1.835 3.449 1.00 91.25 365 ALA A N 1
ATOM 2839 C CA . ALA A 1 365 ? 0.057 -1.292 2.071 1.00 91.25 365 ALA A CA 1
ATOM 2840 C C . ALA A 1 365 ? 1.390 -0.667 1.714 1.00 91.25 365 ALA A C 1
ATOM 2842 O O . ALA A 1 365 ? 1.951 -0.997 0.675 1.00 91.25 365 ALA A O 1
ATOM 2843 N N . ILE A 1 366 ? 1.861 0.279 2.529 1.00 92.12 366 ILE A N 1
ATOM 2844 C CA . ILE A 1 366 ? 3.025 1.077 2.134 1.00 92.12 366 ILE A CA 1
ATOM 2845 C C . ILE A 1 366 ? 4.279 0.221 2.041 1.00 92.12 366 ILE A C 1
ATOM 2847 O O . ILE A 1 366 ? 5.075 0.420 1.130 1.00 92.12 366 ILE A O 1
ATOM 2851 N N . THR A 1 367 ? 4.421 -0.764 2.929 1.00 94.75 367 THR A N 1
ATOM 2852 C CA . THR A 1 367 ? 5.547 -1.699 2.898 1.00 94.75 367 THR A CA 1
ATOM 2853 C C . THR A 1 367 ? 5.406 -2.701 1.761 1.00 94.75 367 THR A C 1
ATOM 2855 O O . THR A 1 367 ? 6.400 -3.008 1.108 1.00 94.75 367 THR A O 1
ATOM 2858 N N . TYR A 1 368 ? 4.188 -3.165 1.461 1.00 94.00 368 TYR A N 1
ATOM 2859 C CA . TYR A 1 368 ? 3.943 -4.034 0.315 1.00 94.00 368 TYR A CA 1
ATOM 2860 C C . TYR A 1 368 ? 4.300 -3.333 -0.999 1.00 94.00 368 TYR A C 1
ATOM 2862 O O . TYR A 1 368 ? 5.104 -3.864 -1.759 1.00 94.00 368 TYR A O 1
ATOM 2870 N N . GLN A 1 369 ? 3.785 -2.121 -1.229 1.00 92.62 369 GLN A N 1
ATOM 2871 C CA . GLN A 1 369 ? 4.072 -1.353 -2.444 1.00 92.62 369 GLN A CA 1
ATOM 2872 C C . GLN A 1 369 ? 5.564 -1.017 -2.565 1.00 92.62 369 GLN A C 1
ATOM 2874 O O . GLN A 1 369 ? 6.175 -1.315 -3.587 1.00 92.62 369 GLN A O 1
ATOM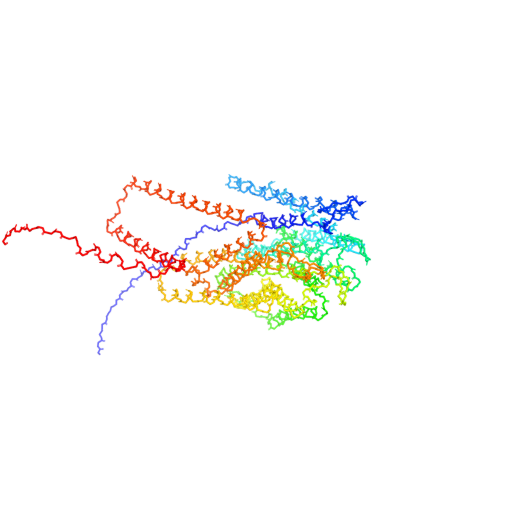 2879 N N . ALA A 1 370 ? 6.187 -0.506 -1.498 1.00 92.56 370 ALA A N 1
ATOM 2880 C CA . ALA A 1 370 ? 7.617 -0.189 -1.504 1.00 92.56 370 ALA A CA 1
ATOM 2881 C C . ALA A 1 370 ? 8.523 -1.422 -1.669 1.00 92.56 370 ALA A C 1
ATOM 2883 O O . ALA A 1 370 ? 9.669 -1.304 -2.094 1.00 92.56 370 ALA A O 1
ATOM 2884 N N . GLY A 1 371 ? 8.037 -2.617 -1.322 1.00 92.00 371 GLY A N 1
ATOM 2885 C CA . GLY A 1 371 ? 8.756 -3.858 -1.591 1.00 92.00 371 GLY A CA 1
ATOM 2886 C C . GLY A 1 371 ? 8.730 -4.246 -3.069 1.00 92.00 371 GLY A C 1
ATOM 2887 O O . GLY A 1 371 ? 9.725 -4.764 -3.568 1.00 92.00 371 GLY A O 1
ATOM 2888 N N . LEU A 1 372 ? 7.611 -4.016 -3.764 1.00 91.62 372 LEU A N 1
ATOM 2889 C CA . LEU A 1 372 ? 7.456 -4.352 -5.186 1.00 91.62 372 LEU A CA 1
ATOM 2890 C C . LEU A 1 372 ? 8.117 -3.335 -6.125 1.00 91.62 372 LEU A C 1
ATOM 2892 O O . LEU A 1 372 ? 8.514 -3.703 -7.233 1.00 91.62 372 LEU A O 1
ATOM 2896 N N . ASP A 1 373 ? 8.237 -2.090 -5.667 1.00 88.56 373 ASP A N 1
ATOM 2897 C CA . ASP A 1 373 ? 8.899 -0.984 -6.354 1.00 88.56 373 ASP A CA 1
ATOM 2898 C C . ASP A 1 373 ? 10.055 -0.451 -5.485 1.00 88.56 373 ASP A C 1
ATOM 2900 O O . ASP A 1 373 ? 9.858 0.439 -4.650 1.00 88.56 373 ASP A O 1
ATOM 2904 N N . PRO A 1 374 ? 11.253 -1.063 -5.575 1.00 89.31 374 PRO A N 1
ATOM 2905 C CA . PRO A 1 374 ? 12.358 -0.732 -4.689 1.00 89.31 374 PRO A CA 1
ATOM 2906 C C . PRO A 1 374 ? 12.893 0.687 -4.952 1.00 89.31 374 PRO A C 1
ATOM 2908 O O . PRO A 1 374 ? 12.946 1.135 -6.100 1.00 89.31 374 PRO A O 1
ATOM 2911 N N . PRO A 1 375 ? 13.396 1.380 -3.912 1.00 88.31 375 PRO A N 1
ATOM 2912 C CA . PRO A 1 375 ? 13.953 2.718 -4.059 1.00 88.31 375 PRO A CA 1
ATOM 2913 C C . PRO A 1 375 ? 15.124 2.708 -5.040 1.00 88.31 375 PRO A C 1
ATOM 2915 O O . PRO A 1 375 ? 16.004 1.845 -4.981 1.00 88.31 375 PRO A O 1
ATOM 2918 N N . GLY A 1 376 ? 15.145 3.696 -5.930 1.00 84.62 376 GLY A N 1
ATOM 2919 C CA . GLY A 1 376 ? 16.106 3.765 -7.027 1.00 84.62 376 GLY A CA 1
ATOM 2920 C C . GLY A 1 376 ? 15.637 3.093 -8.318 1.00 84.62 376 GLY A C 1
ATOM 2921 O O . GLY A 1 376 ? 16.286 3.303 -9.335 1.00 84.62 376 GLY A O 1
ATOM 2922 N N . GLY A 1 377 ? 14.536 2.337 -8.300 1.00 87.25 377 GLY A N 1
ATOM 2923 C CA . GLY A 1 377 ? 14.035 1.588 -9.452 1.00 87.25 377 GLY A CA 1
ATOM 2924 C C . GLY A 1 377 ? 14.808 0.293 -9.722 1.00 87.25 377 GLY A C 1
ATOM 2925 O O . GLY A 1 377 ? 15.629 -0.163 -8.915 1.00 87.25 377 GLY A O 1
ATOM 2926 N N . VAL A 1 378 ? 14.540 -0.310 -10.879 1.00 87.62 378 VAL A N 1
ATOM 2927 C CA . VAL A 1 378 ? 15.179 -1.547 -11.354 1.00 87.62 378 VAL A CA 1
ATOM 2928 C C . VAL A 1 378 ? 15.885 -1.320 -12.687 1.00 87.62 378 VAL A C 1
ATOM 2930 O O . VAL A 1 378 ? 15.513 -0.424 -13.440 1.00 87.62 378 VAL A O 1
ATOM 2933 N N . TRP A 1 379 ? 16.895 -2.134 -12.981 1.00 86.62 379 TRP A N 1
ATOM 2934 C CA . TRP A 1 379 ? 17.606 -2.095 -14.256 1.00 86.62 379 TRP A CA 1
ATOM 2935 C C . TRP A 1 379 ? 16.706 -2.492 -15.428 1.00 86.62 379 TRP A C 1
ATOM 2937 O O . TRP A 1 379 ? 15.948 -3.458 -15.339 1.00 86.62 379 TRP A O 1
ATOM 2947 N N . GLN A 1 380 ? 16.847 -1.764 -16.535 1.00 81.12 380 GLN A N 1
ATOM 2948 C CA . GLN A 1 380 ? 16.174 -2.018 -17.812 1.00 81.12 380 GLN A CA 1
ATOM 2949 C C . GLN A 1 380 ? 17.067 -2.736 -18.837 1.00 81.12 380 GLN A C 1
ATOM 2951 O O . GLN A 1 380 ? 16.628 -3.047 -19.929 1.00 81.12 380 GLN A O 1
ATOM 2956 N N . GLU A 1 381 ? 18.328 -3.030 -18.556 1.00 78.06 381 GLU A N 1
ATOM 2957 C CA . GLU A 1 381 ? 19.151 -3.766 -19.519 1.00 78.06 381 GLU A CA 1
ATOM 2958 C C . GLU A 1 381 ? 20.055 -4.746 -18.786 1.00 78.06 381 GLU A C 1
ATOM 2960 O O . GLU A 1 381 ? 20.447 -4.526 -17.637 1.00 78.06 381 GLU A O 1
ATOM 2965 N N . ASN A 1 382 ? 20.372 -5.849 -19.461 1.00 80.75 382 ASN A N 1
ATOM 2966 C CA . ASN A 1 382 ? 21.374 -6.791 -18.986 1.00 80.75 382 ASN A CA 1
ATOM 2967 C C . ASN A 1 382 ? 22.762 -6.197 -19.247 1.00 80.75 382 ASN A C 1
ATOM 2969 O O . ASN A 1 382 ? 23.075 -5.825 -20.376 1.00 80.75 382 ASN A O 1
ATOM 2973 N N . GLY A 1 383 ? 23.620 -6.150 -18.229 1.00 76.44 383 GLY A N 1
ATOM 2974 C CA . GLY A 1 383 ? 24.962 -5.591 -18.387 1.00 76.44 383 GLY A CA 1
ATOM 2975 C C . GLY A 1 383 ? 25.781 -5.607 -17.102 1.00 76.44 383 GLY A C 1
ATOM 2976 O O . GLY A 1 383 ? 25.237 -5.560 -16.002 1.00 76.44 383 GLY A O 1
ATOM 2977 N N . ASN A 1 384 ? 27.110 -5.683 -17.226 1.00 74.50 384 ASN A N 1
ATOM 2978 C CA . ASN A 1 384 ? 28.057 -5.590 -16.101 1.00 74.50 384 ASN A CA 1
ATOM 2979 C C . ASN A 1 384 ? 27.764 -6.557 -14.929 1.00 74.50 384 ASN A C 1
ATOM 2981 O O . ASN A 1 384 ? 27.933 -6.200 -13.763 1.00 74.50 384 ASN A O 1
ATOM 2985 N N . GLY A 1 385 ? 27.299 -7.779 -15.232 1.00 73.94 385 GLY A N 1
ATOM 2986 C CA . GLY A 1 385 ? 26.933 -8.792 -14.229 1.00 73.94 385 GLY A CA 1
ATOM 2987 C C . GLY A 1 385 ? 25.593 -8.546 -13.521 1.00 73.94 385 GLY A C 1
ATOM 2988 O O . GLY A 1 385 ? 25.304 -9.213 -12.532 1.00 73.94 385 GLY A O 1
ATOM 2989 N N . ARG A 1 386 ? 24.791 -7.595 -14.014 1.00 81.25 386 ARG A N 1
ATOM 2990 C CA . ARG A 1 386 ? 23.451 -7.238 -13.531 1.00 81.25 386 ARG A CA 1
ATOM 2991 C C . ARG A 1 386 ? 22.413 -7.696 -14.551 1.00 81.25 386 ARG A C 1
ATOM 2993 O O . ARG A 1 386 ? 22.672 -7.652 -15.758 1.00 81.25 386 ARG A O 1
ATOM 3000 N N . LEU A 1 387 ? 21.252 -8.117 -14.068 1.00 82.62 387 LEU A N 1
ATOM 3001 C CA . LEU A 1 387 ? 20.133 -8.537 -14.903 1.00 82.62 387 LEU A CA 1
ATOM 3002 C C . LEU A 1 387 ? 19.032 -7.476 -14.905 1.00 82.62 387 LEU A C 1
ATOM 3004 O O . LEU A 1 387 ? 18.829 -6.761 -13.920 1.00 82.62 387 LEU A O 1
ATOM 3008 N N . ALA A 1 388 ? 18.276 -7.412 -15.998 1.00 84.25 388 ALA A N 1
ATOM 3009 C CA . ALA A 1 388 ? 17.047 -6.641 -16.057 1.00 84.25 388 ALA A CA 1
ATOM 3010 C C . ALA A 1 388 ? 16.104 -7.043 -14.907 1.00 84.25 388 ALA A C 1
ATOM 3012 O O . ALA A 1 388 ? 15.915 -8.224 -14.597 1.00 84.25 388 ALA A O 1
ATOM 3013 N N . GLY A 1 389 ? 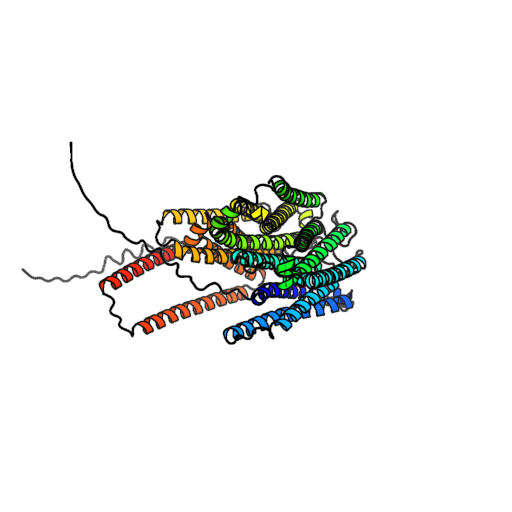15.541 -6.043 -14.233 1.00 83.69 389 GLY A N 1
ATOM 3014 C CA . GLY A 1 389 ? 14.699 -6.226 -13.053 1.00 83.69 389 GLY A CA 1
ATOM 3015 C C . GLY A 1 389 ? 15.452 -6.327 -11.726 1.00 83.69 389 GLY A C 1
ATOM 3016 O O . GLY A 1 389 ? 14.807 -6.317 -10.669 1.00 83.69 389 GLY A O 1
ATOM 3017 N N . ASP A 1 390 ? 16.788 -6.368 -11.745 1.00 87.69 390 ASP A N 1
ATOM 3018 C CA . ASP A 1 390 ? 17.578 -6.225 -10.526 1.00 87.69 390 ASP A CA 1
ATOM 3019 C C . ASP A 1 390 ? 17.457 -4.789 -9.980 1.00 87.69 390 ASP A C 1
ATOM 3021 O O . ASP A 1 390 ? 17.481 -3.829 -10.753 1.00 87.69 390 ASP A O 1
ATOM 3025 N N . PRO A 1 391 ? 17.345 -4.586 -8.656 1.00 89.94 391 PRO A N 1
ATOM 3026 C CA . PRO A 1 391 ? 17.204 -3.257 -8.077 1.00 89.94 391 PRO A CA 1
ATOM 3027 C C . PRO A 1 391 ? 18.479 -2.444 -8.285 1.00 89.94 391 PRO A C 1
ATOM 3029 O O . PRO A 1 391 ? 19.581 -2.900 -7.964 1.00 89.94 391 PRO A O 1
ATOM 3032 N N . ILE A 1 392 ? 18.350 -1.198 -8.738 1.00 88.62 392 ILE A N 1
ATOM 3033 C CA . ILE A 1 392 ? 19.522 -0.352 -8.994 1.00 88.62 392 ILE A CA 1
ATOM 3034 C C . ILE A 1 392 ? 20.289 -0.100 -7.693 1.00 88.62 392 ILE A C 1
ATOM 3036 O O . ILE A 1 392 ? 21.517 -0.229 -7.649 1.00 88.62 392 ILE A O 1
ATOM 3040 N N . LEU A 1 393 ? 19.570 0.140 -6.590 1.00 88.12 393 LEU A N 1
ATOM 3041 C CA . LEU A 1 393 ? 20.178 0.323 -5.271 1.00 88.12 393 LEU A CA 1
ATOM 3042 C C . LEU A 1 393 ? 20.963 -0.911 -4.801 1.00 88.12 393 LEU A C 1
ATOM 3044 O O . LEU A 1 393 ? 21.960 -0.741 -4.104 1.00 88.12 393 LEU A O 1
ATOM 3048 N N . LEU A 1 394 ? 20.572 -2.130 -5.198 1.00 88.44 394 LEU A N 1
ATOM 3049 C CA . LEU A 1 394 ? 21.330 -3.344 -4.875 1.00 88.44 394 LEU A CA 1
ATOM 3050 C C . LEU A 1 394 ? 22.717 -3.302 -5.526 1.00 88.44 394 LEU A C 1
ATOM 3052 O O . LEU A 1 394 ? 23.717 -3.552 -4.857 1.00 88.44 394 LEU A O 1
ATOM 3056 N N . SER A 1 395 ? 22.778 -2.921 -6.802 1.00 85.75 395 SER A N 1
ATOM 3057 C CA . SER A 1 395 ? 24.036 -2.849 -7.550 1.00 85.75 395 SER A CA 1
ATOM 3058 C C . SER A 1 395 ? 24.945 -1.690 -7.124 1.00 85.75 395 SER A C 1
ATOM 3060 O O . SER A 1 395 ? 26.163 -1.843 -7.103 1.00 85.75 395 SER A O 1
ATOM 3062 N N . MET A 1 396 ? 24.363 -0.546 -6.745 1.00 84.12 396 MET A N 1
ATOM 3063 C CA . MET A 1 396 ? 25.119 0.651 -6.359 1.00 84.12 396 MET A CA 1
ATOM 3064 C C . MET A 1 396 ? 25.514 0.643 -4.877 1.00 84.12 396 MET A C 1
ATOM 3066 O O . MET A 1 396 ? 26.567 1.158 -4.503 1.00 84.12 396 MET A O 1
ATOM 3070 N N . ASN A 1 397 ? 24.665 0.090 -4.003 1.00 86.75 397 ASN A N 1
ATOM 3071 C CA . ASN A 1 397 ? 24.919 -0.010 -2.569 1.00 86.75 397 ASN A CA 1
ATOM 3072 C C . ASN A 1 397 ? 24.130 -1.165 -1.925 1.00 86.75 397 ASN A C 1
ATOM 3074 O O . ASN A 1 397 ? 23.105 -0.964 -1.262 1.00 86.75 397 ASN A O 1
ATOM 3078 N N . ALA A 1 398 ? 24.661 -2.382 -2.054 1.00 88.06 398 ALA A N 1
ATOM 3079 C CA . ALA A 1 398 ? 24.029 -3.594 -1.536 1.00 88.06 398 ALA A CA 1
ATOM 3080 C C . ALA A 1 398 ? 23.701 -3.532 -0.033 1.00 88.06 398 ALA A C 1
ATOM 3082 O O . ALA A 1 398 ? 22.659 -4.027 0.395 1.00 88.06 398 ALA A O 1
ATOM 3083 N N . SER A 1 399 ? 24.551 -2.891 0.781 1.00 87.94 399 SER A N 1
ATOM 3084 C CA . SER A 1 399 ? 24.312 -2.746 2.225 1.00 87.94 399 SER A CA 1
ATOM 3085 C C . SER A 1 399 ? 23.029 -1.960 2.514 1.00 87.94 399 SER A C 1
ATOM 3087 O O . SER A 1 399 ? 22.222 -2.370 3.353 1.00 87.94 399 SER A O 1
ATOM 3089 N N . ARG A 1 400 ? 22.787 -0.869 1.780 1.00 88.06 400 ARG A N 1
ATOM 3090 C CA . ARG A 1 400 ? 21.563 -0.076 1.948 1.00 88.06 400 ARG A CA 1
ATOM 3091 C C . ARG A 1 400 ? 20.337 -0.762 1.403 1.00 88.06 400 ARG A C 1
ATOM 3093 O O . ARG A 1 400 ? 19.321 -0.748 2.086 1.00 88.06 400 ARG A O 1
ATOM 3100 N N . TYR A 1 401 ? 20.438 -1.382 0.231 1.00 89.69 401 TYR A N 1
ATOM 3101 C CA . TYR A 1 401 ? 19.327 -2.158 -0.304 1.00 89.69 401 TYR A CA 1
ATOM 3102 C C . TYR A 1 401 ? 18.899 -3.260 0.676 1.00 89.69 401 TYR A C 1
ATOM 3104 O O . TYR A 1 401 ? 17.719 -3.364 0.997 1.00 89.69 401 TYR A O 1
ATOM 3112 N N . ARG A 1 402 ? 19.851 -4.020 1.238 1.00 90.75 402 ARG A N 1
ATOM 3113 C CA . ARG A 1 402 ? 19.553 -5.056 2.243 1.00 90.75 402 ARG A CA 1
ATOM 3114 C C . ARG A 1 402 ? 18.956 -4.468 3.520 1.00 90.75 402 ARG A C 1
ATOM 3116 O O . ARG A 1 402 ? 17.991 -5.018 4.038 1.00 90.75 402 ARG A O 1
ATOM 3123 N N . THR A 1 403 ? 19.474 -3.335 3.997 1.00 91.44 403 THR A N 1
ATOM 3124 C CA . THR A 1 403 ? 18.909 -2.636 5.166 1.00 91.44 403 THR A CA 1
ATOM 3125 C C . THR A 1 403 ? 17.466 -2.201 4.904 1.00 91.44 403 THR A C 1
ATOM 3127 O O . THR A 1 403 ? 16.585 -2.492 5.709 1.00 91.44 403 THR A O 1
ATOM 3130 N N . PHE A 1 404 ? 17.209 -1.566 3.755 1.00 93.06 404 PHE A N 1
ATOM 3131 C CA . PHE A 1 404 ? 15.869 -1.186 3.317 1.00 93.06 404 PHE A CA 1
ATOM 3132 C C . PHE A 1 404 ? 14.941 -2.404 3.278 1.00 93.06 404 PHE A C 1
ATOM 3134 O O . PHE A 1 404 ? 13.911 -2.407 3.949 1.00 93.06 404 PHE A O 1
ATOM 3141 N N . LEU A 1 405 ? 15.331 -3.453 2.549 1.00 92.12 405 LEU A N 1
ATOM 3142 C CA . LEU A 1 405 ? 14.502 -4.632 2.323 1.00 92.12 405 LEU A CA 1
ATOM 3143 C C . LEU A 1 405 ? 14.187 -5.370 3.627 1.00 92.12 405 LEU A C 1
ATOM 3145 O O . LEU A 1 405 ? 13.038 -5.753 3.843 1.00 92.12 405 LEU A O 1
ATOM 3149 N N . TYR A 1 406 ? 15.170 -5.554 4.512 1.00 92.38 406 TYR A N 1
ATOM 3150 C CA . TYR A 1 406 ? 14.960 -6.235 5.791 1.00 92.38 406 TYR A CA 1
ATOM 3151 C C . TYR A 1 406 ? 14.082 -5.421 6.734 1.00 92.38 406 TYR A C 1
ATOM 3153 O O . TYR A 1 406 ? 13.117 -5.964 7.267 1.00 92.38 406 TYR A O 1
ATOM 3161 N N . CYS A 1 407 ? 14.340 -4.120 6.895 1.00 93.81 407 CYS A N 1
ATOM 3162 C CA . CYS A 1 407 ? 13.500 -3.262 7.729 1.00 93.81 407 CYS A CA 1
ATOM 3163 C C . CYS A 1 407 ? 12.065 -3.154 7.186 1.00 93.81 407 CYS A C 1
ATOM 3165 O O . CYS A 1 407 ? 11.112 -3.239 7.963 1.00 93.81 407 CYS A O 1
ATOM 3167 N N . ASN A 1 408 ? 11.903 -3.032 5.864 1.00 94.69 408 ASN A N 1
ATOM 3168 C CA . ASN A 1 408 ? 10.596 -2.966 5.212 1.00 94.69 408 ASN A CA 1
ATOM 3169 C C . ASN A 1 408 ? 9.817 -4.275 5.386 1.00 94.69 408 ASN A C 1
ATOM 3171 O O . ASN A 1 408 ? 8.662 -4.264 5.803 1.00 94.69 408 ASN A O 1
ATOM 3175 N N . SER A 1 409 ? 10.476 -5.410 5.145 1.00 93.06 409 SER A N 1
ATOM 3176 C CA . SER A 1 409 ? 9.874 -6.736 5.312 1.00 93.06 409 SER A CA 1
ATOM 3177 C C . SER A 1 409 ? 9.525 -7.019 6.769 1.00 93.06 409 SER A C 1
ATOM 3179 O O . SER A 1 409 ? 8.472 -7.579 7.051 1.00 93.06 409 SER A O 1
ATOM 3181 N N . PHE A 1 410 ? 10.368 -6.600 7.712 1.00 91.31 410 PHE A N 1
ATOM 3182 C CA . PHE A 1 410 ? 10.083 -6.717 9.137 1.00 91.31 410 PHE A CA 1
ATOM 3183 C C . PHE A 1 410 ? 8.828 -5.922 9.528 1.00 91.31 410 PHE A C 1
ATOM 3185 O O . PHE A 1 410 ? 7.939 -6.475 10.176 1.00 91.31 410 PHE A O 1
ATOM 3192 N N . ALA A 1 411 ? 8.703 -4.669 9.075 1.00 93.69 411 ALA A N 1
ATOM 3193 C CA . ALA A 1 411 ? 7.506 -3.855 9.300 1.00 93.69 411 ALA A CA 1
ATOM 3194 C C . ALA A 1 411 ? 6.253 -4.467 8.648 1.00 93.69 411 ALA A C 1
ATOM 3196 O O . ALA A 1 411 ? 5.222 -4.599 9.309 1.00 93.69 411 ALA A O 1
ATOM 3197 N N . PHE A 1 412 ? 6.350 -4.921 7.393 1.00 93.38 412 PHE A N 1
ATOM 3198 C CA . PHE A 1 412 ? 5.270 -5.634 6.704 1.00 93.38 412 PHE A CA 1
ATOM 3199 C C . PHE A 1 412 ? 4.794 -6.840 7.525 1.00 93.38 412 PHE A C 1
ATOM 3201 O O . PHE A 1 412 ? 3.607 -6.974 7.826 1.00 93.38 412 PHE A O 1
ATOM 3208 N N . MET A 1 413 ? 5.722 -7.680 7.979 1.00 89.81 413 MET A N 1
ATOM 3209 C CA . MET A 1 413 ? 5.398 -8.888 8.729 1.00 89.81 413 MET A CA 1
ATOM 3210 C C . MET A 1 413 ? 4.793 -8.601 10.108 1.00 89.81 413 MET A C 1
ATOM 3212 O O . MET A 1 413 ? 3.790 -9.221 10.466 1.00 89.81 413 MET A O 1
ATOM 3216 N N . LEU A 1 414 ? 5.333 -7.640 10.864 1.00 89.00 414 LEU A N 1
ATOM 3217 C CA . LEU A 1 414 ? 4.755 -7.234 12.152 1.00 89.00 414 LEU A CA 1
ATOM 3218 C C . LEU A 1 414 ? 3.357 -6.630 12.000 1.00 89.00 414 LEU A C 1
ATOM 3220 O O . LEU A 1 414 ? 2.491 -6.870 12.846 1.00 89.00 414 LEU A O 1
ATOM 3224 N N . SER A 1 415 ? 3.105 -5.913 10.904 1.00 91.69 415 SER A N 1
ATOM 3225 C CA . SER A 1 415 ? 1.778 -5.375 10.616 1.00 91.69 415 SER A CA 1
ATOM 3226 C C . SER A 1 415 ? 0.753 -6.496 10.374 1.00 91.69 415 SER A C 1
ATOM 3228 O O . SER A 1 415 ? -0.339 -6.474 10.947 1.00 91.69 415 SER A O 1
ATOM 3230 N N . LEU A 1 416 ? 1.135 -7.562 9.656 1.00 87.31 416 LEU A N 1
ATOM 3231 C CA . LEU A 1 416 ? 0.297 -8.754 9.478 1.00 87.31 416 LEU A CA 1
ATOM 3232 C C . LEU A 1 416 ? 0.081 -9.525 10.782 1.00 87.31 416 LEU A C 1
ATOM 3234 O O . LEU A 1 416 ? -1.039 -9.961 11.055 1.00 87.31 416 LEU A O 1
ATOM 3238 N N . VAL A 1 417 ? 1.117 -9.666 11.612 1.00 82.44 417 VAL A N 1
ATOM 3239 C CA . VAL A 1 417 ? 0.986 -10.264 12.950 1.00 82.44 417 VAL A CA 1
ATOM 3240 C C . VAL A 1 417 ? -0.016 -9.476 13.780 1.00 82.44 417 VAL A C 1
ATOM 3242 O O . VAL A 1 417 ? -0.926 -10.075 14.346 1.00 82.44 417 VAL A O 1
ATOM 3245 N N . THR A 1 418 ? 0.075 -8.146 13.790 1.00 81.00 418 THR A N 1
ATOM 3246 C CA . THR A 1 418 ? -0.862 -7.276 14.515 1.00 81.00 418 THR A CA 1
ATOM 3247 C C . THR A 1 418 ? -2.296 -7.432 14.005 1.00 81.00 418 THR A C 1
ATOM 3249 O O . THR A 1 418 ? -3.236 -7.522 14.798 1.00 81.00 418 THR A O 1
ATOM 3252 N N . ILE A 1 419 ? -2.480 -7.555 12.688 1.00 81.19 419 ILE A N 1
ATOM 3253 C CA . ILE A 1 419 ? -3.781 -7.851 12.077 1.00 81.19 419 ILE A CA 1
ATOM 3254 C C . ILE A 1 419 ? -4.305 -9.218 12.552 1.00 81.19 419 ILE A C 1
ATOM 3256 O O . ILE A 1 419 ? -5.428 -9.309 13.046 1.00 81.19 419 ILE A O 1
ATOM 3260 N N . ILE A 1 420 ? -3.507 -10.286 12.486 1.00 76.81 420 ILE A N 1
ATOM 3261 C CA . ILE A 1 420 ? -3.922 -11.631 12.933 1.00 76.81 420 ILE A CA 1
ATOM 3262 C C . ILE A 1 420 ? -4.232 -11.643 14.440 1.00 76.81 420 ILE A C 1
ATOM 3264 O O . ILE A 1 420 ? -5.216 -12.250 14.885 1.00 76.81 420 ILE A O 1
ATOM 3268 N N . MET A 1 421 ? -3.430 -10.925 15.227 1.00 74.88 421 MET A N 1
ATOM 3269 C CA . MET A 1 421 ? -3.641 -10.715 16.655 1.00 74.88 421 MET A CA 1
ATOM 3270 C C . MET A 1 421 ? -4.986 -10.030 16.931 1.00 74.88 421 MET A C 1
ATOM 3272 O O . MET A 1 421 ? -5.712 -10.442 17.834 1.00 74.88 421 MET A O 1
ATOM 3276 N N . PHE A 1 422 ? -5.367 -9.039 16.122 1.00 72.94 422 PHE A N 1
ATOM 3277 C CA . PHE A 1 422 ? -6.672 -8.385 16.215 1.00 72.94 422 PHE A CA 1
ATOM 3278 C C . PHE A 1 422 ? -7.824 -9.343 15.868 1.00 72.94 422 PHE A C 1
ATOM 3280 O O . PHE A 1 422 ? -8.859 -9.378 16.547 1.00 72.94 422 PHE A O 1
ATOM 3287 N N . LEU A 1 423 ? -7.679 -10.113 14.784 1.00 69.88 423 LEU A N 1
ATOM 3288 C CA . LEU A 1 423 ? -8.753 -10.961 14.257 1.00 69.88 423 LEU A CA 1
ATOM 3289 C C . LEU A 1 423 ? -9.061 -12.162 15.158 1.00 69.88 423 LEU A C 1
ATOM 3291 O O . LEU A 1 423 ? -10.213 -12.608 15.233 1.00 69.88 423 LEU A O 1
ATOM 3295 N N . SER A 1 424 ? -8.064 -12.683 15.867 1.00 64.44 424 SER A N 1
ATOM 3296 C CA . SER A 1 424 ? -8.235 -13.848 16.730 1.00 64.44 424 SER A CA 1
ATOM 3297 C C . SER A 1 424 ? -8.897 -13.474 18.066 1.00 64.44 424 SER A C 1
ATOM 3299 O O . SER A 1 424 ? -8.420 -12.643 18.833 1.00 64.44 424 SER A O 1
ATOM 3301 N N . LYS A 1 425 ? -10.031 -14.122 18.390 1.00 53.22 425 LYS A N 1
ATOM 3302 C CA . LYS A 1 425 ? -10.690 -13.997 19.714 1.00 53.22 425 LYS A CA 1
ATOM 3303 C C . LYS A 1 425 ? -9.772 -14.437 20.860 1.00 53.22 425 LYS A C 1
ATOM 3305 O O . LYS A 1 425 ? -9.902 -13.941 21.969 1.00 53.22 425 LYS A O 1
ATOM 3310 N N . PHE A 1 426 ? -8.861 -15.355 20.560 1.00 42.09 426 PHE A N 1
ATOM 3311 C CA . PHE A 1 426 ? -7.957 -16.009 21.496 1.00 42.09 426 PHE A CA 1
ATOM 3312 C C . PHE A 1 426 ? -6.764 -15.129 21.908 1.00 42.09 426 PHE A C 1
ATOM 3314 O O . PHE A 1 426 ? -6.301 -15.196 23.041 1.00 42.09 426 PHE A O 1
ATOM 3321 N N . VAL A 1 427 ? -6.304 -14.239 21.022 1.00 48.66 427 VAL A N 1
ATOM 3322 C CA . VAL A 1 427 ? -5.184 -13.320 21.293 1.00 48.66 427 VAL A CA 1
ATOM 3323 C C . VAL A 1 427 ? -5.650 -12.056 22.026 1.00 48.66 427 VAL A C 1
ATOM 3325 O O . VAL A 1 427 ? -4.836 -11.369 22.627 1.00 48.66 427 VAL A O 1
ATOM 3328 N N . ARG A 1 428 ? -6.959 -11.785 22.119 1.00 49.81 428 ARG A N 1
ATOM 3329 C CA . ARG A 1 428 ? -7.495 -10.659 22.919 1.00 49.81 428 ARG A CA 1
ATOM 3330 C C . ARG A 1 428 ? -7.195 -10.747 24.422 1.00 49.81 428 ARG A C 1
ATOM 3332 O O . ARG A 1 428 ? -7.392 -9.758 25.114 1.00 49.81 428 ARG A O 1
ATOM 3339 N N . GLY A 1 429 ? -6.707 -11.892 24.911 1.00 47.19 429 GLY A N 1
ATOM 3340 C CA . GLY A 1 429 ? -6.155 -12.042 26.264 1.00 47.19 429 GLY A CA 1
ATOM 3341 C C . GLY A 1 429 ? -4.683 -11.617 26.406 1.00 47.19 429 GLY A C 1
ATOM 3342 O O . GLY A 1 429 ? -4.147 -11.605 27.512 1.00 47.19 429 GLY A O 1
ATOM 3343 N N . LEU A 1 430 ? -3.983 -11.279 25.315 1.00 53.97 430 LEU A N 1
ATOM 3344 C CA . LEU A 1 430 ? -2.670 -10.638 25.383 1.00 53.97 430 LEU A CA 1
ATOM 3345 C C . LEU A 1 430 ? -2.894 -9.181 25.799 1.00 53.97 430 LEU A C 1
ATOM 3347 O O . LEU A 1 430 ? -3.491 -8.411 25.055 1.00 53.97 430 LEU A O 1
ATOM 3351 N N . GLY A 1 431 ? -2.440 -8.824 27.004 1.00 56.28 431 GLY A N 1
ATOM 3352 C CA . GLY A 1 431 ? -2.578 -7.465 27.533 1.00 56.28 431 GLY A CA 1
ATOM 3353 C C . GLY A 1 431 ? -2.142 -6.399 26.522 1.00 56.28 431 GLY A C 1
ATOM 3354 O O . GLY A 1 431 ? -1.188 -6.617 25.768 1.00 56.28 431 GLY A O 1
ATOM 3355 N N . ALA A 1 432 ? -2.839 -5.257 26.519 1.00 63.12 432 ALA A N 1
ATOM 3356 C CA . ALA A 1 432 ? -2.692 -4.168 25.544 1.00 63.12 432 ALA A CA 1
ATOM 3357 C C . ALA A 1 432 ? -1.226 -3.793 25.250 1.00 63.12 432 ALA A C 1
ATOM 3359 O O . ALA A 1 432 ? -0.854 -3.597 24.095 1.00 63.12 432 ALA A O 1
ATOM 3360 N N . HIS A 1 433 ? -0.372 -3.840 26.273 1.00 68.62 433 HIS A N 1
ATOM 3361 C CA . HIS A 1 433 ? 1.065 -3.580 26.185 1.00 68.62 433 HIS A CA 1
ATOM 3362 C C . HIS A 1 433 ? 1.821 -4.426 25.151 1.00 68.62 433 HIS A C 1
ATOM 3364 O O . HIS A 1 433 ? 2.809 -3.966 24.587 1.00 68.62 433 HIS A O 1
ATOM 3370 N N . LYS A 1 434 ? 1.378 -5.657 24.864 1.00 73.31 434 LYS A N 1
ATOM 3371 C CA . LYS A 1 434 ? 2.043 -6.516 23.870 1.00 73.31 434 LYS A CA 1
ATOM 3372 C C . LYS A 1 434 ? 1.731 -6.083 22.442 1.00 73.31 434 LYS A C 1
ATOM 3374 O O . LYS A 1 434 ? 2.634 -6.068 21.616 1.00 73.31 434 LYS A O 1
ATOM 3379 N N . VAL A 1 435 ? 0.481 -5.708 22.165 1.00 74.31 435 VAL A N 1
ATOM 3380 C CA . VAL A 1 435 ? 0.086 -5.157 20.857 1.00 74.31 435 VAL A CA 1
ATOM 3381 C C . VAL A 1 435 ? 0.775 -3.811 20.639 1.00 74.31 435 VAL A C 1
ATOM 3383 O O . VAL A 1 435 ? 1.343 -3.580 19.578 1.00 74.31 435 VAL A O 1
ATOM 3386 N N . GLU A 1 436 ? 0.813 -2.966 21.673 1.00 76.25 436 GLU A N 1
ATOM 3387 C CA . GLU A 1 436 ? 1.550 -1.698 21.653 1.00 76.25 436 GLU A CA 1
ATOM 3388 C C . GLU A 1 436 ? 3.038 -1.911 21.329 1.00 76.25 436 GLU A C 1
ATOM 3390 O O . GLU A 1 436 ? 3.575 -1.226 20.463 1.00 76.25 436 GLU A O 1
ATOM 3395 N N . ALA A 1 437 ? 3.702 -2.891 21.955 1.00 80.44 437 ALA A N 1
ATOM 3396 C CA . ALA A 1 437 ? 5.112 -3.188 21.697 1.00 80.44 437 ALA A CA 1
ATOM 3397 C C . ALA A 1 437 ? 5.376 -3.670 20.260 1.00 80.44 437 ALA A C 1
ATOM 3399 O O . ALA A 1 437 ? 6.317 -3.196 19.622 1.00 80.44 437 ALA A O 1
ATOM 3400 N N . VAL A 1 438 ? 4.539 -4.571 19.732 1.00 83.00 438 VAL A N 1
ATOM 3401 C CA . VAL A 1 438 ? 4.636 -5.042 18.336 1.00 83.00 438 VAL A CA 1
ATOM 3402 C C . VAL A 1 438 ? 4.496 -3.869 17.364 1.00 83.00 438 VAL A C 1
ATOM 3404 O O . VAL A 1 438 ? 5.270 -3.756 16.418 1.00 83.00 438 VAL A O 1
ATOM 3407 N N . MET A 1 439 ? 3.577 -2.947 17.641 1.00 82.44 439 MET A N 1
ATOM 3408 C CA . MET A 1 439 ? 3.392 -1.746 16.830 1.00 82.44 439 MET A CA 1
ATOM 3409 C C . MET A 1 439 ? 4.559 -0.763 16.913 1.00 82.44 439 MET A C 1
ATOM 3411 O O . MET A 1 439 ? 4.902 -0.143 15.911 1.00 82.44 439 MET A O 1
ATOM 3415 N N . MET A 1 440 ? 5.202 -0.612 18.073 1.00 84.88 440 MET A N 1
ATOM 3416 C CA . MET A 1 440 ? 6.426 0.193 18.151 1.00 84.88 440 MET A CA 1
ATOM 3417 C C . MET A 1 440 ? 7.527 -0.406 17.278 1.00 84.88 440 MET A C 1
ATOM 3419 O O . MET A 1 440 ? 8.177 0.321 16.530 1.00 84.88 440 MET A O 1
ATOM 3423 N N . LEU A 1 441 ? 7.714 -1.729 17.337 1.00 88.94 441 LEU A N 1
ATOM 3424 C CA . LEU A 1 441 ? 8.682 -2.436 16.496 1.00 88.94 441 LEU A CA 1
ATOM 3425 C C . LEU A 1 441 ? 8.371 -2.262 15.000 1.00 88.94 441 LEU A C 1
ATOM 3427 O O . LEU A 1 441 ? 9.291 -2.054 14.210 1.00 88.94 441 LEU A O 1
ATOM 3431 N N . GLU A 1 442 ? 7.090 -2.273 14.622 1.00 90.75 442 GLU A N 1
ATOM 3432 C CA . GLU A 1 442 ? 6.622 -1.982 13.261 1.00 90.75 442 GLU A CA 1
ATOM 3433 C C . GLU A 1 442 ? 7.031 -0.565 12.813 1.00 90.75 442 GLU A C 1
ATOM 3435 O O . GLU A 1 442 ? 7.623 -0.395 11.745 1.00 90.75 442 GLU A O 1
ATOM 3440 N N . LEU A 1 443 ? 6.800 0.451 13.655 1.00 91.56 443 LEU A N 1
ATOM 3441 C CA . LEU A 1 443 ? 7.183 1.841 13.374 1.00 91.56 443 LEU A CA 1
ATOM 3442 C C . LEU A 1 443 ? 8.709 2.021 13.278 1.00 91.56 443 LEU A C 1
ATOM 3444 O O . LEU A 1 443 ? 9.181 2.770 12.422 1.00 91.56 443 LEU A O 1
ATOM 3448 N N . PHE A 1 444 ? 9.497 1.309 14.091 1.00 91.38 444 PHE A N 1
ATOM 3449 C CA . PHE A 1 444 ? 10.960 1.297 13.958 1.00 91.38 444 PHE A CA 1
ATOM 3450 C C . PHE A 1 444 ? 11.420 0.649 12.647 1.00 91.38 444 PHE A C 1
ATOM 3452 O O . PHE A 1 444 ? 12.340 1.163 12.009 1.00 91.38 444 PHE A O 1
ATOM 3459 N N . GLY A 1 445 ? 10.756 -0.425 12.208 1.00 92.62 445 GLY A N 1
ATOM 3460 C CA . GLY A 1 445 ? 10.986 -1.020 10.891 1.00 92.62 445 GLY A CA 1
ATOM 3461 C C . GLY A 1 445 ? 10.723 -0.025 9.756 1.00 92.62 445 GLY A C 1
ATOM 3462 O O . GLY A 1 445 ? 11.560 0.125 8.867 1.00 92.62 445 GLY A O 1
ATOM 3463 N N . LEU A 1 446 ? 9.628 0.742 9.829 1.00 94.25 446 LEU A N 1
ATOM 3464 C CA . LEU A 1 446 ? 9.327 1.809 8.864 1.00 94.25 446 LEU A CA 1
ATOM 3465 C C . LEU A 1 446 ? 10.394 2.913 8.850 1.00 94.25 446 LEU A C 1
ATOM 3467 O O . LEU A 1 446 ? 10.793 3.354 7.773 1.00 94.25 446 LEU A O 1
ATOM 3471 N N . ILE A 1 447 ? 10.891 3.337 10.017 1.00 93.56 447 ILE A N 1
ATOM 3472 C CA . ILE A 1 447 ? 11.985 4.319 10.116 1.00 93.56 447 ILE A CA 1
ATOM 3473 C C . ILE A 1 447 ? 13.264 3.780 9.465 1.00 93.56 447 ILE A C 1
ATOM 3475 O O . ILE A 1 447 ? 13.892 4.482 8.667 1.00 93.56 447 ILE A O 1
ATOM 3479 N N . GLY A 1 448 ? 13.644 2.536 9.772 1.00 92.31 448 GLY A N 1
ATOM 3480 C CA . GLY A 1 448 ? 14.822 1.887 9.192 1.00 92.31 448 GLY A CA 1
ATOM 3481 C C . GLY A 1 448 ? 14.728 1.769 7.670 1.00 92.31 448 GLY A C 1
ATOM 3482 O O . GLY A 1 448 ? 15.658 2.143 6.957 1.00 92.31 448 GLY A O 1
ATOM 3483 N N . ALA A 1 449 ? 13.567 1.355 7.160 1.00 94.56 449 ALA A N 1
ATOM 3484 C CA . ALA A 1 449 ? 13.314 1.274 5.727 1.00 94.56 449 ALA A CA 1
ATOM 3485 C C . ALA A 1 449 ? 13.392 2.656 5.064 1.00 94.56 449 ALA A C 1
ATOM 3487 O O . ALA A 1 449 ? 14.155 2.850 4.122 1.00 94.56 449 ALA A O 1
ATOM 3488 N N . TYR A 1 450 ? 12.671 3.647 5.593 1.00 94.06 450 TYR A N 1
ATOM 3489 C CA . TYR A 1 450 ? 12.660 4.999 5.036 1.00 94.06 450 TYR A CA 1
ATOM 3490 C C . TYR A 1 450 ? 14.067 5.610 4.996 1.00 94.06 450 TYR A C 1
ATOM 3492 O O . TYR A 1 450 ? 14.511 6.118 3.970 1.00 94.06 450 TYR A O 1
ATOM 3500 N N . THR A 1 451 ? 14.805 5.520 6.104 1.00 91.75 451 THR A N 1
ATOM 3501 C CA . THR A 1 451 ? 16.162 6.078 6.197 1.00 91.75 451 THR A CA 1
ATOM 3502 C C . THR A 1 451 ? 17.119 5.433 5.197 1.00 91.75 451 THR A C 1
ATOM 3504 O O . THR A 1 451 ? 17.856 6.157 4.525 1.00 91.75 451 THR A O 1
ATOM 3507 N N . ALA A 1 452 ? 17.069 4.108 5.036 1.00 91.56 452 ALA A N 1
ATOM 3508 C CA . ALA A 1 452 ? 17.910 3.380 4.091 1.00 91.56 452 ALA A CA 1
ATOM 3509 C C . ALA A 1 452 ? 17.531 3.637 2.624 1.00 91.56 452 ALA A C 1
ATOM 3511 O O . ALA A 1 452 ? 18.426 3.779 1.791 1.00 91.56 452 ALA A O 1
ATOM 3512 N N . GLY A 1 453 ? 16.233 3.718 2.313 1.00 89.69 453 GLY A N 1
ATOM 3513 C CA . GLY A 1 453 ? 15.743 3.894 0.944 1.00 89.69 453 GLY A CA 1
ATOM 3514 C C . GLY A 1 453 ? 15.923 5.314 0.403 1.00 89.69 453 GLY A C 1
ATOM 3515 O O . GLY A 1 453 ? 16.271 5.495 -0.758 1.00 89.69 453 GLY A O 1
ATOM 3516 N N . VAL A 1 454 ? 15.747 6.330 1.251 1.00 88.31 454 VAL A N 1
ATOM 3517 C CA . VAL A 1 454 ? 15.791 7.745 0.840 1.00 88.31 454 VAL A CA 1
ATOM 3518 C C . VAL A 1 454 ? 17.218 8.318 0.820 1.00 88.31 454 VAL A C 1
ATOM 3520 O O . VAL A 1 454 ? 17.521 9.274 0.099 1.00 88.31 454 VAL A O 1
ATOM 3523 N N . SER A 1 455 ? 18.130 7.760 1.620 1.00 82.31 455 SER A N 1
ATOM 3524 C CA . SER A 1 455 ? 19.452 8.356 1.833 1.00 82.31 455 SER A CA 1
ATOM 3525 C C . SER A 1 455 ? 20.455 8.028 0.730 1.00 82.31 455 SER A C 1
ATOM 3527 O O . SER A 1 455 ? 20.840 6.877 0.521 1.00 82.31 455 SER A O 1
ATOM 3529 N N . LYS A 1 456 ? 21.010 9.080 0.112 1.00 71.12 456 LYS A N 1
ATOM 3530 C CA . LYS A 1 456 ? 22.111 8.969 -0.861 1.00 71.12 456 LYS A CA 1
ATOM 3531 C C . LYS A 1 456 ? 23.461 8.630 -0.250 1.00 71.12 456 LYS A C 1
ATOM 3533 O O . LYS A 1 456 ? 24.257 7.990 -0.928 1.00 71.12 456 LYS A O 1
ATOM 3538 N N . ASN A 1 457 ? 23.719 9.018 1.001 1.00 73.12 457 ASN A N 1
ATOM 3539 C CA . ASN A 1 457 ? 24.959 8.728 1.724 1.00 73.12 457 ASN A CA 1
ATOM 3540 C C . ASN A 1 457 ? 24.698 8.377 3.196 1.00 73.12 457 ASN A C 1
ATOM 3542 O O . ASN A 1 457 ? 23.652 8.730 3.739 1.00 73.12 457 ASN A O 1
ATOM 3546 N N . VAL A 1 458 ? 25.661 7.715 3.854 1.00 74.25 458 VAL A N 1
ATOM 3547 C CA . VAL A 1 458 ? 25.572 7.360 5.289 1.00 74.25 458 VAL A CA 1
ATOM 3548 C C . VAL A 1 458 ? 25.320 8.608 6.139 1.00 74.25 458 VAL A C 1
ATOM 3550 O O . VAL A 1 458 ? 24.474 8.595 7.024 1.00 74.25 458 VAL A O 1
ATOM 3553 N N . ILE A 1 459 ? 25.973 9.718 5.791 1.00 76.94 459 ILE A N 1
ATOM 3554 C CA . ILE A 1 459 ? 25.794 11.021 6.439 1.00 76.94 459 ILE A CA 1
ATOM 3555 C C . ILE A 1 459 ? 24.330 11.486 6.365 1.00 76.94 459 ILE A C 1
ATOM 3557 O O . ILE A 1 459 ? 23.752 11.863 7.380 1.00 76.94 459 ILE A O 1
ATOM 3561 N N . THR A 1 460 ? 23.696 11.418 5.190 1.00 76.06 460 THR A N 1
ATOM 3562 C CA . THR A 1 460 ? 22.278 11.784 5.024 1.00 76.06 460 THR A CA 1
ATOM 3563 C C . THR A 1 460 ? 21.366 10.878 5.852 1.00 76.06 460 THR A C 1
ATOM 3565 O O . THR A 1 460 ? 20.424 11.370 6.466 1.00 76.06 460 THR A O 1
ATOM 3568 N N . SER A 1 461 ? 21.693 9.587 5.955 1.00 77.62 461 SER A N 1
ATOM 3569 C CA . SER A 1 461 ? 20.959 8.645 6.809 1.00 77.62 461 SER A CA 1
ATOM 3570 C C . SER A 1 461 ? 21.069 9.005 8.290 1.00 77.62 461 SER A C 1
ATOM 3572 O O . SER A 1 461 ? 20.067 8.969 9.003 1.00 77.62 461 SER A O 1
ATOM 3574 N N . ILE A 1 462 ? 22.260 9.407 8.748 1.00 79.69 462 ILE A N 1
ATOM 3575 C CA . ILE A 1 462 ? 22.479 9.889 10.119 1.00 79.69 462 ILE A CA 1
ATOM 3576 C C . ILE A 1 462 ? 21.661 11.157 10.370 1.00 79.69 462 ILE A C 1
ATOM 3578 O O . ILE A 1 462 ? 21.011 11.250 11.406 1.00 79.69 462 ILE A O 1
ATOM 3582 N N . TYR A 1 463 ? 21.625 12.104 9.426 1.00 80.31 463 TYR A N 1
ATOM 3583 C CA . TYR A 1 463 ? 20.805 13.312 9.561 1.00 80.31 463 TYR A CA 1
ATOM 3584 C C . TYR A 1 463 ? 19.314 12.997 9.710 1.00 80.31 463 TYR A C 1
ATOM 3586 O O . TYR A 1 463 ? 18.654 13.578 10.568 1.00 80.31 463 TYR A O 1
ATOM 3594 N N . VAL A 1 464 ? 18.783 12.069 8.909 1.00 81.31 464 VAL A N 1
ATOM 3595 C CA . VAL A 1 464 ? 17.369 11.673 8.980 1.00 81.31 464 VAL A CA 1
ATOM 3596 C C . VAL A 1 464 ? 17.063 10.988 10.322 1.00 81.31 464 VAL A C 1
ATOM 3598 O O . VAL A 1 464 ? 16.075 11.333 10.967 1.00 81.31 464 VAL A O 1
ATOM 3601 N N . LEU A 1 465 ? 17.932 10.092 10.804 1.00 83.50 465 LEU A N 1
ATOM 3602 C CA . LEU A 1 465 ? 17.776 9.461 12.124 1.00 83.50 465 LEU A CA 1
ATOM 3603 C C . LEU A 1 465 ? 17.888 10.467 13.280 1.00 83.50 465 LEU A C 1
ATOM 3605 O O . LEU A 1 465 ? 17.066 10.449 14.198 1.00 83.50 465 LEU A O 1
ATOM 3609 N N . ALA A 1 466 ? 18.866 11.375 13.221 1.00 84.56 466 ALA A N 1
ATOM 3610 C CA . ALA A 1 466 ? 19.055 12.428 14.215 1.00 84.56 466 ALA A CA 1
ATOM 3611 C C . ALA A 1 466 ? 17.838 13.359 14.288 1.00 84.56 466 ALA A C 1
ATOM 3613 O O . ALA A 1 466 ? 17.435 13.760 15.379 1.00 84.56 466 ALA A O 1
ATOM 3614 N N . LEU A 1 467 ? 17.209 13.650 13.143 1.00 83.31 467 LEU A N 1
ATOM 3615 C CA . LEU A 1 467 ? 15.973 14.424 13.077 1.00 83.31 467 LEU A CA 1
ATOM 3616 C C . LEU A 1 467 ? 14.831 13.737 13.838 1.00 83.31 467 LEU A C 1
ATOM 3618 O O . LEU A 1 467 ? 14.147 14.389 14.623 1.00 83.31 467 LEU A O 1
ATOM 3622 N N . GLY A 1 468 ? 14.658 12.424 13.657 1.00 80.31 468 GLY A N 1
ATOM 3623 C CA . GLY A 1 468 ? 13.676 11.635 14.408 1.00 80.31 468 GLY A CA 1
ATOM 3624 C C . GLY A 1 468 ? 13.938 11.653 15.916 1.00 80.31 468 GLY A C 1
ATOM 3625 O O . GLY A 1 468 ? 13.034 11.944 16.700 1.00 80.31 468 GLY A O 1
ATOM 3626 N N . GLY A 1 469 ? 15.190 11.431 16.327 1.00 83.31 469 GLY A N 1
ATOM 3627 C CA . GLY A 1 469 ? 15.591 11.501 17.736 1.00 83.31 469 GLY A CA 1
ATOM 3628 C C . GLY A 1 469 ? 15.327 12.874 18.365 1.00 83.31 469 GLY A C 1
ATOM 3629 O O . GLY A 1 469 ? 14.772 12.955 19.461 1.00 83.31 469 GLY A O 1
ATOM 3630 N N . ALA A 1 470 ? 15.646 13.955 17.648 1.00 83.50 470 ALA A N 1
ATOM 3631 C CA . ALA A 1 470 ? 15.396 15.324 18.094 1.00 83.50 470 ALA A CA 1
ATOM 3632 C C . ALA A 1 470 ? 13.898 15.618 18.279 1.00 83.50 470 ALA A C 1
ATOM 3634 O O . ALA A 1 470 ? 13.517 16.259 19.259 1.00 83.50 470 ALA A O 1
ATOM 3635 N N . VAL A 1 471 ? 13.041 15.119 17.380 1.00 80.25 471 VAL A N 1
ATOM 3636 C CA . VAL A 1 471 ? 11.581 15.256 17.501 1.00 80.25 471 VAL A CA 1
ATOM 3637 C C . VAL A 1 471 ? 11.063 14.532 18.742 1.00 80.25 471 VAL A C 1
ATOM 3639 O O . VAL A 1 471 ? 10.320 15.126 19.523 1.00 80.25 471 VAL A O 1
ATOM 3642 N N . ILE A 1 472 ? 11.462 13.275 18.959 1.00 80.88 472 ILE A N 1
ATOM 3643 C CA . ILE A 1 472 ? 11.028 12.507 20.136 1.00 80.88 472 ILE A CA 1
ATOM 3644 C C . ILE A 1 472 ? 11.473 13.217 21.420 1.00 80.88 472 ILE A C 1
ATOM 3646 O O . ILE A 1 472 ? 10.662 13.419 22.323 1.00 80.88 472 ILE A O 1
ATOM 3650 N N . PHE A 1 473 ? 12.731 13.660 21.475 1.00 83.81 473 PHE A N 1
ATOM 3651 C CA . PHE A 1 473 ? 13.280 14.388 22.617 1.00 83.81 473 PHE A CA 1
ATOM 3652 C C . PHE A 1 473 ? 12.503 15.679 22.915 1.00 83.81 473 PHE A C 1
ATOM 3654 O O . PHE A 1 473 ? 12.109 15.914 24.058 1.00 83.81 473 PHE A O 1
ATOM 3661 N N . TYR A 1 474 ? 12.211 16.477 21.883 1.00 79.81 474 TYR A N 1
ATOM 3662 C CA . TYR A 1 474 ? 11.393 17.685 21.996 1.00 79.81 474 TYR A CA 1
ATOM 3663 C C . TYR A 1 474 ? 10.016 17.396 22.610 1.00 79.81 474 TYR A C 1
ATOM 3665 O O . TYR A 1 474 ? 9.594 18.093 23.538 1.00 79.81 474 TYR A O 1
ATOM 3673 N N . VAL A 1 475 ? 9.316 16.359 22.131 1.00 73.00 475 VAL A N 1
ATOM 3674 C CA . VAL A 1 475 ? 7.975 16.052 22.642 1.00 73.00 475 VAL A CA 1
ATOM 3675 C C . VAL A 1 475 ? 8.028 15.541 24.082 1.00 73.00 475 VAL A C 1
ATOM 3677 O O . VAL A 1 475 ? 7.206 15.960 24.894 1.00 73.00 475 VAL A O 1
ATOM 3680 N N . VAL A 1 476 ? 9.004 14.696 24.427 1.00 79.75 476 VAL A N 1
ATOM 3681 C CA . VAL A 1 476 ? 9.181 14.191 25.799 1.00 79.75 476 VAL A CA 1
ATOM 3682 C C . VAL A 1 476 ? 9.421 15.342 26.779 1.00 79.75 476 VAL A C 1
ATOM 3684 O O . VAL A 1 476 ? 8.757 15.399 27.812 1.00 79.75 476 VAL A O 1
ATOM 3687 N N . ILE A 1 477 ? 10.282 16.305 26.435 1.00 78.12 477 ILE A N 1
ATOM 3688 C CA . ILE A 1 477 ? 10.506 17.504 27.257 1.00 78.12 477 ILE A CA 1
ATOM 3689 C C . ILE A 1 477 ? 9.204 18.285 27.455 1.00 78.12 477 ILE A C 1
ATOM 3691 O O . ILE A 1 477 ? 8.838 18.589 28.590 1.00 78.12 477 ILE A O 1
ATOM 3695 N N . HIS A 1 478 ? 8.479 18.585 26.373 1.00 69.88 478 HIS A N 1
ATOM 3696 C CA . HIS A 1 478 ? 7.219 19.328 26.462 1.00 69.88 478 HIS A CA 1
ATOM 3697 C C . HIS A 1 478 ? 6.163 18.615 27.312 1.00 69.88 478 HIS A C 1
ATOM 3699 O O . HIS A 1 478 ? 5.390 19.270 28.011 1.00 69.88 478 HIS A O 1
ATOM 3705 N N . VAL A 1 479 ? 6.123 17.283 27.253 1.00 72.38 479 VAL A N 1
ATOM 3706 C CA . VAL A 1 479 ? 5.246 16.463 28.091 1.00 72.38 479 VAL A CA 1
ATOM 3707 C C . VAL A 1 479 ? 5.637 16.581 29.560 1.00 72.38 479 VAL A C 1
ATOM 3709 O O . VAL A 1 479 ? 4.769 16.892 30.371 1.00 72.38 479 VAL A O 1
ATOM 3712 N N . ILE A 1 480 ? 6.919 16.397 29.893 1.00 76.56 480 ILE A N 1
ATOM 3713 C CA . ILE A 1 480 ? 7.416 16.443 31.276 1.00 76.56 480 ILE A CA 1
ATOM 3714 C C . ILE A 1 480 ? 7.134 17.808 31.912 1.00 76.56 480 ILE A C 1
ATOM 3716 O O . ILE A 1 480 ? 6.527 17.872 32.982 1.00 76.56 480 ILE A O 1
ATOM 3720 N N . PHE A 1 481 ? 7.502 18.904 31.241 1.00 70.19 481 PHE A N 1
ATOM 3721 C CA . PHE A 1 481 ? 7.265 20.258 31.757 1.00 70.19 481 PHE A CA 1
ATOM 3722 C C . PHE A 1 481 ? 5.780 20.526 32.016 1.00 70.19 481 PHE A C 1
ATOM 3724 O O . PHE A 1 481 ? 5.429 21.071 33.057 1.00 70.19 481 PHE A O 1
ATOM 3731 N N . PHE A 1 482 ? 4.900 20.089 31.114 1.00 66.19 482 PHE A N 1
ATOM 3732 C CA . PHE A 1 482 ? 3.462 20.267 31.294 1.00 66.19 482 PHE A CA 1
ATOM 3733 C C . PHE A 1 482 ? 2.894 19.404 32.429 1.00 66.19 482 PHE A C 1
ATOM 3735 O O . PHE A 1 482 ? 2.022 19.861 33.166 1.00 66.19 482 PHE A O 1
ATOM 3742 N N . THR A 1 483 ? 3.375 18.165 32.596 1.00 67.25 483 THR A N 1
ATOM 3743 C CA . THR A 1 483 ? 2.934 17.295 33.701 1.00 67.25 483 THR A CA 1
ATOM 3744 C C . THR A 1 483 ? 3.315 17.833 35.074 1.00 67.25 483 THR A C 1
ATOM 3746 O O . THR A 1 483 ? 2.608 17.554 36.034 1.00 67.25 483 THR A O 1
ATOM 3749 N N . LEU A 1 484 ? 4.383 18.631 35.164 1.00 63.84 484 LEU A N 1
ATOM 3750 C CA . LEU A 1 484 ? 4.815 19.267 36.409 1.00 63.84 484 LEU A CA 1
ATOM 3751 C C . LEU A 1 484 ? 3.969 20.498 36.790 1.00 63.84 484 LEU A C 1
ATOM 3753 O O . LEU A 1 484 ? 4.026 20.931 37.935 1.00 63.84 484 LEU A O 1
ATOM 3757 N N . GLU A 1 485 ? 3.189 21.074 35.865 1.00 59.69 485 GLU A N 1
ATOM 3758 C CA . GLU A 1 485 ? 2.551 22.391 36.052 1.00 59.69 485 GLU A CA 1
ATOM 3759 C C . GLU A 1 485 ? 1.059 22.335 36.451 1.00 59.69 485 GLU A C 1
ATOM 3761 O O . GLU A 1 485 ? 0.478 23.369 36.783 1.00 59.69 485 GLU A O 1
ATOM 3766 N N . LYS A 1 486 ? 0.392 21.168 36.434 1.00 55.34 486 LYS A N 1
ATOM 3767 C CA . LYS A 1 486 ? -1.060 21.090 36.712 1.00 55.34 486 LYS A CA 1
ATOM 3768 C C . LYS A 1 486 ? -1.489 19.940 37.624 1.00 55.34 486 LYS A C 1
ATOM 3770 O O . LYS A 1 486 ? -1.509 18.786 37.205 1.00 55.34 486 LYS A O 1
ATOM 3775 N N . GLU A 1 487 ? -1.995 20.307 38.803 1.00 50.66 487 GLU A N 1
ATOM 3776 C CA . GLU A 1 487 ? -2.916 19.499 39.613 1.00 50.66 487 GLU A CA 1
ATOM 3777 C C . GLU A 1 487 ? -4.384 19.694 39.185 1.00 50.66 487 GLU A C 1
ATOM 3779 O O . GLU A 1 487 ? -4.772 20.690 38.569 1.00 50.66 487 GLU A O 1
ATOM 3784 N N . ALA A 1 488 ? -5.177 18.657 39.447 1.00 58.97 488 ALA A N 1
ATOM 3785 C CA . ALA A 1 488 ? -6.382 18.265 38.725 1.00 58.97 488 ALA A CA 1
ATOM 3786 C C . ALA A 1 488 ? -7.651 19.069 39.046 1.00 58.97 488 ALA A C 1
ATOM 3788 O O . ALA A 1 488 ? -8.041 19.128 40.204 1.00 58.97 488 ALA A O 1
ATOM 3789 N N . ILE A 1 489 ? -8.383 19.529 38.014 1.00 48.25 489 ILE A N 1
ATOM 3790 C CA . ILE A 1 489 ? -9.842 19.774 38.063 1.00 48.25 489 ILE A CA 1
ATOM 3791 C C . ILE A 1 489 ? -10.462 19.476 36.674 1.00 48.25 489 ILE A C 1
ATOM 3793 O O . ILE A 1 489 ? -9.974 19.976 35.663 1.00 48.25 489 ILE A O 1
ATOM 3797 N N . ASN A 1 490 ? -11.559 18.699 36.658 1.00 51.16 490 ASN A N 1
ATOM 3798 C CA . ASN A 1 490 ? -12.398 18.219 35.532 1.00 51.16 490 ASN A CA 1
ATOM 3799 C C . ASN A 1 490 ? -11.891 17.021 34.701 1.00 51.16 490 ASN A C 1
ATOM 3801 O O . ASN A 1 490 ? -11.574 17.132 33.521 1.00 51.16 490 ASN A O 1
ATOM 3805 N N . PHE A 1 491 ? -11.920 15.830 35.307 1.00 55.91 491 PHE A N 1
ATOM 3806 C CA . PHE A 1 491 ? -11.395 14.587 34.728 1.00 55.91 491 PHE A CA 1
ATOM 3807 C C . PHE A 1 491 ? -12.302 13.915 33.671 1.00 55.91 491 PHE A C 1
ATOM 3809 O O . PHE A 1 491 ? -11.791 13.385 32.688 1.00 55.91 491 PHE A O 1
ATOM 3816 N N . TYR A 1 492 ? -13.633 13.951 33.819 1.00 52.41 492 TYR A N 1
ATOM 3817 C CA . TYR A 1 492 ? -14.531 13.112 33.003 1.00 52.41 492 TYR A CA 1
ATOM 3818 C C . TYR A 1 492 ? -14.918 13.710 31.636 1.00 52.41 492 TYR A C 1
ATOM 3820 O O . TYR A 1 492 ? -14.802 13.024 30.621 1.00 52.41 492 TYR A O 1
ATOM 3828 N N . VAL A 1 493 ? -15.314 14.989 31.568 1.00 53.00 493 VAL A N 1
ATOM 3829 C CA . VAL A 1 493 ? -15.680 15.655 30.292 1.00 53.00 493 VAL A CA 1
ATOM 3830 C C . VAL A 1 493 ? -14.456 15.834 29.381 1.00 53.00 493 VAL A C 1
ATOM 3832 O O . VAL A 1 493 ? -14.543 15.687 28.163 1.00 53.00 493 VAL A O 1
ATOM 3835 N N . GLU A 1 494 ? -13.281 16.070 29.970 1.00 62.69 494 GLU A N 1
ATOM 3836 C CA . GLU A 1 494 ? -12.021 16.217 29.234 1.00 62.69 494 GLU A CA 1
ATOM 3837 C C . GLU A 1 494 ? -11.569 14.890 28.591 1.00 62.69 494 GLU A C 1
ATOM 3839 O O . GLU A 1 494 ? -10.949 14.881 27.527 1.00 62.69 494 GLU A O 1
ATOM 3844 N N . GLN A 1 495 ? -11.921 13.746 29.186 1.00 66.94 495 GLN A N 1
ATOM 3845 C CA . GLN A 1 495 ? -11.485 12.433 28.712 1.00 66.94 495 GLN A CA 1
ATOM 3846 C C . GLN A 1 495 ? -12.131 12.033 27.377 1.00 66.94 495 GLN A C 1
ATOM 3848 O O . GLN A 1 495 ? -11.463 11.439 26.525 1.00 66.94 495 GLN A O 1
ATOM 3853 N N . GLU A 1 496 ? -13.400 12.386 27.150 1.00 70.75 496 GLU A N 1
ATOM 3854 C CA . GLU A 1 496 ? -14.062 12.126 25.867 1.00 70.75 496 GLU A CA 1
ATOM 3855 C C . GLU A 1 496 ? -13.492 13.010 24.744 1.00 70.75 496 GLU A C 1
ATOM 3857 O O . GLU A 1 496 ? -13.258 12.531 23.628 1.00 70.75 496 GLU A O 1
ATOM 3862 N N . GLU A 1 497 ? -13.210 14.285 25.031 1.00 76.50 497 GLU A N 1
ATOM 3863 C CA . GLU A 1 497 ? -12.572 15.185 24.066 1.00 76.50 497 GLU A CA 1
ATOM 3864 C C . GLU A 1 497 ? -11.150 14.745 23.707 1.00 76.50 497 GLU A C 1
ATOM 3866 O O . GLU A 1 497 ? -10.780 14.762 22.528 1.00 76.50 497 GLU A O 1
ATOM 3871 N N . VAL A 1 498 ? -10.355 14.319 24.694 1.00 81.00 498 VAL A N 1
ATOM 3872 C CA . VAL A 1 498 ? -8.994 13.812 24.472 1.00 81.00 498 VAL A CA 1
ATOM 3873 C C . VAL A 1 498 ? -9.018 12.572 23.578 1.00 81.00 498 VAL A C 1
ATOM 3875 O O . VAL A 1 498 ? -8.204 12.476 22.663 1.00 81.00 498 VAL A O 1
ATOM 3878 N N . GLU A 1 499 ? -9.976 11.659 23.753 1.00 80.56 499 GLU A N 1
ATOM 3879 C CA . GLU A 1 499 ? -10.137 10.493 22.871 1.00 80.56 499 GLU A CA 1
ATOM 3880 C C . GLU A 1 499 ? -10.564 10.872 21.443 1.00 80.56 499 GLU A C 1
ATOM 3882 O O . GLU A 1 499 ? -10.070 10.297 20.468 1.00 80.56 499 GLU A O 1
ATOM 3887 N N . LYS A 1 500 ? -11.450 11.865 21.278 1.00 82.69 500 LYS A N 1
ATOM 3888 C CA . LYS A 1 500 ? -11.808 12.392 19.946 1.00 82.69 500 LYS A CA 1
ATOM 3889 C C . LYS A 1 500 ? -10.589 13.008 19.253 1.00 82.69 500 LYS A C 1
ATOM 3891 O O . LYS A 1 500 ? -10.330 12.697 18.089 1.00 82.69 500 LYS A O 1
ATOM 3896 N N . LYS A 1 501 ? -9.805 13.815 19.977 1.00 84.19 501 LYS A N 1
ATOM 3897 C CA . LYS A 1 501 ? -8.547 14.399 19.481 1.00 84.19 501 LYS A CA 1
ATOM 3898 C C . LYS A 1 501 ? -7.518 13.321 19.153 1.00 84.19 501 LYS A C 1
ATOM 3900 O O . LYS A 1 501 ? -6.927 13.380 18.082 1.00 84.19 501 LYS A O 1
ATOM 3905 N N . ARG A 1 502 ? -7.358 12.303 20.005 1.00 87.75 502 ARG A N 1
ATOM 3906 C CA . ARG A 1 502 ? -6.458 11.163 19.773 1.00 87.75 502 ARG A CA 1
ATOM 3907 C C . ARG A 1 502 ? -6.756 10.502 18.433 1.00 87.75 502 ARG A C 1
ATOM 3909 O O . ARG A 1 502 ? -5.848 10.358 17.628 1.00 87.75 502 ARG A O 1
ATOM 3916 N N . LYS A 1 503 ? -8.022 10.163 18.165 1.00 85.56 503 LYS A N 1
ATOM 3917 C CA . LYS A 1 503 ? -8.445 9.548 16.893 1.00 85.56 503 LYS A CA 1
ATOM 3918 C C . LYS A 1 503 ? -8.107 10.415 15.682 1.00 85.56 503 LYS A C 1
ATOM 3920 O O . LYS A 1 503 ? -7.608 9.893 14.690 1.00 85.56 503 LYS A O 1
ATOM 3925 N N . LEU A 1 504 ? -8.371 11.720 15.769 1.00 87.12 504 LEU A N 1
ATOM 3926 C CA . LEU A 1 504 ? -8.071 12.661 14.691 1.00 87.12 504 LEU A CA 1
ATOM 3927 C C . LEU A 1 504 ? -6.563 12.764 14.433 1.00 87.12 504 LEU A C 1
ATOM 3929 O O . LEU A 1 504 ? -6.134 12.621 13.293 1.00 87.12 504 LEU A O 1
ATOM 3933 N N . LEU A 1 505 ? -5.764 12.974 15.484 1.00 90.12 505 LEU A N 1
ATOM 3934 C CA . LEU A 1 505 ? -4.307 13.075 15.377 1.00 90.12 505 LEU A CA 1
ATOM 3935 C C . LEU A 1 505 ? -3.703 11.780 14.831 1.00 90.12 505 LEU A C 1
ATOM 3937 O O . LEU A 1 505 ? -2.823 11.829 13.981 1.00 90.12 505 LEU A O 1
ATOM 3941 N N . TYR A 1 506 ? -4.225 10.627 15.253 1.00 88.88 506 TYR A N 1
ATOM 3942 C CA . TYR A 1 506 ? -3.780 9.325 14.766 1.00 88.88 506 TYR A CA 1
ATOM 3943 C C . TYR A 1 506 ? -4.049 9.154 13.270 1.00 88.88 506 TYR A C 1
ATOM 3945 O O . TYR A 1 506 ? -3.166 8.731 12.526 1.00 88.88 506 TYR A O 1
ATOM 3953 N N . LEU A 1 507 ? -5.256 9.506 12.814 1.00 88.69 507 LEU A N 1
ATOM 3954 C CA . LEU A 1 507 ? -5.628 9.435 11.402 1.00 88.69 507 LEU A CA 1
ATOM 3955 C C . LEU A 1 507 ? -4.746 10.352 10.545 1.00 88.69 507 LEU A C 1
ATOM 3957 O O . LEU A 1 507 ? -4.224 9.915 9.521 1.00 88.69 507 LEU A O 1
ATOM 3961 N N . LEU A 1 508 ? -4.552 11.600 10.984 1.00 90.06 508 LEU A N 1
ATOM 3962 C CA . LEU A 1 508 ? -3.705 12.574 10.292 1.00 90.06 508 LEU A CA 1
ATOM 3963 C C . LEU A 1 508 ? -2.246 12.118 10.243 1.00 90.06 508 LEU A C 1
ATOM 3965 O O . LEU A 1 508 ? -1.627 12.188 9.187 1.00 90.06 508 LEU A O 1
ATOM 3969 N N . ALA A 1 509 ? -1.713 11.605 11.353 1.00 92.44 509 ALA A N 1
ATOM 3970 C CA . ALA A 1 509 ? -0.350 11.095 11.405 1.00 92.44 509 ALA A CA 1
ATOM 3971 C C . ALA A 1 509 ? -0.175 9.861 10.508 1.00 92.44 509 ALA A C 1
ATOM 3973 O O . ALA A 1 509 ? 0.791 9.797 9.762 1.00 92.44 509 ALA A O 1
ATOM 3974 N N . THR A 1 510 ? -1.138 8.933 10.494 1.00 90.81 510 THR A N 1
ATOM 3975 C CA . THR A 1 510 ? -1.105 7.755 9.606 1.00 90.81 510 THR A CA 1
ATOM 3976 C C . THR A 1 510 ? -1.065 8.175 8.135 1.00 90.81 510 THR A C 1
ATOM 3978 O O . THR A 1 510 ? -0.221 7.701 7.380 1.00 90.81 510 THR A O 1
ATOM 3981 N N . LEU A 1 511 ? -1.928 9.118 7.738 1.00 90.69 511 LEU A N 1
ATOM 3982 C CA . LEU A 1 511 ? -1.973 9.646 6.372 1.00 90.69 511 LEU A CA 1
ATOM 3983 C C . LEU A 1 511 ? -0.715 10.452 6.009 1.00 90.69 511 LEU A C 1
ATOM 3985 O O . LEU A 1 511 ? -0.232 10.393 4.886 1.00 90.69 511 LEU A O 1
ATOM 3989 N N . SER A 1 512 ? -0.165 11.213 6.947 1.00 92.38 512 SER A N 1
ATOM 3990 C CA . SER A 1 512 ? 1.046 11.996 6.705 1.00 92.38 512 SER A CA 1
ATOM 3991 C C . SER A 1 512 ? 2.281 11.096 6.581 1.00 92.38 512 SER A C 1
ATOM 3993 O O . SER A 1 512 ? 3.096 11.279 5.673 1.00 92.38 512 SER A O 1
ATOM 3995 N N . THR A 1 513 ? 2.376 10.056 7.418 1.00 94.44 513 THR A N 1
ATOM 3996 C CA . THR A 1 513 ? 3.384 8.990 7.315 1.00 94.44 513 THR A CA 1
ATOM 3997 C C . THR A 1 513 ? 3.294 8.291 5.961 1.00 94.44 513 THR A C 1
ATOM 3999 O O . THR A 1 513 ? 4.314 8.152 5.297 1.00 94.44 513 THR A O 1
ATOM 4002 N N . ALA A 1 514 ? 2.085 7.933 5.515 1.00 91.81 514 ALA A N 1
ATOM 4003 C CA . ALA A 1 514 ? 1.816 7.352 4.199 1.00 91.81 514 ALA A CA 1
ATOM 4004 C C . ALA A 1 514 ? 2.454 8.126 3.050 1.00 91.81 514 ALA A C 1
ATOM 4006 O O . ALA A 1 514 ? 3.264 7.608 2.281 1.00 91.81 514 ALA A O 1
ATOM 4007 N N . MET A 1 515 ? 2.039 9.387 2.948 1.00 91.00 515 MET A N 1
ATOM 4008 C CA . MET A 1 515 ? 2.361 10.258 1.835 1.00 91.00 515 MET A CA 1
ATOM 4009 C C . MET A 1 515 ? 3.846 10.586 1.849 1.00 91.00 515 MET A C 1
ATOM 4011 O O . MET A 1 515 ? 4.480 10.557 0.802 1.00 91.00 515 MET A O 1
ATOM 4015 N N . SER A 1 516 ? 4.412 10.831 3.033 1.00 93.56 516 SER A N 1
ATOM 4016 C CA . SER A 1 516 ? 5.838 11.121 3.178 1.00 93.56 516 SER A CA 1
ATOM 4017 C C . SER A 1 516 ? 6.708 9.905 2.867 1.00 93.56 516 SER A C 1
ATOM 4019 O O . SER A 1 516 ? 7.732 10.058 2.210 1.00 93.56 516 SER A O 1
ATOM 4021 N N . TYR A 1 517 ? 6.299 8.705 3.299 1.00 93.69 517 TYR A N 1
ATOM 4022 C CA . TYR A 1 517 ? 7.023 7.463 3.024 1.00 93.69 517 TYR A CA 1
ATOM 4023 C C . TYR A 1 517 ? 7.085 7.192 1.521 1.00 93.69 517 TYR A C 1
ATOM 4025 O O . TYR A 1 517 ? 8.170 7.034 0.967 1.00 93.69 517 TYR A O 1
ATOM 4033 N N . HIS A 1 518 ? 5.932 7.243 0.849 1.00 89.94 518 HIS A N 1
ATOM 4034 C CA . HIS A 1 518 ? 5.854 7.058 -0.597 1.00 89.94 518 HIS A CA 1
ATOM 4035 C C . HIS A 1 518 ? 6.624 8.148 -1.357 1.00 89.94 518 HIS A C 1
ATOM 4037 O O . HIS A 1 518 ? 7.437 7.843 -2.221 1.00 89.94 518 HIS A O 1
ATOM 4043 N N . ALA A 1 519 ? 6.409 9.426 -1.029 1.00 90.06 519 ALA A N 1
ATOM 4044 C CA . ALA A 1 519 ? 7.070 10.539 -1.714 1.00 90.06 519 ALA A CA 1
ATOM 4045 C C . ALA A 1 519 ? 8.595 10.545 -1.511 1.00 90.06 519 ALA A C 1
ATOM 4047 O O . ALA A 1 519 ? 9.335 10.946 -2.406 1.00 90.06 519 ALA A O 1
ATOM 4048 N N . GLY A 1 520 ? 9.076 10.109 -0.344 1.00 89.62 520 GLY A N 1
ATOM 4049 C CA . GLY A 1 520 ? 10.507 10.006 -0.075 1.00 89.62 520 GLY A CA 1
ATOM 4050 C C . GLY A 1 520 ? 11.181 8.913 -0.901 1.00 89.62 520 GLY A C 1
ATOM 4051 O O . GLY A 1 520 ? 12.261 9.152 -1.439 1.00 89.62 520 GLY A O 1
ATOM 4052 N N . LEU A 1 521 ? 10.549 7.737 -1.009 1.00 90.38 521 LEU A N 1
ATOM 4053 C CA . LEU A 1 521 ? 11.075 6.607 -1.783 1.00 90.38 521 LEU A CA 1
ATOM 4054 C C . LEU A 1 521 ? 10.905 6.780 -3.294 1.00 90.38 521 LEU A C 1
ATOM 4056 O O . LEU A 1 521 ? 11.677 6.193 -4.036 1.00 90.38 521 LEU A O 1
ATOM 4060 N N . ASN A 1 522 ? 9.936 7.586 -3.732 1.00 88.25 522 ASN A N 1
ATOM 4061 C CA . ASN A 1 522 ? 9.644 7.860 -5.136 1.00 88.25 522 ASN A CA 1
ATOM 4062 C C . ASN A 1 522 ? 9.649 9.379 -5.387 1.00 88.25 522 ASN A C 1
ATOM 4064 O O . ASN A 1 522 ? 8.592 10.022 -5.365 1.00 88.25 522 ASN A O 1
ATOM 4068 N N . PRO A 1 523 ? 10.836 9.986 -5.589 1.00 87.75 523 PRO A N 1
ATOM 4069 C CA . PRO A 1 523 ? 10.960 11.422 -5.764 1.00 87.75 523 PRO A CA 1
ATOM 4070 C C . PRO A 1 523 ? 10.295 11.891 -7.071 1.00 87.75 523 PRO A C 1
ATOM 4072 O O . PRO A 1 523 ? 10.160 11.121 -8.024 1.00 87.75 523 PRO A O 1
ATOM 4075 N N . PRO A 1 524 ? 9.920 13.179 -7.165 1.00 84.06 524 PRO A N 1
ATOM 4076 C CA . PRO A 1 524 ? 9.344 13.754 -8.374 1.00 84.06 524 PRO A CA 1
ATOM 4077 C C . PRO A 1 524 ? 10.245 13.526 -9.588 1.00 84.06 524 PRO A C 1
ATOM 4079 O O . PRO A 1 524 ? 11.448 13.783 -9.529 1.00 84.06 524 PRO A O 1
ATOM 4082 N N . GLY A 1 525 ? 9.651 13.071 -10.691 1.00 78.31 525 GLY A N 1
ATOM 4083 C CA . GLY A 1 525 ? 10.381 12.713 -11.910 1.00 78.31 525 GLY A CA 1
ATOM 4084 C C . GLY A 1 525 ? 11.092 11.357 -11.852 1.00 78.31 525 GLY A C 1
ATOM 4085 O O . GLY A 1 525 ? 11.737 10.997 -12.827 1.00 78.31 525 GLY A O 1
ATOM 4086 N N . GLY A 1 526 ? 10.975 10.613 -10.748 1.00 84.31 526 GLY A N 1
ATOM 4087 C CA . GLY A 1 526 ? 11.522 9.269 -10.607 1.00 84.31 526 GLY A CA 1
ATOM 4088 C C . GLY A 1 526 ? 13.049 9.220 -10.547 1.00 84.31 526 GLY A C 1
ATOM 4089 O O . GLY A 1 526 ? 13.737 10.200 -10.225 1.00 84.31 526 GLY A O 1
ATOM 4090 N N . TYR A 1 527 ? 13.574 8.039 -10.852 1.00 83.69 527 TYR A N 1
ATOM 4091 C CA . TYR A 1 527 ? 14.999 7.736 -10.878 1.00 83.69 527 TYR A CA 1
ATOM 4092 C C . TYR A 1 527 ? 15.490 7.556 -12.309 1.00 83.69 527 TYR A C 1
ATOM 4094 O O . TYR A 1 527 ? 14.747 7.125 -13.186 1.00 83.69 527 TYR A O 1
ATOM 4102 N N . ARG A 1 528 ? 16.763 7.877 -12.538 1.00 82.19 528 ARG A N 1
ATOM 4103 C CA . ARG A 1 528 ? 17.444 7.512 -13.781 1.00 82.19 528 ARG A CA 1
ATOM 4104 C C . ARG A 1 528 ? 17.709 6.014 -13.799 1.00 82.19 528 ARG A C 1
ATOM 4106 O O . ARG A 1 528 ? 18.199 5.476 -12.807 1.00 82.19 528 ARG A O 1
ATOM 4113 N N . VAL A 1 529 ? 17.420 5.384 -14.930 1.00 76.62 529 VAL A N 1
ATOM 4114 C CA . VAL A 1 529 ? 17.512 3.928 -15.090 1.00 76.62 529 VAL A CA 1
ATOM 4115 C C . VAL A 1 529 ? 18.802 3.492 -15.798 1.00 76.62 529 VAL A C 1
ATOM 4117 O O . VAL A 1 529 ? 19.221 2.350 -15.643 1.00 76.62 529 VAL A O 1
ATOM 4120 N N . GLN A 1 530 ? 19.477 4.410 -16.496 1.00 73.81 530 GLN A N 1
ATOM 4121 C CA . GLN A 1 530 ? 20.711 4.145 -17.239 1.00 73.81 530 GLN A CA 1
ATOM 4122 C C . GLN A 1 530 ? 21.854 5.046 -16.750 1.00 73.81 530 GLN A C 1
ATOM 4124 O O . GLN A 1 530 ? 21.618 6.183 -16.317 1.00 73.81 530 GLN A O 1
ATOM 4129 N N . ASP A 1 531 ? 23.073 4.506 -16.787 1.00 69.19 531 ASP A N 1
ATOM 4130 C CA . ASP A 1 531 ? 24.311 5.263 -16.596 1.00 69.19 531 ASP A CA 1
ATOM 4131 C C . ASP A 1 531 ? 24.626 6.018 -17.901 1.00 69.19 531 ASP A C 1
ATOM 4133 O O . ASP A 1 531 ? 24.416 5.484 -18.989 1.00 69.19 531 ASP A O 1
ATOM 4137 N N . ASP A 1 532 ? 25.096 7.261 -17.798 1.00 66.12 532 ASP A N 1
ATOM 4138 C CA . ASP A 1 532 ? 25.533 8.053 -18.952 1.00 66.12 532 ASP A CA 1
ATOM 4139 C C . ASP A 1 532 ? 26.948 8.582 -18.686 1.00 66.12 532 ASP A C 1
ATOM 4141 O O . ASP A 1 532 ? 27.153 9.521 -17.903 1.00 66.12 532 ASP A O 1
ATOM 4145 N N . ASP A 1 533 ? 27.921 7.913 -19.308 1.00 61.47 533 ASP A N 1
ATOM 4146 C CA . ASP A 1 533 ? 29.353 8.145 -19.119 1.00 61.47 533 ASP A CA 1
ATOM 4147 C C . ASP A 1 533 ? 29.806 9.505 -19.677 1.00 61.47 533 ASP A C 1
ATOM 4149 O O . ASP A 1 533 ? 30.770 10.083 -19.171 1.00 61.47 533 ASP A O 1
ATOM 4153 N N . GLU A 1 534 ? 29.102 10.066 -20.669 1.00 61.22 534 GLU A N 1
ATOM 4154 C CA . GLU A 1 534 ? 29.456 11.360 -21.272 1.00 61.22 534 GLU A CA 1
ATOM 4155 C C . GLU A 1 534 ? 29.056 12.545 -20.385 1.00 61.22 534 GLU A C 1
ATOM 4157 O O . GLU A 1 534 ? 29.737 13.573 -20.343 1.00 61.22 534 GLU A O 1
ATOM 4162 N N . SER A 1 535 ? 27.955 12.405 -19.648 1.00 62.47 535 SER A N 1
ATOM 4163 C CA . SER A 1 535 ? 27.400 13.457 -18.791 1.00 62.47 535 SER A CA 1
ATOM 4164 C C . SER A 1 535 ? 27.698 13.258 -17.298 1.00 62.47 535 SER A C 1
ATOM 4166 O O . SER A 1 535 ? 27.421 14.149 -16.485 1.00 62.47 535 SER A O 1
ATOM 4168 N N . GLY A 1 536 ? 28.285 12.114 -16.925 1.00 64.75 536 GLY A N 1
ATOM 4169 C CA . GLY A 1 536 ? 28.634 11.757 -15.548 1.00 64.75 536 GLY A CA 1
ATOM 4170 C C . GLY A 1 536 ? 27.420 11.434 -14.670 1.00 64.75 536 GLY A C 1
ATOM 4171 O O . GLY A 1 536 ? 27.486 11.568 -13.442 1.00 64.75 536 GLY A O 1
ATOM 4172 N N . TYR A 1 537 ? 26.285 11.060 -15.270 1.00 72.44 537 TYR A N 1
ATOM 4173 C CA . TYR A 1 537 ? 25.072 10.717 -14.530 1.00 72.44 537 TYR A CA 1
ATOM 4174 C C . TYR A 1 537 ? 25.060 9.243 -14.121 1.00 72.44 537 TYR A C 1
ATOM 4176 O O . TYR A 1 537 ? 25.178 8.348 -14.948 1.00 72.44 537 TYR A O 1
ATOM 4184 N N . GLN A 1 538 ? 24.829 9.004 -12.828 1.00 78.12 538 GLN A N 1
ATOM 4185 C CA . GLN A 1 538 ? 24.751 7.664 -12.244 1.00 78.12 538 GLN A CA 1
ATOM 4186 C C . GLN A 1 538 ? 23.295 7.198 -12.091 1.00 78.12 538 GLN A C 1
ATOM 4188 O O . GLN A 1 538 ? 22.465 7.924 -11.519 1.00 78.12 538 GLN A O 1
ATOM 4193 N N . ALA A 1 539 ? 23.006 5.972 -12.522 1.00 82.94 539 ALA A N 1
ATOM 4194 C CA . ALA A 1 539 ? 21.723 5.300 -12.365 1.00 82.94 539 ALA A CA 1
ATOM 4195 C C . ALA A 1 539 ? 21.299 5.206 -10.889 1.00 82.94 539 ALA A C 1
ATOM 4197 O O . ALA A 1 539 ? 22.116 5.171 -9.963 1.00 82.94 539 ALA A O 1
ATOM 4198 N N . GLY A 1 540 ? 19.988 5.227 -10.648 1.00 80.56 540 GLY A N 1
ATOM 4199 C CA . GLY A 1 540 ? 19.410 5.296 -9.304 1.00 80.56 540 GLY A CA 1
ATOM 4200 C C . GLY A 1 540 ? 19.518 6.687 -8.668 1.00 80.56 540 GLY A C 1
ATOM 4201 O O . GLY A 1 540 ? 19.087 6.894 -7.532 1.00 80.56 540 GLY A O 1
ATOM 4202 N N . SER A 1 541 ? 20.059 7.682 -9.383 1.00 83.94 541 SER A N 1
ATOM 4203 C CA . SER A 1 541 ? 19.950 9.083 -8.978 1.00 83.94 541 SER A CA 1
ATOM 4204 C C . SER A 1 541 ? 18.582 9.663 -9.359 1.00 83.94 541 SER A C 1
ATOM 4206 O O . SER A 1 541 ? 18.118 9.441 -10.477 1.00 83.94 541 SER A O 1
ATOM 4208 N N . PRO A 1 542 ? 17.949 10.460 -8.478 1.00 86.81 542 PRO A N 1
ATOM 4209 C CA . PRO A 1 542 ? 16.722 11.182 -8.803 1.00 86.81 542 PRO A CA 1
ATOM 4210 C C . PRO A 1 542 ? 16.922 12.094 -10.014 1.00 86.81 542 PRO A C 1
ATOM 4212 O O . PRO A 1 542 ? 17.888 12.863 -10.048 1.00 86.81 542 PRO A O 1
ATOM 4215 N N . VAL A 1 543 ? 15.992 12.067 -10.968 1.00 85.62 543 VAL A N 1
ATOM 4216 C CA . VAL A 1 543 ? 16.109 12.810 -12.239 1.00 85.62 543 VAL A CA 1
ATOM 4217 C C . VAL A 1 543 ? 16.232 14.322 -12.013 1.00 85.62 543 VAL A C 1
ATOM 4219 O O . VAL A 1 543 ? 16.990 15.002 -12.701 1.00 85.62 543 VAL A O 1
ATOM 4222 N N . VAL A 1 544 ? 15.537 14.854 -11.004 1.00 84.62 544 VAL A N 1
ATOM 4223 C CA . VAL A 1 544 ? 15.514 16.292 -10.675 1.00 84.62 544 VAL A CA 1
ATOM 4224 C C . VAL A 1 544 ? 16.828 16.790 -10.054 1.00 84.62 544 VAL A C 1
ATOM 4226 O O . VAL A 1 544 ? 17.108 17.990 -10.093 1.00 84.62 544 VAL A O 1
ATOM 4229 N N . LEU A 1 545 ? 17.647 15.901 -9.481 1.00 84.38 545 LEU A N 1
ATOM 4230 C CA . LEU A 1 545 ? 18.798 16.284 -8.659 1.00 84.38 545 LEU A CA 1
ATOM 4231 C C . LEU A 1 545 ? 19.868 17.103 -9.407 1.00 84.38 545 LEU A C 1
ATOM 4233 O O . LEU A 1 545 ? 20.264 18.130 -8.853 1.00 84.38 545 LEU A O 1
ATOM 4237 N N . PRO A 1 546 ? 20.354 16.709 -10.603 1.00 83.38 546 PRO A N 1
ATOM 4238 C CA . PRO A 1 546 ? 21.480 17.404 -11.231 1.00 83.38 546 PRO A CA 1
ATOM 4239 C C . PRO A 1 546 ? 21.144 18.841 -11.633 1.00 83.38 546 PRO A C 1
ATOM 4241 O O . PRO A 1 546 ? 21.947 19.748 -11.438 1.00 83.38 546 PRO A O 1
ATOM 4244 N N . ASN A 1 547 ? 19.9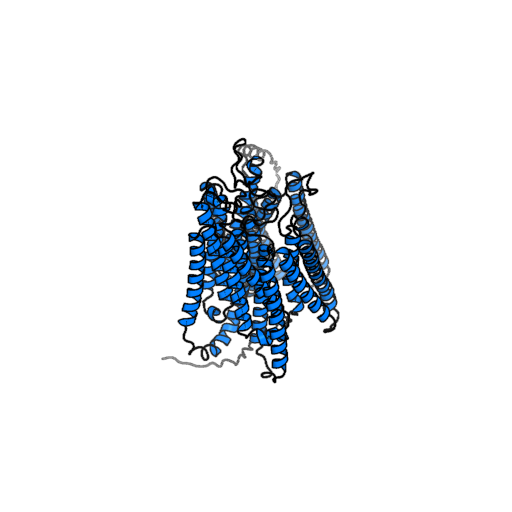22 19.057 -12.122 1.00 84.75 547 ASN A N 1
ATOM 4245 C CA . ASN A 1 547 ? 19.479 20.361 -12.615 1.00 84.75 547 ASN A CA 1
ATOM 4246 C C . ASN A 1 547 ? 18.934 21.255 -11.492 1.00 84.75 547 ASN A C 1
ATOM 4248 O O . ASN A 1 547 ? 19.024 22.480 -11.569 1.00 84.75 547 ASN A O 1
ATOM 4252 N N . PHE A 1 548 ? 18.372 20.667 -10.428 1.00 84.56 548 PHE A N 1
ATOM 4253 C CA . PHE A 1 548 ? 17.717 21.411 -9.349 1.00 84.56 548 PHE A CA 1
ATOM 4254 C C . PHE A 1 548 ? 18.103 20.899 -7.948 1.00 84.56 548 PHE A C 1
ATOM 4256 O O . PHE A 1 548 ? 17.229 20.517 -7.159 1.00 84.56 548 PHE A O 1
ATOM 4263 N N . PRO A 1 549 ? 19.391 20.953 -7.558 1.00 84.81 549 PRO A N 1
ATOM 4264 C CA . PRO A 1 549 ? 19.872 20.338 -6.319 1.00 84.81 549 PRO A CA 1
ATOM 4265 C C . PRO A 1 549 ? 19.259 20.960 -5.060 1.00 84.81 549 PRO A C 1
ATOM 4267 O O . PRO A 1 549 ? 18.889 20.249 -4.130 1.00 84.81 549 PRO A O 1
ATOM 4270 N N . ARG A 1 550 ? 19.074 22.289 -5.025 1.00 83.25 550 ARG A N 1
ATOM 4271 C CA . ARG A 1 550 ? 18.434 22.972 -3.882 1.00 83.25 550 ARG A CA 1
ATOM 4272 C C . ARG A 1 550 ? 16.967 22.573 -3.718 1.00 83.25 550 ARG A C 1
ATOM 4274 O O . ARG A 1 550 ? 16.505 22.403 -2.594 1.00 83.25 550 ARG A O 1
ATOM 4281 N N . ARG A 1 551 ? 16.253 22.409 -4.835 1.00 84.12 551 ARG A N 1
ATOM 4282 C CA . ARG A 1 551 ? 14.845 21.993 -4.857 1.00 84.12 551 ARG A CA 1
ATOM 4283 C C . ARG A 1 551 ? 14.708 20.558 -4.368 1.00 84.12 551 ARG A C 1
ATOM 4285 O O . ARG A 1 551 ? 13.893 20.299 -3.492 1.00 84.12 551 ARG A O 1
ATOM 4292 N N . TYR A 1 552 ? 15.540 19.659 -4.890 1.00 85.50 552 TYR A N 1
ATOM 4293 C CA . TYR A 1 552 ? 15.569 18.272 -4.450 1.00 85.50 552 TYR A CA 1
ATOM 4294 C C . TYR A 1 552 ? 15.895 18.163 -2.953 1.00 85.50 552 TYR A C 1
ATOM 4296 O O . TYR A 1 552 ? 15.163 17.512 -2.216 1.00 85.50 552 TYR A O 1
ATOM 4304 N N . SER A 1 553 ? 16.929 18.862 -2.473 1.00 85.88 553 SER A N 1
ATOM 4305 C CA . SER A 1 553 ? 17.289 18.855 -1.049 1.00 85.88 553 SER A CA 1
ATOM 4306 C C . SER A 1 553 ? 16.171 19.398 -0.154 1.00 85.88 553 SER A C 1
ATOM 4308 O O . SER A 1 553 ? 15.910 18.826 0.901 1.00 85.88 553 SER A O 1
ATOM 4310 N N . ALA A 1 554 ? 15.476 20.462 -0.574 1.00 85.69 554 ALA A N 1
ATOM 4311 C CA . ALA A 1 554 ? 14.323 20.989 0.156 1.00 85.69 554 ALA A CA 1
ATOM 4312 C C . ALA A 1 554 ? 13.152 19.992 0.179 1.00 85.69 554 ALA A C 1
ATOM 4314 O O . ALA A 1 554 ? 12.587 19.743 1.240 1.00 85.69 554 ALA A O 1
ATOM 4315 N N . PHE A 1 555 ? 12.831 19.372 -0.962 1.00 88.94 555 PHE A N 1
ATOM 4316 C CA . PHE A 1 555 ? 11.816 18.320 -1.057 1.00 88.94 555 PHE A CA 1
ATOM 4317 C C . PHE A 1 555 ? 12.126 17.148 -0.118 1.00 88.94 555 PHE A C 1
ATOM 4319 O O . PHE A 1 555 ? 11.261 16.711 0.644 1.00 88.94 555 PHE A O 1
ATOM 4326 N N . LEU A 1 556 ? 13.373 16.674 -0.140 1.00 88.69 556 LEU A N 1
ATOM 4327 C CA . LEU A 1 556 ? 13.834 15.550 0.666 1.00 88.69 556 LEU A CA 1
ATOM 4328 C C . LEU A 1 556 ? 13.770 15.861 2.161 1.00 88.69 556 LEU A C 1
ATOM 4330 O O . LEU A 1 556 ? 13.297 15.043 2.952 1.00 88.69 556 LEU A O 1
ATOM 4334 N N . PHE A 1 557 ? 14.233 17.053 2.543 1.00 88.19 557 PHE A N 1
ATOM 4335 C CA . PHE A 1 557 ? 14.195 17.524 3.920 1.00 88.19 557 PHE A CA 1
ATOM 4336 C C . PHE A 1 557 ? 12.755 17.634 4.423 1.00 88.19 557 PHE A C 1
ATOM 4338 O O . PHE A 1 557 ? 12.444 17.094 5.481 1.00 88.19 557 PHE A O 1
ATOM 4345 N N . CYS A 1 558 ? 11.863 18.268 3.655 1.00 89.75 558 CYS A N 1
ATOM 4346 C CA . CYS A 1 558 ? 10.456 18.395 4.026 1.00 89.75 558 CYS A CA 1
ATOM 4347 C C . CYS A 1 558 ? 9.776 17.022 4.143 1.00 89.75 558 CYS A C 1
ATOM 4349 O O . CYS A 1 558 ? 9.148 16.744 5.162 1.00 89.75 558 CYS A O 1
ATOM 4351 N N . SER A 1 559 ? 9.952 16.130 3.166 1.00 92.12 559 SER A N 1
ATOM 4352 C CA . SER A 1 559 ? 9.360 14.784 3.215 1.00 92.12 559 SER A CA 1
ATOM 4353 C C . SER A 1 559 ? 9.860 13.995 4.429 1.00 92.12 559 SER A C 1
ATOM 4355 O O . SER A 1 559 ? 9.068 13.426 5.175 1.00 92.12 559 SER A O 1
ATOM 4357 N N . SER A 1 560 ? 11.166 14.051 4.708 1.00 92.75 560 SER A N 1
ATOM 4358 C CA . SER A 1 560 ? 11.772 13.336 5.839 1.00 92.75 560 SER A CA 1
ATOM 4359 C C . SER A 1 560 ? 11.372 13.917 7.192 1.00 92.75 560 SER A C 1
ATOM 4361 O O . SER A 1 560 ? 11.092 13.167 8.125 1.00 92.75 560 SER A O 1
ATOM 4363 N N . LEU A 1 561 ? 11.299 15.244 7.308 1.00 91.44 561 LEU A N 1
ATOM 4364 C CA . LEU A 1 561 ? 10.827 15.912 8.518 1.00 91.44 561 LEU A CA 1
ATOM 4365 C C . LEU A 1 561 ? 9.352 15.598 8.780 1.00 91.44 561 LEU A C 1
ATOM 4367 O O . LEU A 1 561 ? 8.990 15.286 9.912 1.00 91.44 561 LEU A O 1
ATOM 4371 N N . SER A 1 562 ? 8.509 15.638 7.746 1.00 93.69 562 SER A N 1
ATOM 4372 C CA . SER A 1 562 ? 7.096 15.288 7.880 1.00 93.69 562 SER A CA 1
ATOM 4373 C C . SER A 1 562 ? 6.907 13.824 8.284 1.00 93.69 562 SER A C 1
ATOM 4375 O O . SER A 1 562 ? 6.165 13.548 9.231 1.00 93.69 562 SER A O 1
ATOM 4377 N N . PHE A 1 563 ? 7.643 12.901 7.655 1.00 94.19 563 PHE A N 1
ATOM 4378 C CA . PHE A 1 563 ? 7.655 11.487 8.028 1.00 94.19 563 PHE A CA 1
ATOM 4379 C C . PHE A 1 563 ? 8.038 11.300 9.503 1.00 94.19 563 PHE A C 1
ATOM 4381 O O . PHE A 1 563 ? 7.294 10.679 10.260 1.00 94.19 563 PHE A O 1
ATOM 4388 N N . MET A 1 564 ? 9.145 11.907 9.946 1.00 93.62 564 MET A N 1
ATOM 4389 C CA . MET A 1 564 ? 9.628 11.776 11.325 1.00 93.62 564 MET A CA 1
ATOM 4390 C C . MET A 1 564 ? 8.678 12.388 12.359 1.00 93.62 564 MET A C 1
ATOM 4392 O O . MET A 1 564 ? 8.433 11.769 13.396 1.00 93.62 564 MET A O 1
ATOM 4396 N N . LEU A 1 565 ? 8.099 13.563 12.084 1.00 91.81 565 LEU A N 1
ATOM 4397 C CA . LEU A 1 565 ? 7.079 14.183 12.942 1.00 91.81 565 LEU A CA 1
ATOM 4398 C C . LEU A 1 565 ? 5.835 13.293 13.063 1.00 91.81 565 LEU A C 1
ATOM 4400 O O . LEU A 1 565 ? 5.291 13.115 14.156 1.00 91.81 565 LEU A O 1
ATOM 4404 N N . SER A 1 566 ? 5.408 12.695 11.952 1.00 94.25 566 SER A N 1
ATOM 4405 C CA . SER A 1 566 ? 4.211 11.853 11.893 1.00 94.25 566 SER A CA 1
ATOM 4406 C C . SER A 1 566 ? 4.422 10.523 12.621 1.00 94.25 566 SER A C 1
ATOM 4408 O O . SER A 1 566 ? 3.627 10.180 13.494 1.00 94.25 566 SER A O 1
ATOM 4410 N N . VAL A 1 567 ? 5.533 9.822 12.374 1.00 92.25 567 VAL A N 1
ATOM 4411 C CA . VAL A 1 567 ? 5.856 8.563 13.066 1.00 92.25 567 VAL A CA 1
ATOM 4412 C C . VAL A 1 567 ? 6.095 8.787 14.561 1.00 92.25 567 VAL A C 1
ATOM 4414 O O . VAL A 1 567 ? 5.569 8.035 15.378 1.00 92.25 567 VAL A O 1
ATOM 4417 N N . SER A 1 568 ? 6.794 9.859 14.950 1.00 89.88 568 SER A N 1
ATOM 4418 C CA . SER A 1 568 ? 6.976 10.203 16.371 1.00 89.88 568 SER A CA 1
ATOM 4419 C C . SER A 1 568 ? 5.638 10.476 17.061 1.00 89.88 568 SER A C 1
ATOM 4421 O O . SER A 1 568 ? 5.407 10.036 18.187 1.00 89.88 568 SER A O 1
ATOM 4423 N N . THR A 1 569 ? 4.716 11.150 16.366 1.00 90.06 569 THR A N 1
ATOM 4424 C CA . THR A 1 569 ? 3.343 11.353 16.845 1.00 90.06 569 THR A CA 1
ATOM 4425 C C . THR A 1 569 ? 2.624 10.015 17.034 1.00 90.06 569 THR A C 1
ATOM 4427 O O . THR A 1 569 ? 1.973 9.820 18.058 1.00 90.06 569 THR A O 1
ATOM 4430 N N . MET A 1 570 ? 2.773 9.067 16.104 1.00 89.62 570 MET A N 1
ATOM 4431 C CA . MET A 1 570 ? 2.171 7.730 16.208 1.00 89.62 570 MET A CA 1
ATOM 4432 C C . MET A 1 570 ? 2.729 6.942 17.400 1.00 89.62 570 MET A C 1
ATOM 4434 O O . MET A 1 570 ? 1.938 6.439 18.194 1.00 89.62 570 MET A O 1
ATOM 4438 N N . ILE A 1 571 ? 4.054 6.924 17.595 1.00 88.00 571 ILE A N 1
ATOM 4439 C CA . ILE A 1 571 ? 4.716 6.290 18.754 1.00 88.00 571 ILE A CA 1
ATOM 4440 C C . ILE A 1 571 ? 4.103 6.800 20.068 1.00 88.00 571 ILE A C 1
ATOM 4442 O O . ILE A 1 571 ? 3.732 6.027 20.950 1.00 88.00 571 ILE A O 1
ATOM 4446 N N . LEU A 1 572 ? 3.919 8.112 20.196 1.00 86.38 572 LEU A N 1
ATOM 4447 C CA . LEU A 1 572 ? 3.367 8.703 21.415 1.00 86.38 572 LEU A CA 1
ATOM 4448 C C . LEU A 1 572 ? 1.861 8.465 21.579 1.00 86.38 572 LEU A C 1
ATOM 4450 O O . LEU A 1 572 ? 1.382 8.355 22.706 1.00 86.38 572 LEU A O 1
ATOM 4454 N N . LEU A 1 573 ? 1.110 8.367 20.478 1.00 86.50 573 LEU A N 1
ATOM 4455 C CA . LEU A 1 573 ? -0.331 8.094 20.486 1.00 86.50 573 LEU A CA 1
ATOM 4456 C C . LEU A 1 573 ? -0.684 6.625 20.782 1.00 86.50 573 LEU A C 1
ATOM 4458 O O . LEU A 1 573 ? -1.811 6.345 21.220 1.00 86.50 573 LEU A O 1
ATOM 4462 N N . VAL A 1 574 ? 0.242 5.696 20.526 1.00 82.25 574 VAL A N 1
ATOM 4463 C CA . VAL A 1 574 ? 0.081 4.265 20.828 1.00 82.25 574 VAL A CA 1
ATOM 4464 C C . VAL A 1 574 ? 0.052 4.043 22.343 1.00 82.25 574 VAL A C 1
ATOM 4466 O O . VAL A 1 574 ? -0.859 3.374 22.825 1.00 82.25 574 VAL A O 1
ATOM 4469 N N . SER A 1 575 ? 0.954 4.675 23.106 1.00 77.88 575 SER A N 1
ATOM 4470 C CA . SER A 1 575 ? 1.037 4.481 24.562 1.00 77.88 575 SER A CA 1
ATOM 4471 C C . SER A 1 575 ? -0.021 5.278 25.340 1.00 77.88 575 SER A C 1
ATOM 4473 O O . SER A 1 575 ? -0.038 6.515 25.264 1.00 77.88 575 SER A O 1
ATOM 4475 N N . PRO A 1 576 ? -0.862 4.622 26.167 1.00 69.75 576 PRO A N 1
ATOM 4476 C CA . PRO A 1 576 ? -1.887 5.293 26.959 1.00 69.75 576 PRO A CA 1
ATOM 4477 C C . PRO A 1 576 ? -1.347 6.233 28.030 1.00 69.75 576 PRO A C 1
ATOM 4479 O O . PRO A 1 576 ? -2.024 7.194 28.404 1.00 69.75 576 PRO A O 1
ATOM 4482 N N . VAL A 1 577 ? -0.118 5.978 28.474 1.00 73.50 577 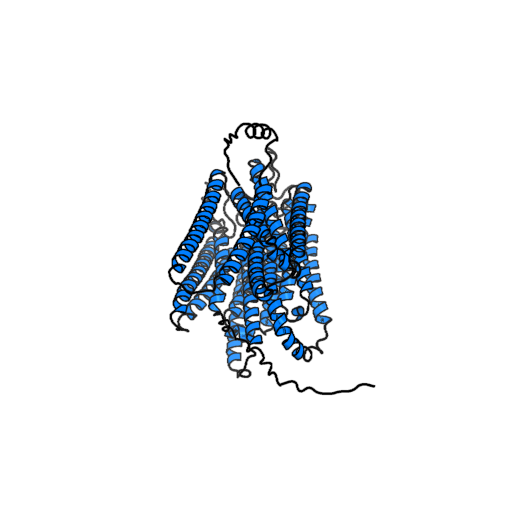VAL A N 1
ATOM 4483 C CA . VAL A 1 577 ? 0.593 6.796 29.456 1.00 73.50 577 VAL A CA 1
ATOM 4484 C C . VAL A 1 577 ? 1.071 8.104 28.824 1.00 73.50 577 VAL A C 1
ATOM 4486 O O . VAL A 1 577 ? 1.012 9.152 29.460 1.00 73.50 577 VAL A O 1
ATOM 4489 N N . LEU A 1 578 ? 1.498 8.065 27.558 1.00 76.38 578 LEU A N 1
ATOM 4490 C CA . LEU A 1 578 ? 2.143 9.201 26.897 1.00 76.38 578 LEU A CA 1
ATOM 4491 C C . LEU A 1 578 ? 1.151 10.120 26.181 1.00 76.38 578 LEU A C 1
ATOM 4493 O O . LEU A 1 578 ? 1.308 11.341 26.235 1.00 76.38 578 LEU A O 1
ATOM 4497 N N . TYR A 1 579 ? 0.106 9.580 25.540 1.00 81.19 579 TYR A N 1
ATOM 4498 C CA . TYR A 1 579 ? -0.773 10.429 24.730 1.00 81.19 579 TYR A CA 1
ATOM 4499 C C . TYR A 1 579 ? -1.604 11.399 25.569 1.00 81.19 579 TYR A C 1
ATOM 4501 O O . TYR A 1 579 ? -1.867 12.513 25.120 1.00 81.19 579 TYR A O 1
ATOM 4509 N N . ARG A 1 580 ? -2.047 11.014 26.776 1.00 80.12 580 ARG A N 1
ATOM 4510 C CA . ARG A 1 580 ? -2.938 11.873 27.580 1.00 80.12 580 ARG A CA 1
ATOM 4511 C C . ARG A 1 580 ? -2.232 13.164 27.995 1.00 80.12 580 ARG A C 1
ATOM 4513 O O . ARG A 1 580 ? -2.772 14.231 27.691 1.00 80.12 580 ARG A O 1
ATOM 4520 N N . PRO A 1 581 ? -1.027 13.114 28.597 1.00 77.44 581 PRO A N 1
ATOM 4521 C CA . PRO A 1 581 ? -0.243 14.319 28.837 1.00 77.44 581 PRO A CA 1
ATOM 4522 C C . PRO A 1 581 ? 0.089 15.090 27.556 1.00 77.44 581 PRO A C 1
ATOM 4524 O O . PRO A 1 581 ? -0.040 16.310 27.525 1.00 77.44 581 PRO A O 1
ATOM 4527 N N . ALA A 1 582 ? 0.461 14.390 26.481 1.00 77.12 582 ALA A N 1
ATOM 4528 C CA . ALA A 1 582 ? 0.938 15.021 25.251 1.00 77.12 582 ALA A CA 1
ATOM 4529 C C . ALA A 1 582 ? -0.162 15.714 24.425 1.00 77.12 582 ALA A C 1
ATOM 4531 O O . ALA A 1 582 ? 0.104 16.686 23.716 1.00 77.12 582 ALA A O 1
ATOM 4532 N N . ILE A 1 583 ? -1.412 15.246 24.517 1.00 79.25 583 ILE A N 1
ATOM 4533 C CA . ILE A 1 583 ? -2.574 15.944 23.949 1.00 79.25 583 ILE A CA 1
ATOM 4534 C C . ILE A 1 583 ? -2.923 17.164 24.804 1.00 79.25 583 ILE A C 1
ATOM 4536 O O . ILE A 1 583 ? -3.211 18.227 24.252 1.00 79.25 583 ILE A O 1
ATOM 4540 N N . ARG A 1 584 ? -2.875 17.036 26.137 1.00 78.31 584 ARG A N 1
ATOM 4541 C CA . ARG A 1 584 ? -3.169 18.146 27.057 1.00 78.31 584 ARG A CA 1
ATOM 4542 C C . ARG A 1 584 ? -2.150 19.283 26.954 1.00 78.31 584 ARG A C 1
ATOM 4544 O O . ARG A 1 584 ? -2.542 20.443 27.041 1.00 78.31 584 ARG A O 1
ATOM 4551 N N . SER A 1 585 ? -0.882 18.964 26.698 1.00 75.19 585 SER A N 1
ATOM 4552 C CA . SER A 1 585 ? 0.184 19.948 26.474 1.00 75.19 585 SER A CA 1
ATOM 4553 C C . SER A 1 585 ? 0.172 20.579 25.077 1.00 75.19 585 SER A C 1
ATOM 4555 O O . SER A 1 585 ? 1.038 21.391 24.767 1.00 75.19 585 SER A O 1
ATOM 4557 N N . TYR A 1 586 ? -0.778 20.200 24.210 1.00 78.88 586 TYR A N 1
ATOM 4558 C CA . TYR A 1 586 ? -0.840 20.569 22.789 1.00 78.88 586 TYR A CA 1
ATOM 4559 C C . TYR A 1 586 ? 0.371 20.140 21.941 1.00 78.88 586 TYR A C 1
ATOM 4561 O O . TYR A 1 586 ? 0.380 20.409 20.738 1.00 78.88 586 TYR A O 1
ATOM 4569 N N . ALA A 1 587 ? 1.344 19.413 22.502 1.00 78.31 587 ALA A N 1
ATOM 4570 C CA . ALA A 1 587 ? 2.566 19.020 21.803 1.00 78.31 587 ALA A CA 1
ATOM 4571 C C . ALA A 1 587 ? 2.278 18.157 20.565 1.00 78.31 587 ALA A C 1
ATOM 4573 O O . ALA A 1 587 ? 2.797 18.435 19.485 1.00 78.31 587 ALA A O 1
ATOM 4574 N N . LEU A 1 588 ? 1.389 17.161 20.678 1.00 83.81 588 LEU A N 1
ATOM 4575 C CA . LEU A 1 588 ? 1.020 16.310 19.534 1.00 83.81 588 LEU A CA 1
ATOM 4576 C C . LEU A 1 588 ? 0.222 17.067 18.470 1.00 83.81 588 LEU A C 1
ATOM 4578 O O . LEU A 1 588 ? 0.383 16.809 17.277 1.00 83.81 588 LEU A O 1
ATOM 4582 N N . THR A 1 589 ? -0.609 18.024 18.885 1.00 83.50 589 THR A N 1
ATOM 4583 C CA . THR A 1 589 ? -1.359 18.883 17.960 1.00 83.50 589 THR A CA 1
ATOM 4584 C C . THR A 1 589 ? -0.408 19.769 17.163 1.00 83.50 589 THR A C 1
ATOM 4586 O O . THR A 1 589 ? -0.530 19.844 15.942 1.00 83.50 589 THR A O 1
ATOM 4589 N N . LEU A 1 590 ? 0.572 20.388 17.829 1.00 82.38 590 LEU A N 1
ATOM 4590 C CA . LEU A 1 590 ? 1.604 21.189 17.177 1.00 82.38 590 LEU A CA 1
ATOM 4591 C C . LEU A 1 590 ? 2.460 20.332 16.239 1.00 82.38 590 LEU A C 1
ATOM 4593 O O . LEU A 1 590 ? 2.640 20.701 15.084 1.00 82.38 590 LEU A O 1
ATOM 4597 N N . CYS A 1 591 ? 2.917 19.164 16.698 1.00 86.00 591 CYS A N 1
ATOM 4598 C CA . CYS A 1 591 ? 3.697 18.224 15.892 1.00 86.00 591 CYS A CA 1
ATOM 4599 C C . CYS A 1 591 ? 2.946 17.812 14.615 1.00 86.00 591 CYS A C 1
ATOM 4601 O O . CYS A 1 591 ? 3.496 17.884 13.518 1.00 86.00 591 CYS A O 1
ATOM 4603 N N . THR A 1 592 ? 1.657 17.479 14.735 1.00 87.38 592 THR A N 1
ATOM 4604 C CA . THR A 1 592 ? 0.806 17.105 13.593 1.00 87.38 592 THR A CA 1
ATOM 4605 C C . THR A 1 592 ? 0.567 18.285 12.648 1.00 87.38 592 THR A C 1
ATOM 4607 O O . THR A 1 592 ? 0.607 18.114 11.430 1.00 87.38 592 THR A O 1
ATOM 4610 N N . ALA A 1 593 ? 0.344 19.491 13.179 1.00 83.81 593 ALA A N 1
ATOM 4611 C CA . ALA A 1 593 ? 0.136 20.697 12.378 1.00 83.81 593 ALA A CA 1
ATOM 4612 C C . ALA A 1 593 ? 1.402 21.099 11.606 1.00 83.81 593 ALA A C 1
ATOM 4614 O O . ALA A 1 593 ? 1.333 21.379 10.407 1.00 83.81 593 ALA A O 1
ATOM 4615 N N . VAL A 1 594 ? 2.563 21.071 12.268 1.00 85.19 594 VAL A N 1
ATOM 4616 C CA . VAL A 1 594 ? 3.866 21.303 11.633 1.00 85.19 594 VAL A CA 1
ATOM 4617 C C . VAL A 1 594 ? 4.137 20.209 10.603 1.00 85.19 594 VAL A C 1
ATOM 4619 O O . VAL A 1 594 ? 4.422 20.533 9.456 1.00 85.19 594 VAL A O 1
ATOM 4622 N N . GLY A 1 595 ? 3.956 18.934 10.954 1.00 86.69 595 GLY A N 1
ATOM 4623 C CA . GLY A 1 595 ? 4.154 17.801 10.045 1.00 86.69 595 GLY A CA 1
ATOM 4624 C C . GLY A 1 595 ? 3.295 17.894 8.784 1.00 86.69 595 GLY A C 1
ATOM 4625 O O . GLY A 1 595 ? 3.812 17.729 7.680 1.00 86.69 595 GLY A O 1
ATOM 4626 N N . SER A 1 596 ? 2.020 18.264 8.928 1.00 86.25 596 SER A N 1
ATOM 4627 C CA . SER A 1 596 ? 1.098 18.462 7.799 1.00 86.25 596 SER A CA 1
ATOM 4628 C C . SER A 1 596 ? 1.482 19.673 6.940 1.00 86.25 596 SER A C 1
ATOM 4630 O O . SER A 1 596 ? 1.398 19.626 5.715 1.00 86.25 596 SER A O 1
ATOM 4632 N N . SER A 1 597 ? 1.942 20.761 7.565 1.00 83.00 597 SER A N 1
ATOM 4633 C CA . SER A 1 597 ? 2.397 21.961 6.847 1.00 83.00 597 SER A CA 1
ATOM 4634 C C . SER A 1 597 ? 3.683 21.690 6.064 1.00 83.00 597 SER A C 1
ATOM 4636 O O . SER A 1 597 ? 3.827 22.116 4.921 1.00 83.00 597 SER A O 1
ATOM 4638 N N . VAL A 1 598 ? 4.604 20.933 6.660 1.00 87.62 598 VAL A N 1
ATOM 4639 C CA . VAL A 1 598 ? 5.846 20.500 6.019 1.00 87.62 598 VAL A CA 1
ATOM 4640 C C . VAL A 1 598 ? 5.560 19.503 4.887 1.00 87.62 598 VAL A C 1
ATOM 4642 O O . VAL A 1 598 ? 6.194 19.606 3.839 1.00 87.62 598 VAL A O 1
ATOM 4645 N N . LEU A 1 599 ? 4.575 18.607 5.040 1.00 90.12 599 LEU A N 1
ATOM 4646 C CA . LEU A 1 599 ? 4.116 17.716 3.964 1.00 90.12 599 LEU A CA 1
ATOM 4647 C C . LEU A 1 599 ? 3.590 18.510 2.766 1.00 90.12 599 LEU A C 1
ATOM 4649 O O . LEU A 1 599 ? 3.952 18.233 1.625 1.00 90.12 599 LEU A O 1
ATOM 4653 N N . MET A 1 600 ? 2.775 19.536 3.024 1.00 86.38 600 MET A N 1
ATOM 4654 C CA . MET A 1 600 ? 2.322 20.449 1.976 1.00 86.38 600 MET A CA 1
ATOM 4655 C C . MET A 1 600 ? 3.514 21.155 1.316 1.00 86.38 600 MET A C 1
ATOM 4657 O O . MET A 1 600 ? 3.583 21.235 0.094 1.00 86.38 600 MET A O 1
ATOM 4661 N N . GLY A 1 601 ? 4.499 21.599 2.103 1.00 82.94 601 GLY A N 1
ATOM 4662 C CA . GLY A 1 601 ? 5.758 22.138 1.584 1.00 82.94 601 GLY A CA 1
ATOM 4663 C C . GLY A 1 601 ? 6.471 21.168 0.636 1.00 82.94 601 GLY A C 1
ATOM 4664 O O . GLY A 1 601 ? 6.842 21.563 -0.469 1.00 82.94 601 GLY A O 1
ATOM 4665 N N . ALA A 1 602 ? 6.589 19.892 1.016 1.00 88.25 602 ALA A N 1
ATOM 4666 C CA . ALA A 1 602 ? 7.146 18.847 0.158 1.00 88.25 602 ALA A CA 1
ATOM 4667 C C . ALA A 1 602 ? 6.345 18.693 -1.142 1.00 88.25 602 ALA A C 1
ATOM 4669 O O . ALA A 1 602 ? 6.937 18.711 -2.219 1.00 88.25 602 ALA A O 1
ATOM 4670 N N . TYR A 1 603 ? 5.012 18.628 -1.071 1.00 86.69 603 TYR A N 1
ATOM 4671 C CA . TYR A 1 603 ? 4.158 18.543 -2.258 1.00 86.69 603 TYR A CA 1
ATOM 4672 C C . TYR A 1 603 ? 4.398 19.708 -3.218 1.00 86.69 603 TYR A C 1
ATOM 4674 O O . TYR A 1 603 ? 4.569 19.498 -4.419 1.00 86.69 603 TYR A O 1
ATOM 4682 N N . VAL A 1 604 ? 4.450 20.943 -2.718 1.00 82.25 604 VAL A N 1
ATOM 4683 C CA . VAL A 1 604 ? 4.584 22.107 -3.597 1.00 82.25 604 VAL A CA 1
ATOM 4684 C C . VAL A 1 604 ? 5.993 22.213 -4.190 1.00 82.25 604 VAL A C 1
ATOM 4686 O O . VAL A 1 604 ? 6.129 22.468 -5.390 1.00 82.25 604 VAL A O 1
ATOM 4689 N N . VAL A 1 605 ? 7.041 21.961 -3.396 1.00 83.31 605 VAL A N 1
ATOM 4690 C CA . VAL A 1 605 ? 8.426 21.902 -3.900 1.00 83.31 605 VAL A CA 1
ATOM 4691 C C . VAL A 1 605 ? 8.576 20.759 -4.909 1.00 83.31 605 VAL A C 1
ATOM 4693 O O . VAL A 1 605 ? 9.268 20.915 -5.914 1.00 83.31 605 VAL A O 1
ATOM 4696 N N . GLY A 1 606 ? 7.906 19.627 -4.692 1.00 81.75 606 GLY A N 1
ATOM 4697 C CA . GLY A 1 606 ? 7.959 18.472 -5.582 1.00 81.75 606 GLY A CA 1
ATOM 4698 C C . GLY A 1 606 ? 7.195 18.660 -6.895 1.00 81.75 606 GLY A C 1
ATOM 4699 O O . GLY A 1 606 ? 7.710 18.301 -7.948 1.00 81.75 606 GLY A O 1
ATOM 4700 N N . SER A 1 607 ? 6.021 19.292 -6.866 1.00 79.31 607 SER A N 1
ATOM 4701 C CA . SER A 1 607 ? 5.126 19.417 -8.031 1.00 79.31 607 SER A CA 1
ATOM 4702 C C . SER A 1 607 ? 5.399 20.633 -8.920 1.00 79.31 607 SER A C 1
ATOM 4704 O O . SER A 1 607 ? 5.260 20.548 -10.137 1.00 79.31 607 SER A O 1
ATOM 4706 N N . THR A 1 608 ? 5.807 21.775 -8.358 1.00 71.44 608 THR A N 1
ATOM 4707 C CA . THR A 1 608 ? 5.892 23.026 -9.131 1.00 71.44 608 THR A CA 1
ATOM 4708 C C . THR A 1 608 ? 7.296 23.296 -9.666 1.00 71.44 608 THR A C 1
ATOM 4710 O O . THR A 1 608 ? 8.273 23.313 -8.923 1.00 71.44 608 THR A O 1
ATOM 4713 N N . GLN A 1 609 ? 7.406 23.564 -10.971 1.00 62.41 609 GLN A N 1
ATOM 4714 C CA . GLN A 1 609 ? 8.656 24.049 -11.574 1.00 62.41 609 GLN A CA 1
ATOM 4715 C C . GLN A 1 609 ? 8.901 25.543 -11.296 1.00 62.41 609 GLN A C 1
ATOM 4717 O O . GLN A 1 609 ? 10.037 26.006 -11.358 1.00 62.41 609 GLN A O 1
ATOM 4722 N N . TYR A 1 610 ? 7.850 26.291 -10.934 1.00 62.12 610 TYR A N 1
ATOM 4723 C CA . TYR A 1 610 ? 7.895 27.739 -10.747 1.00 62.12 610 TYR A CA 1
ATOM 4724 C C . TYR A 1 610 ? 7.511 28.140 -9.319 1.00 62.12 610 TYR A C 1
ATOM 4726 O O . TYR A 1 610 ? 6.383 27.933 -8.872 1.00 62.12 610 TYR A O 1
ATOM 4734 N N . VAL A 1 611 ? 8.426 28.828 -8.631 1.00 58.41 611 VAL A N 1
ATOM 4735 C CA . VAL A 1 611 ? 8.250 29.346 -7.257 1.00 58.41 611 VAL A CA 1
ATOM 4736 C C . VAL A 1 611 ? 7.035 30.287 -7.125 1.00 58.41 611 VAL A C 1
ATOM 4738 O O . VAL A 1 611 ? 6.462 30.427 -6.048 1.00 58.41 611 VAL A O 1
ATOM 4741 N N . LYS A 1 612 ? 6.577 30.908 -8.221 1.00 60.44 612 LYS A N 1
ATOM 4742 C CA . LYS A 1 612 ? 5.385 31.778 -8.227 1.00 60.44 612 LYS A CA 1
ATOM 4743 C C . LYS A 1 612 ? 4.097 31.013 -7.904 1.00 60.44 612 LYS A C 1
ATOM 4745 O O . LYS A 1 612 ? 3.265 31.513 -7.151 1.00 60.44 612 LYS A O 1
ATOM 4750 N N . THR A 1 613 ? 3.954 29.789 -8.410 1.00 60.75 613 THR A N 1
ATOM 4751 C CA . THR A 1 613 ? 2.790 28.932 -8.138 1.00 60.75 613 THR A CA 1
ATOM 4752 C C . THR A 1 613 ? 2.762 28.502 -6.669 1.00 60.75 613 THR A C 1
ATOM 4754 O O . THR A 1 613 ? 1.697 28.458 -6.060 1.00 60.75 613 THR A O 1
ATOM 4757 N N . TYR A 1 614 ? 3.941 28.295 -6.067 1.00 60.00 614 TYR A N 1
ATOM 4758 C CA . TYR A 1 614 ? 4.090 28.048 -4.630 1.00 60.00 614 TYR A CA 1
ATOM 4759 C C . TYR A 1 614 ? 3.539 29.200 -3.782 1.00 60.00 614 TYR A C 1
ATOM 4761 O O . TYR A 1 614 ? 2.716 28.975 -2.894 1.00 60.00 614 TYR A O 1
ATOM 4769 N N . VAL A 1 615 ? 3.931 30.440 -4.092 1.00 63.41 615 VAL A N 1
ATOM 4770 C CA . VAL A 1 615 ? 3.454 31.627 -3.363 1.00 63.41 615 VAL A CA 1
ATOM 4771 C C . VAL A 1 615 ? 1.938 31.782 -3.494 1.00 63.41 615 VAL A C 1
ATOM 4773 O O . VAL A 1 615 ? 1.277 32.075 -2.504 1.00 63.41 615 VAL A O 1
ATOM 4776 N N . MET A 1 616 ? 1.378 31.524 -4.679 1.00 64.00 616 MET A N 1
ATOM 4777 C CA . MET A 1 616 ? -0.065 31.613 -4.936 1.00 64.00 616 MET A CA 1
ATOM 4778 C C . MET A 1 616 ? -0.880 30.606 -4.112 1.00 64.00 616 MET A C 1
ATOM 4780 O O . MET A 1 616 ? -1.885 30.982 -3.514 1.00 64.00 616 MET A O 1
ATOM 4784 N N . ILE A 1 617 ? -0.444 29.342 -4.040 1.00 66.38 617 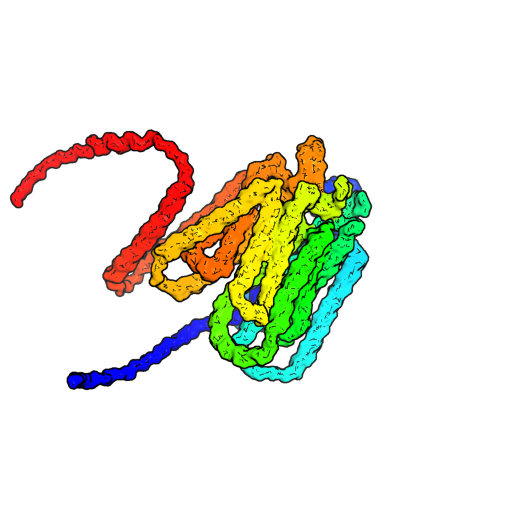ILE A N 1
ATOM 4785 C CA . ILE A 1 617 ? -1.144 28.295 -3.273 1.00 66.38 617 ILE A CA 1
ATOM 4786 C C . ILE A 1 617 ? -1.107 28.614 -1.775 1.00 66.38 617 ILE A C 1
ATOM 4788 O O . ILE A 1 617 ? -2.138 28.564 -1.102 1.00 66.38 617 ILE A O 1
ATOM 4792 N N . VAL A 1 618 ? 0.067 28.986 -1.254 1.00 66.00 618 VAL A N 1
ATOM 4793 C CA . VAL A 1 618 ? 0.228 29.336 0.164 1.00 66.00 618 VAL A CA 1
ATOM 4794 C C . VAL A 1 618 ? -0.572 30.592 0.505 1.00 66.00 618 VAL A C 1
ATOM 4796 O O . VAL A 1 618 ? -1.291 30.589 1.502 1.00 66.00 618 VAL A O 1
ATOM 4799 N N . ALA A 1 619 ? -0.516 31.633 -0.331 1.00 67.00 619 ALA A N 1
ATOM 4800 C CA . ALA A 1 619 ? -1.310 32.847 -0.154 1.00 67.00 619 ALA A CA 1
ATOM 4801 C C . ALA A 1 619 ? -2.815 32.547 -0.182 1.00 67.00 619 ALA A C 1
ATOM 4803 O O . ALA A 1 619 ? -3.540 33.032 0.682 1.00 67.00 619 ALA A O 1
ATOM 4804 N N . GLY A 1 620 ? -3.278 31.695 -1.101 1.00 71.75 620 GLY A N 1
ATOM 4805 C CA . GLY A 1 620 ? -4.670 31.251 -1.162 1.00 71.75 620 GLY A CA 1
ATOM 4806 C C . GLY A 1 620 ? -5.123 30.556 0.125 1.00 71.75 620 GLY A C 1
ATOM 4807 O O . GLY A 1 620 ? -6.147 30.926 0.699 1.00 71.75 620 GLY A O 1
ATOM 4808 N N . LEU A 1 621 ? -4.333 29.609 0.644 1.00 71.75 621 LEU A N 1
ATOM 4809 C CA . LEU A 1 621 ? -4.630 28.933 1.913 1.00 71.75 621 LEU A CA 1
ATOM 4810 C C . LEU A 1 621 ? -4.658 29.916 3.094 1.00 71.75 621 LEU A C 1
ATOM 4812 O O . LEU A 1 621 ? -5.585 29.877 3.905 1.00 71.75 621 LEU A O 1
ATOM 4816 N N . LEU A 1 622 ? -3.703 30.845 3.159 1.00 72.25 622 LEU A N 1
ATOM 4817 C CA . LEU A 1 622 ? -3.633 31.869 4.205 1.00 72.25 622 LEU A CA 1
ATOM 4818 C C . LEU A 1 622 ? -4.842 32.814 4.155 1.00 72.25 622 LEU A C 1
ATOM 4820 O O . LEU A 1 622 ? -5.443 33.094 5.189 1.00 72.25 622 LEU A O 1
ATOM 4824 N N . VAL A 1 623 ? -5.258 33.234 2.957 1.00 75.38 623 VAL A N 1
ATOM 4825 C CA . VAL A 1 623 ? -6.464 34.047 2.748 1.00 75.38 623 VAL A CA 1
ATOM 4826 C C . VAL A 1 623 ? -7.712 33.285 3.189 1.00 75.38 623 VAL A C 1
ATOM 4828 O O . VAL A 1 623 ? -8.507 33.833 3.946 1.00 75.38 623 VAL A O 1
ATOM 4831 N N . THR A 1 624 ? -7.884 32.014 2.806 1.00 69.88 624 THR A N 1
ATOM 4832 C CA . THR A 1 624 ? -9.055 31.228 3.247 1.00 69.88 624 THR A CA 1
ATOM 4833 C C . THR A 1 624 ? -9.107 31.049 4.766 1.00 69.88 624 THR A C 1
ATOM 4835 O O . THR A 1 624 ? -10.186 31.127 5.357 1.00 69.88 624 THR A O 1
ATOM 4838 N N . PHE A 1 625 ? -7.953 30.873 5.418 1.00 75.25 625 PHE A N 1
ATOM 4839 C CA . PHE A 1 625 ? -7.858 30.807 6.874 1.00 75.25 625 PHE A CA 1
ATOM 4840 C C . PHE A 1 625 ? -8.227 32.144 7.528 1.00 75.25 625 PHE A C 1
ATOM 4842 O O . PHE A 1 625 ? -9.049 32.165 8.442 1.00 75.25 625 PHE A O 1
ATOM 4849 N N . LEU A 1 626 ? -7.688 33.261 7.027 1.00 73.81 626 LEU A N 1
ATOM 4850 C CA . LEU A 1 626 ? -7.993 34.604 7.529 1.00 73.81 626 LEU A CA 1
ATOM 4851 C C . LEU A 1 626 ? -9.470 34.971 7.331 1.00 73.81 626 LEU A C 1
ATOM 4853 O O . LEU A 1 626 ? -10.100 35.487 8.251 1.00 73.81 626 LEU A O 1
ATOM 4857 N N . VAL A 1 627 ? -10.056 34.658 6.171 1.00 78.00 627 VAL A N 1
ATOM 4858 C CA . VAL A 1 627 ? -11.490 34.861 5.887 1.00 78.00 627 VAL A CA 1
ATOM 4859 C C . VAL A 1 627 ? -12.357 34.022 6.828 1.00 78.00 627 VAL A C 1
ATOM 4861 O O . VAL A 1 627 ? -13.384 34.485 7.323 1.00 78.00 627 VAL A O 1
ATOM 4864 N N . ARG A 1 628 ? -11.946 32.786 7.130 1.00 76.62 628 ARG A N 1
ATOM 4865 C CA . ARG A 1 628 ? -12.667 31.933 8.078 1.00 76.62 628 ARG A CA 1
ATOM 4866 C C . ARG A 1 628 ? -12.561 32.454 9.511 1.00 76.62 628 ARG A C 1
ATOM 4868 O O . ARG A 1 628 ? -13.587 32.511 10.182 1.00 76.62 628 ARG A O 1
ATOM 4875 N N . ASP A 1 629 ? -11.370 32.844 9.970 1.00 78.62 629 ASP A N 1
ATOM 4876 C CA . ASP A 1 629 ? -11.164 33.392 11.319 1.00 78.62 629 ASP A CA 1
ATOM 4877 C C . ASP A 1 629 ? -11.933 34.705 11.503 1.00 78.62 629 ASP A C 1
ATOM 4879 O O . ASP A 1 629 ? -12.663 34.864 12.479 1.00 78.62 629 ASP A O 1
ATOM 4883 N N . THR A 1 630 ? -11.868 35.609 10.523 1.00 70.81 630 THR A N 1
ATOM 4884 C CA . THR A 1 630 ? -12.637 36.864 10.537 1.00 70.81 630 THR A CA 1
ATOM 4885 C C . THR A 1 630 ? -14.141 36.609 10.532 1.00 70.81 630 THR A C 1
ATOM 4887 O O . THR A 1 630 ? -14.834 37.167 11.378 1.00 70.81 630 THR A O 1
ATOM 4890 N N . LYS A 1 631 ? -14.657 35.699 9.689 1.00 75.69 631 LYS A N 1
ATOM 4891 C CA . LYS A 1 631 ? -16.074 35.288 9.718 1.00 75.69 631 LYS A CA 1
ATOM 4892 C C . LYS A 1 631 ? -16.469 34.710 11.077 1.00 75.69 631 LYS A C 1
ATOM 4894 O O . LYS A 1 631 ? -17.552 34.994 11.581 1.00 75.69 631 LYS A O 1
ATOM 4899 N N . GLN A 1 632 ? -15.601 33.908 11.686 1.00 71.44 632 GLN A N 1
ATOM 4900 C CA . GLN A 1 632 ? -15.880 33.256 12.960 1.00 71.44 632 GLN A CA 1
ATOM 4901 C C . GLN A 1 632 ? -15.846 34.254 14.126 1.00 71.44 632 GLN A C 1
ATOM 4903 O O . GLN A 1 632 ? -16.717 34.190 14.992 1.00 71.44 632 GLN A O 1
ATOM 4908 N N . ARG A 1 633 ? -14.923 35.223 14.119 1.00 73.75 633 ARG A N 1
ATOM 4909 C CA . ARG A 1 633 ? -14.898 36.350 15.067 1.00 73.75 633 ARG A CA 1
ATOM 4910 C C . ARG A 1 633 ? -16.106 37.267 14.892 1.00 73.75 633 ARG A C 1
ATOM 4912 O O . ARG A 1 633 ? -16.766 37.559 15.881 1.00 73.75 633 ARG A O 1
ATOM 4919 N N . LEU A 1 634 ? -16.450 37.630 13.656 1.00 70.56 634 LEU A N 1
ATOM 4920 C CA . LEU A 1 634 ? -17.626 38.447 13.344 1.00 70.56 634 LEU A CA 1
ATOM 4921 C C . LEU A 1 634 ? -18.917 37.754 13.798 1.00 70.56 634 LEU A C 1
ATOM 4923 O O . LEU A 1 634 ? -19.747 38.361 14.457 1.00 70.56 634 LEU A O 1
ATOM 4927 N N . SER A 1 635 ? -19.040 36.444 13.559 1.00 72.19 635 SER A N 1
ATOM 4928 C CA . SER A 1 635 ? -20.189 35.657 14.026 1.00 72.19 635 SER A CA 1
ATOM 4929 C C . SER A 1 635 ? -20.282 35.518 15.549 1.00 72.19 635 SER A C 1
ATOM 4931 O O . SER A 1 635 ? -21.349 35.184 16.051 1.00 72.19 635 SER A O 1
ATOM 4933 N N . ARG A 1 636 ? -19.179 35.717 16.289 1.00 69.94 636 ARG A N 1
ATOM 4934 C CA . ARG A 1 636 ? -19.201 35.782 17.759 1.00 69.94 636 ARG A CA 1
ATOM 4935 C C . ARG A 1 636 ? -19.598 37.172 18.234 1.00 69.94 636 ARG A C 1
ATOM 4937 O O . ARG A 1 636 ? -20.392 37.247 19.153 1.00 69.94 636 ARG A O 1
ATOM 4944 N N . LEU A 1 637 ? -19.094 38.228 17.594 1.00 67.38 637 LEU A N 1
ATOM 4945 C CA . LEU A 1 637 ? -19.459 39.613 17.908 1.00 67.38 637 LEU A CA 1
ATOM 4946 C C . LEU A 1 637 ? -20.961 39.852 17.698 1.00 67.38 637 LEU A C 1
ATOM 4948 O O . LEU A 1 637 ? -21.639 40.238 18.639 1.00 67.38 637 LEU A O 1
ATOM 4952 N N . MET A 1 638 ? -21.500 39.442 16.545 1.00 64.00 638 MET A N 1
ATOM 4953 C CA . MET A 1 638 ? -22.941 39.518 16.247 1.00 64.00 638 MET A CA 1
ATOM 4954 C C . MET A 1 638 ? -23.808 38.719 17.239 1.00 64.00 638 MET A C 1
ATOM 4956 O O . MET A 1 638 ? -24.977 39.023 17.435 1.00 64.00 638 MET A O 1
ATOM 4960 N N . ARG A 1 639 ? -23.258 37.662 17.855 1.00 56.66 639 ARG A N 1
ATOM 4961 C CA . ARG A 1 639 ? -23.971 36.818 18.832 1.00 56.66 639 ARG A CA 1
ATOM 4962 C C . ARG A 1 639 ? -23.893 37.366 20.259 1.00 56.66 639 ARG A C 1
ATOM 4964 O O . ARG A 1 639 ? -24.684 36.950 21.094 1.00 56.66 639 ARG A O 1
ATOM 4971 N N . VAL A 1 640 ? -22.917 38.232 20.532 1.00 57.62 640 VAL A N 1
ATOM 4972 C CA . VAL A 1 640 ? -22.794 38.970 21.793 1.00 57.62 640 VAL A CA 1
ATOM 4973 C C . VAL A 1 640 ? -23.754 40.158 21.778 1.00 57.62 640 VAL A C 1
ATOM 4975 O O . VAL A 1 640 ? -24.490 40.306 22.741 1.00 57.62 640 VAL A O 1
ATOM 4978 N N . GLU A 1 641 ? -23.844 40.898 20.666 1.00 52.97 641 GLU A N 1
ATOM 4979 C CA . GLU A 1 641 ? -24.853 41.962 20.494 1.00 52.97 641 GLU A CA 1
ATOM 4980 C C . GLU A 1 641 ? -26.287 41.412 20.553 1.00 52.97 641 GLU A C 1
ATOM 4982 O O . GLU A 1 641 ? -27.135 41.977 21.230 1.00 52.97 641 GLU A O 1
ATOM 4987 N N . ALA A 1 642 ? -26.559 40.251 19.943 1.00 48.03 642 ALA A N 1
ATOM 4988 C CA . ALA A 1 642 ? -27.890 39.632 19.996 1.00 48.03 642 ALA A CA 1
ATOM 4989 C C . ALA A 1 642 ? -28.298 39.096 21.387 1.00 48.03 642 ALA A C 1
ATOM 4991 O O . ALA A 1 642 ? -29.459 38.760 21.586 1.00 48.03 642 ALA A O 1
ATOM 4992 N N . HIS A 1 643 ? -27.361 38.974 22.336 1.00 43.66 643 HIS A N 1
ATOM 4993 C CA . HIS A 1 643 ? -27.644 38.564 23.719 1.00 43.66 643 HIS A CA 1
ATOM 4994 C C . HIS A 1 643 ? -27.719 39.751 24.691 1.00 43.66 643 HIS A C 1
ATOM 4996 O O . HIS A 1 643 ? -27.960 39.539 25.878 1.00 43.66 643 HIS A O 1
ATOM 5002 N N . GLU A 1 644 ? -27.517 40.978 24.206 1.00 45.78 644 GLU A N 1
ATOM 5003 C CA . GLU A 1 644 ? -27.557 42.201 25.012 1.00 45.78 644 GLU A CA 1
ATOM 5004 C C . GLU A 1 644 ? -28.983 42.787 25.130 1.00 45.78 644 GLU A C 1
ATOM 5006 O O . GLU A 1 644 ? -29.191 43.733 25.884 1.00 45.78 644 GLU A O 1
ATOM 5011 N N . GLU A 1 645 ? -29.983 42.194 24.457 1.00 43.06 645 GLU A N 1
ATOM 5012 C CA . GLU A 1 645 ? -31.383 42.662 24.476 1.00 43.06 645 GLU A CA 1
ATOM 5013 C C . GLU A 1 645 ? -32.312 41.959 25.492 1.00 43.06 645 GLU A C 1
ATOM 5015 O O . GLU A 1 645 ? -33.416 42.449 25.713 1.00 43.06 645 GLU A O 1
ATOM 5020 N N . ASP A 1 646 ? -31.880 40.898 26.191 1.00 37.19 646 ASP A N 1
ATOM 5021 C CA . ASP A 1 646 ? -32.700 40.231 27.225 1.00 37.19 646 ASP A CA 1
ATOM 5022 C C . ASP A 1 646 ? -32.081 40.374 28.634 1.00 37.19 646 ASP A C 1
ATOM 5024 O O . ASP A 1 646 ? -31.120 39.670 28.970 1.00 37.19 646 ASP A O 1
ATOM 5028 N N . PRO A 1 647 ? -32.615 41.245 29.516 1.00 36.97 647 PRO A N 1
ATOM 5029 C CA . PRO A 1 647 ? -32.089 41.408 30.863 1.00 36.97 647 PRO A CA 1
ATOM 5030 C C . PRO A 1 647 ? -32.614 40.299 31.785 1.00 36.97 647 PRO A C 1
ATOM 5032 O O . PRO A 1 647 ? -33.688 40.408 32.376 1.00 36.97 647 PRO A O 1
ATOM 5035 N N . ILE A 1 648 ? -31.826 39.237 31.972 1.00 37.53 648 ILE A N 1
ATOM 5036 C CA . ILE A 1 648 ? -31.992 38.320 33.108 1.00 37.53 648 ILE A CA 1
ATOM 5037 C C . ILE A 1 648 ? -31.034 38.763 34.217 1.00 37.53 648 ILE A C 1
ATOM 5039 O O . ILE A 1 648 ? -29.813 38.682 34.083 1.00 37.53 648 ILE A O 1
ATOM 5043 N N . MET A 1 649 ? -31.609 39.245 35.320 1.00 39.34 649 MET A N 1
ATOM 5044 C CA . MET A 1 649 ? -30.917 39.635 36.551 1.00 39.34 649 MET A CA 1
ATOM 5045 C C . MET A 1 649 ? -30.107 38.462 37.125 1.00 39.34 649 MET A C 1
ATOM 5047 O O . MET A 1 649 ? -30.648 37.600 37.814 1.00 39.34 649 MET A O 1
ATOM 5051 N N . ILE A 1 650 ? -28.798 38.446 36.869 1.00 43.62 650 ILE A N 1
ATOM 5052 C CA . ILE A 1 650 ? -27.830 37.608 37.585 1.00 43.62 650 ILE A CA 1
ATOM 5053 C C . ILE A 1 650 ? -27.067 38.515 38.551 1.00 43.62 650 ILE A C 1
ATOM 5055 O O . ILE A 1 650 ? -26.559 39.567 38.161 1.00 43.62 650 ILE A O 1
ATOM 5059 N N . ASN A 1 651 ? -27.004 38.106 39.820 1.00 44.53 651 ASN A N 1
ATOM 5060 C CA . ASN A 1 651 ? -26.346 38.833 40.904 1.00 44.53 651 ASN A CA 1
ATOM 5061 C C . ASN A 1 651 ? -24.951 39.351 40.499 1.00 44.53 651 ASN A C 1
ATOM 5063 O O . ASN A 1 651 ? -24.073 38.585 40.092 1.00 44.53 651 ASN A O 1
ATOM 5067 N N . ALA A 1 652 ? -24.733 40.658 40.682 1.00 45.38 652 ALA A N 1
ATOM 5068 C CA . ALA A 1 652 ? -23.528 41.388 40.268 1.00 45.38 652 ALA A CA 1
ATOM 5069 C C . ALA A 1 652 ? -22.211 40.803 40.824 1.00 45.38 652 ALA A C 1
ATOM 5071 O O . ALA A 1 652 ? -21.146 40.969 40.230 1.00 45.38 652 ALA A O 1
ATOM 5072 N N . GLN A 1 653 ? -22.281 40.060 41.931 1.00 39.12 653 GLN A N 1
ATOM 5073 C CA . GLN A 1 653 ? -21.127 39.451 42.591 1.00 39.12 653 GLN A CA 1
ATOM 5074 C C . GLN A 1 653 ? -20.598 38.186 41.885 1.00 39.12 653 GLN A C 1
ATOM 5076 O O . GLN A 1 653 ? -19.389 37.948 41.895 1.00 39.12 653 GLN A O 1
ATOM 5081 N N . GLU A 1 654 ? -21.455 37.399 41.222 1.00 39.66 654 GLU A N 1
ATOM 5082 C CA . GLU A 1 654 ? -21.026 36.213 40.458 1.00 39.66 654 GLU A CA 1
ATOM 5083 C C . GLU A 1 654 ? -20.494 36.587 39.070 1.00 39.66 654 GLU A C 1
ATOM 5085 O O . GLU A 1 654 ? -19.480 36.039 38.623 1.00 39.66 654 GLU A O 1
ATOM 5090 N N . GLY A 1 655 ? -21.107 37.582 38.420 1.00 42.88 655 GLY A N 1
ATOM 5091 C CA . GLY A 1 655 ? -20.666 38.085 37.116 1.00 42.88 655 GLY A CA 1
ATOM 5092 C C . GLY A 1 655 ? -19.245 38.655 37.150 1.00 42.88 655 GLY A C 1
ATOM 5093 O O . GLY A 1 655 ? -18.429 38.363 36.270 1.00 42.88 655 GLY A O 1
ATOM 5094 N N . GLU A 1 656 ? -18.891 39.390 38.207 1.00 39.03 656 GLU A N 1
ATOM 5095 C CA . GLU A 1 656 ? -17.557 39.982 38.338 1.00 39.03 656 GLU A CA 1
ATOM 5096 C C . GLU A 1 656 ? -16.462 38.930 38.600 1.00 39.03 656 GLU A C 1
ATOM 5098 O O . GLU A 1 656 ? -15.329 39.052 38.118 1.00 39.03 656 GLU A O 1
ATOM 5103 N N . LEU A 1 657 ? -16.801 37.846 39.305 1.00 43.44 657 LEU A N 1
ATOM 5104 C CA . LEU A 1 657 ? -15.908 36.717 39.583 1.00 43.44 657 LEU A CA 1
ATOM 5105 C C . LEU A 1 657 ? -15.653 35.865 38.332 1.00 43.44 657 LEU A C 1
ATOM 5107 O O . LEU A 1 657 ? -14.510 35.468 38.070 1.00 43.44 657 LEU A O 1
ATOM 5111 N N . VAL A 1 658 ? -16.691 35.635 37.523 1.00 45.97 658 VAL A N 1
ATOM 5112 C CA . VAL A 1 658 ? -16.587 34.949 36.227 1.00 45.97 658 VAL A CA 1
ATOM 5113 C C . VAL A 1 658 ? -15.803 35.802 35.228 1.00 45.97 658 VAL A C 1
ATOM 5115 O O . VAL A 1 658 ? -14.897 35.286 34.568 1.00 45.97 658 VAL A O 1
ATOM 5118 N N . PHE A 1 659 ? -16.042 37.116 35.184 1.00 43.53 659 PHE A N 1
ATOM 5119 C CA . PHE A 1 659 ? -15.300 38.044 34.329 1.00 43.53 659 PHE A CA 1
ATOM 5120 C C . PHE A 1 659 ? -13.822 38.151 34.733 1.00 43.53 659 PHE A C 1
ATOM 5122 O O . PHE A 1 659 ? -12.933 38.073 33.879 1.00 43.53 659 PHE A O 1
ATOM 5129 N N . LYS A 1 660 ? -13.515 38.225 36.037 1.00 40.59 660 LYS A N 1
ATOM 5130 C CA . LYS A 1 660 ? -12.130 38.177 36.541 1.00 40.59 660 LYS A CA 1
ATOM 5131 C C . LYS A 1 660 ? -11.450 36.846 36.206 1.00 40.59 660 LYS A C 1
ATOM 5133 O O . LYS A 1 660 ? -10.293 36.867 35.784 1.00 40.59 660 LYS A O 1
ATOM 5138 N N . ARG A 1 661 ? -12.141 35.700 36.314 1.00 44.56 661 ARG A N 1
ATOM 5139 C CA . ARG A 1 661 ? -11.608 34.381 35.901 1.00 44.56 661 ARG A CA 1
ATOM 5140 C C . ARG A 1 661 ? -11.370 34.295 34.390 1.00 44.56 661 ARG A C 1
ATOM 5142 O O . ARG A 1 661 ? -10.313 33.812 33.982 1.00 44.56 661 ARG A O 1
ATOM 5149 N N . ALA A 1 662 ? -12.285 34.808 33.570 1.00 42.44 662 ALA A N 1
ATOM 5150 C CA . ALA A 1 662 ? -12.148 34.849 32.114 1.00 42.44 662 ALA A CA 1
ATOM 5151 C C . ALA A 1 662 ? -10.971 35.739 31.680 1.00 42.44 662 ALA A C 1
ATOM 5153 O O . ALA A 1 662 ? -10.133 35.314 30.883 1.00 42.44 662 ALA A O 1
ATOM 5154 N N . LYS A 1 663 ? -10.825 36.919 32.295 1.00 37.91 663 LYS A N 1
ATOM 5155 C CA . LYS A 1 663 ? -9.714 37.845 32.040 1.00 37.91 663 LYS A CA 1
ATOM 5156 C C . LYS A 1 663 ? -8.368 37.248 32.461 1.00 37.91 663 LYS A C 1
ATOM 5158 O O . LYS A 1 663 ? -7.391 37.383 31.730 1.00 37.91 663 LYS A O 1
ATOM 5163 N N . LYS A 1 664 ? -8.313 36.513 33.582 1.00 41.69 664 LYS A N 1
ATOM 5164 C CA . LYS A 1 664 ? -7.101 35.802 34.043 1.00 41.69 664 LYS A CA 1
ATOM 5165 C C . LYS A 1 664 ? -6.706 34.660 33.095 1.00 41.69 664 LYS A C 1
ATOM 5167 O O . LYS A 1 664 ? -5.522 34.492 32.812 1.00 41.69 664 LYS A O 1
ATOM 5172 N N . LYS A 1 665 ? -7.687 33.930 32.547 1.00 41.06 665 LYS A N 1
ATOM 5173 C CA . LYS A 1 665 ? -7.478 32.858 31.554 1.00 41.06 665 LYS A CA 1
ATOM 5174 C C . LYS A 1 665 ? -6.994 33.414 30.205 1.00 41.06 665 LYS A C 1
ATOM 5176 O O . LYS A 1 665 ? -6.037 32.897 29.638 1.00 41.06 665 LYS A O 1
ATOM 5181 N N . GLN A 1 666 ? -7.563 34.533 29.757 1.00 41.53 666 GLN A N 1
ATOM 5182 C CA . GLN A 1 666 ? -7.164 35.221 28.525 1.00 41.53 666 GLN A CA 1
ATOM 5183 C C . GLN A 1 666 ? -5.763 35.855 28.620 1.00 41.53 666 GLN A C 1
ATOM 5185 O O . GLN A 1 666 ? -5.015 35.851 27.641 1.00 41.53 666 GLN A O 1
ATOM 5190 N N . HIS A 1 667 ? -5.378 36.367 29.796 1.00 35.34 667 HIS A N 1
ATOM 5191 C CA . HIS A 1 667 ? -4.034 36.910 30.037 1.00 35.34 667 HIS A CA 1
ATOM 5192 C C . HIS A 1 667 ? -2.952 35.813 30.081 1.00 35.34 667 HIS A C 1
ATOM 5194 O O . HIS A 1 667 ? -1.815 36.056 29.676 1.00 35.34 667 HIS A O 1
ATOM 5200 N N . ALA A 1 668 ? -3.304 34.598 30.521 1.00 42.66 668 ALA A N 1
ATOM 5201 C CA . ALA A 1 668 ? -2.416 33.435 30.484 1.00 42.66 668 ALA A CA 1
ATOM 5202 C C . ALA A 1 668 ? -2.189 32.923 29.046 1.00 42.66 668 ALA A C 1
ATOM 5204 O O . ALA A 1 668 ? -1.047 32.686 28.655 1.00 42.66 668 ALA A O 1
ATOM 5205 N N . GLU A 1 669 ? -3.242 32.852 28.221 1.00 42.94 669 GLU A N 1
ATOM 5206 C CA . GLU A 1 669 ? -3.118 32.470 26.803 1.00 42.94 669 GLU A CA 1
ATOM 5207 C C . GLU A 1 669 ? -2.302 33.486 25.981 1.00 42.94 669 GLU A C 1
ATOM 5209 O O . GLU A 1 669 ? -1.483 33.093 25.148 1.00 42.94 669 GLU A O 1
ATOM 5214 N N . HIS A 1 670 ? -2.434 34.790 26.262 1.00 42.41 670 HIS A N 1
ATOM 5215 C CA . HIS A 1 670 ? -1.626 35.823 25.597 1.00 42.41 670 HIS A CA 1
ATOM 5216 C C . HIS A 1 670 ? -0.137 35.747 25.961 1.00 42.41 670 HIS A C 1
ATOM 5218 O O . HIS A 1 670 ? 0.705 35.991 25.098 1.00 42.41 670 HIS A O 1
ATOM 5224 N N . LYS A 1 671 ? 0.220 35.360 27.195 1.00 39.00 671 LYS A N 1
ATOM 5225 C CA . LYS A 1 671 ? 1.629 35.163 27.584 1.00 39.00 671 LYS A CA 1
ATOM 5226 C C . LYS A 1 671 ? 2.284 33.998 26.834 1.00 39.00 671 LYS A C 1
ATOM 5228 O O . LYS A 1 671 ? 3.437 34.129 26.431 1.00 39.00 671 LYS A O 1
ATOM 5233 N N . HIS A 1 672 ? 1.563 32.902 26.590 1.00 40.44 672 HIS A N 1
ATOM 5234 C CA . HIS A 1 672 ? 2.084 31.777 25.802 1.00 40.44 672 HIS A CA 1
ATOM 5235 C C . HIS A 1 672 ? 2.251 32.113 24.313 1.00 40.44 672 HIS A C 1
ATOM 5237 O O . HIS A 1 672 ? 3.268 31.757 23.721 1.00 40.44 672 HIS A O 1
ATOM 5243 N N . LEU A 1 673 ? 1.321 32.870 23.723 1.00 39.75 673 LEU A N 1
ATOM 5244 C CA . LEU A 1 673 ? 1.444 33.355 22.341 1.00 39.75 673 LEU A CA 1
ATOM 5245 C C . LEU A 1 673 ? 2.585 34.372 22.168 1.00 39.75 673 LEU A C 1
ATOM 5247 O O . LEU A 1 673 ? 3.269 34.365 21.145 1.00 39.75 673 LEU A O 1
ATOM 5251 N N . MET A 1 674 ? 2.845 35.207 23.178 1.00 38.44 674 MET A N 1
ATOM 5252 C CA . MET A 1 674 ? 3.941 36.181 23.147 1.00 38.44 674 MET A CA 1
ATOM 5253 C C . MET A 1 674 ? 5.323 35.514 23.292 1.00 38.44 674 MET A C 1
ATOM 5255 O O . MET A 1 674 ? 6.275 35.942 22.644 1.00 38.44 674 MET A O 1
ATOM 5259 N N . LEU A 1 675 ? 5.426 34.423 24.063 1.00 38.81 675 LEU A N 1
ATOM 5260 C CA . LEU A 1 675 ? 6.628 33.575 24.138 1.00 38.81 675 LEU A CA 1
ATOM 5261 C C . LEU A 1 675 ? 6.898 32.823 22.823 1.00 38.81 675 LEU A C 1
ATOM 5263 O O . LEU A 1 675 ? 8.053 32.732 22.408 1.00 38.81 675 LEU A O 1
ATOM 5267 N N . LEU A 1 676 ? 5.850 32.371 22.122 1.00 39.72 676 LEU A N 1
ATOM 5268 C CA . LEU A 1 676 ? 5.977 31.797 20.775 1.00 39.72 676 LEU A CA 1
ATOM 5269 C C . LEU A 1 676 ? 6.450 32.830 19.735 1.00 39.72 676 LEU A C 1
ATOM 5271 O O . LEU A 1 676 ? 7.222 32.490 18.843 1.00 39.72 676 LEU A O 1
ATOM 5275 N N . GLY A 1 677 ? 6.031 34.093 19.859 1.00 36.69 677 GLY A N 1
ATOM 5276 C CA . GLY A 1 677 ? 6.447 35.173 18.955 1.00 36.69 677 GLY A CA 1
ATOM 5277 C C . GLY A 1 677 ? 7.908 35.611 19.119 1.00 36.69 677 GLY A C 1
ATOM 5278 O O . GLY A 1 677 ? 8.524 36.059 18.154 1.00 36.69 677 GLY A O 1
ATOM 5279 N N . ILE A 1 678 ? 8.493 35.453 20.312 1.00 40.81 678 ILE A N 1
ATOM 5280 C CA . ILE A 1 678 ? 9.886 35.849 20.589 1.00 40.81 678 ILE A CA 1
ATOM 5281 C C . ILE A 1 678 ? 10.894 34.791 20.102 1.00 40.81 678 ILE A C 1
ATOM 5283 O O . ILE A 1 678 ? 12.020 35.149 19.763 1.00 40.81 678 ILE A O 1
ATOM 5287 N N . LEU A 1 679 ? 10.501 33.517 19.975 1.00 37.56 679 LEU A N 1
ATOM 5288 C CA . LEU A 1 679 ? 11.383 32.460 19.454 1.00 37.56 679 LEU A CA 1
ATOM 5289 C C . LEU A 1 679 ? 11.524 32.443 17.916 1.00 37.56 679 LEU A C 1
ATOM 5291 O O . LEU A 1 679 ? 12.365 31.712 17.399 1.00 37.56 679 LEU A O 1
ATOM 5295 N N . VAL A 1 680 ? 10.728 33.232 17.180 1.00 37.03 680 VAL A N 1
ATOM 5296 C CA . VAL A 1 680 ? 10.644 33.185 15.701 1.00 37.03 680 VAL A CA 1
ATOM 5297 C C . VAL A 1 680 ? 11.339 34.374 15.010 1.00 37.03 680 VAL A C 1
ATOM 5299 O O . VAL A 1 680 ? 11.371 34.448 13.785 1.00 37.03 680 VAL A O 1
ATOM 5302 N N . VAL A 1 681 ? 11.970 35.294 15.748 1.00 30.06 681 VAL A N 1
ATOM 5303 C CA . VAL A 1 681 ? 12.697 36.425 15.136 1.00 30.06 681 VAL A CA 1
ATOM 5304 C C . VAL A 1 681 ? 14.206 36.134 15.082 1.00 30.06 681 VAL A C 1
ATOM 5306 O O . VAL A 1 681 ? 14.849 36.097 16.132 1.00 30.06 681 VAL A O 1
ATOM 5309 N N . PRO A 1 682 ? 14.821 35.978 13.890 1.00 34.53 682 PRO A N 1
ATOM 5310 C CA . PRO A 1 682 ? 16.271 35.917 13.773 1.00 34.53 682 PRO A CA 1
ATOM 5311 C C . PRO A 1 682 ? 16.873 37.290 14.103 1.00 34.53 682 PRO A C 1
ATOM 5313 O O . PRO A 1 682 ? 16.372 38.332 13.675 1.00 34.53 682 PRO A O 1
ATOM 5316 N N . GLY A 1 683 ? 17.942 37.284 14.899 1.00 32.69 683 GLY A N 1
ATOM 5317 C CA . GLY A 1 683 ? 18.548 38.475 15.488 1.00 32.69 683 GLY A CA 1
ATOM 5318 C C . GLY A 1 683 ? 18.961 39.562 14.488 1.00 32.69 683 GLY A C 1
ATOM 5319 O O . GLY A 1 683 ? 19.498 39.293 13.416 1.00 32.69 683 GLY A O 1
ATOM 5320 N N . ARG A 1 684 ? 18.781 40.823 14.899 1.00 29.58 684 ARG A N 1
ATOM 5321 C CA . ARG A 1 684 ? 19.481 41.990 14.339 1.00 29.58 684 ARG A CA 1
ATOM 5322 C C . ARG A 1 684 ? 20.344 42.667 15.419 1.00 29.58 684 ARG A C 1
ATOM 5324 O O . ARG A 1 684 ? 19.988 42.615 16.598 1.00 29.58 684 ARG A O 1
ATOM 5331 N N . PRO A 1 685 ? 21.488 43.267 15.040 1.00 35.66 685 PRO A N 1
ATOM 5332 C CA . PRO A 1 685 ? 22.590 43.569 15.953 1.00 35.66 685 PRO A CA 1
ATOM 5333 C C . PRO A 1 685 ? 22.341 44.750 16.905 1.00 35.66 685 PRO A C 1
ATOM 5335 O O . PRO A 1 685 ? 21.616 45.704 16.620 1.00 35.66 685 PRO A O 1
ATOM 5338 N N . ARG A 1 686 ? 23.000 44.667 18.066 1.00 37.41 686 ARG A N 1
ATOM 5339 C CA . ARG A 1 686 ? 23.015 45.641 19.165 1.00 37.41 686 ARG A CA 1
ATOM 5340 C C . ARG A 1 686 ? 23.767 46.923 18.769 1.00 37.41 686 ARG A C 1
ATOM 5342 O O . ARG A 1 686 ? 24.943 47.053 19.079 1.00 37.41 686 ARG A O 1
ATOM 5349 N N . SER A 1 687 ? 23.104 47.897 18.147 1.00 37.62 687 SER A N 1
ATOM 5350 C CA . SER A 1 687 ? 23.684 49.253 18.011 1.00 37.62 687 SER A CA 1
ATOM 5351 C C . SER A 1 687 ? 22.697 50.420 18.156 1.00 37.62 687 SER A C 1
ATOM 5353 O O . SER A 1 687 ? 23.126 51.564 18.233 1.00 37.62 687 SER A O 1
ATOM 5355 N N . ALA A 1 688 ? 21.393 50.176 18.328 1.00 38.09 688 ALA A N 1
ATOM 5356 C CA . ALA A 1 688 ? 20.378 51.244 18.351 1.00 38.09 688 ALA A CA 1
ATOM 5357 C C . ALA A 1 688 ? 19.723 51.526 19.726 1.00 38.09 688 ALA A C 1
ATOM 5359 O O . ALA A 1 688 ? 18.660 52.137 19.786 1.00 38.09 688 ALA A O 1
ATOM 5360 N N . ARG A 1 689 ? 20.315 51.092 20.854 1.00 39.56 689 ARG A N 1
ATOM 5361 C CA . ARG A 1 689 ? 19.738 51.310 22.208 1.00 39.56 689 ARG A CA 1
ATOM 5362 C C . ARG A 1 689 ? 20.304 52.497 22.998 1.00 39.56 689 ARG A C 1
ATOM 5364 O O . ARG A 1 689 ? 19.848 52.724 24.113 1.00 39.56 689 ARG A O 1
ATOM 5371 N N . ARG A 1 690 ? 21.243 53.279 22.452 1.00 39.94 690 ARG A N 1
ATOM 5372 C CA . ARG A 1 690 ? 21.835 54.425 23.176 1.00 39.94 690 ARG A CA 1
ATOM 5373 C C . ARG A 1 690 ? 21.161 55.786 22.947 1.00 39.94 690 ARG A C 1
ATOM 5375 O O . ARG A 1 690 ? 21.402 56.677 23.742 1.00 39.94 690 ARG A O 1
ATOM 5382 N N . SER A 1 691 ? 20.252 55.959 21.983 1.00 45.06 691 SER A N 1
ATOM 5383 C CA . SER A 1 691 ? 19.702 57.295 21.657 1.00 45.06 691 SER A CA 1
ATOM 5384 C C . SER A 1 691 ? 18.334 57.646 22.274 1.00 45.06 691 SER A C 1
ATOM 5386 O O . SER A 1 691 ? 17.848 58.760 22.088 1.00 45.06 691 SER A O 1
ATOM 5388 N N . LEU A 1 692 ? 17.702 56.744 23.039 1.00 38.59 692 LEU A N 1
ATOM 5389 C CA . LEU A 1 692 ? 16.363 56.967 23.626 1.00 38.59 692 LEU A CA 1
ATOM 5390 C C . LEU A 1 692 ? 16.361 57.250 25.139 1.00 38.59 692 LEU A C 1
ATOM 5392 O O . LEU A 1 692 ? 15.348 57.706 25.670 1.00 38.59 692 LEU A O 1
ATOM 5396 N N . ALA A 1 693 ? 17.489 57.046 25.828 1.00 42.06 693 ALA A N 1
ATOM 5397 C CA . ALA A 1 693 ? 17.624 57.320 27.263 1.00 42.06 693 ALA A CA 1
ATOM 5398 C C . ALA A 1 693 ? 17.981 58.790 27.582 1.00 42.06 693 ALA A C 1
ATOM 5400 O O . ALA A 1 693 ? 17.699 59.259 28.682 1.00 42.06 693 ALA A O 1
ATOM 5401 N N . GLU A 1 694 ? 18.516 59.552 26.621 1.00 43.59 694 GLU A N 1
ATOM 5402 C CA . GLU A 1 694 ? 18.920 60.957 26.827 1.00 43.59 694 GLU A CA 1
ATOM 5403 C C . GLU A 1 694 ? 17.819 61.988 26.531 1.00 43.59 694 GLU A C 1
ATOM 5405 O O . GLU A 1 694 ? 17.878 63.111 27.030 1.00 43.59 694 GLU A O 1
ATOM 5410 N N . ARG A 1 695 ? 16.744 61.616 25.821 1.00 42.75 695 ARG A N 1
ATOM 5411 C CA . ARG A 1 695 ? 15.627 62.536 25.514 1.00 42.75 695 ARG A CA 1
ATOM 5412 C C . ARG A 1 695 ? 14.557 62.661 26.608 1.00 42.75 695 ARG A C 1
ATOM 5414 O O . ARG A 1 695 ? 13.716 63.546 26.515 1.00 42.75 695 ARG A O 1
ATOM 5421 N N . ARG A 1 696 ? 14.588 61.842 27.670 1.00 41.28 696 ARG A N 1
ATOM 5422 C CA . ARG A 1 696 ? 13.601 61.894 28.778 1.00 41.28 696 ARG A CA 1
ATOM 5423 C C . ARG A 1 696 ? 14.032 62.703 30.010 1.00 41.28 696 ARG A C 1
ATOM 5425 O O . ARG A 1 696 ? 13.234 62.850 30.928 1.00 41.28 696 ARG A O 1
ATOM 5432 N N . ARG A 1 697 ? 15.245 63.275 30.036 1.00 43.78 697 ARG A N 1
ATOM 5433 C CA . ARG A 1 697 ? 15.722 64.132 31.147 1.00 43.78 697 ARG A CA 1
ATOM 5434 C C . ARG A 1 697 ? 15.493 65.643 30.958 1.00 43.78 697 ARG A C 1
ATOM 5436 O O . ARG A 1 697 ? 15.859 66.397 31.848 1.00 43.78 697 ARG A O 1
ATOM 5443 N N . ARG A 1 698 ? 14.878 66.112 29.861 1.00 46.66 698 ARG A N 1
ATOM 5444 C CA . ARG A 1 698 ? 14.696 67.561 29.586 1.00 46.66 698 ARG A CA 1
ATOM 5445 C C . ARG A 1 698 ? 13.255 68.017 29.321 1.00 46.66 698 ARG A C 1
ATOM 5447 O O . ARG A 1 698 ? 13.043 68.926 28.529 1.00 46.66 698 ARG A O 1
ATOM 5454 N N . ALA A 1 699 ? 12.256 67.419 29.969 1.00 39.22 699 ALA A N 1
ATOM 5455 C CA . ALA A 1 699 ? 10.887 67.937 29.889 1.00 39.22 699 ALA A CA 1
ATOM 5456 C C . ALA A 1 699 ? 10.088 67.668 31.175 1.00 39.22 699 ALA A C 1
ATOM 5458 O O . ALA A 1 699 ? 9.290 66.739 31.256 1.00 39.22 699 ALA A O 1
ATOM 5459 N N . ARG A 1 700 ? 10.311 68.500 32.195 1.00 36.81 700 ARG A N 1
ATOM 5460 C CA . ARG A 1 700 ? 9.284 68.866 33.181 1.00 36.81 700 ARG A CA 1
ATOM 5461 C C . ARG A 1 700 ? 9.323 70.383 33.351 1.00 36.81 700 ARG A C 1
ATOM 5463 O O . ARG A 1 700 ? 10.386 70.898 33.685 1.00 36.81 700 ARG A O 1
ATOM 5470 N N . PRO A 1 701 ? 8.180 71.064 33.233 1.00 42.06 701 PRO A N 1
ATOM 5471 C CA . PRO A 1 701 ? 7.897 72.246 34.024 1.00 42.06 701 PRO A CA 1
ATOM 5472 C C . PRO A 1 701 ? 6.796 71.917 35.046 1.00 42.06 701 PRO A C 1
ATOM 5474 O O . PRO A 1 701 ? 5.730 71.420 34.691 1.00 42.06 701 PRO A O 1
ATOM 5477 N N . ARG A 1 702 ? 7.062 72.180 36.330 1.00 34.19 702 ARG A N 1
ATOM 5478 C CA . ARG A 1 702 ? 6.037 72.368 37.366 1.00 34.19 702 ARG A CA 1
ATOM 5479 C C . ARG A 1 702 ? 6.134 73.823 37.805 1.00 34.19 702 ARG A C 1
ATOM 5481 O O . ARG A 1 702 ? 7.175 74.218 38.318 1.00 34.19 702 ARG A O 1
ATOM 5488 N N . TRP A 1 703 ? 5.062 74.576 37.589 1.00 41.47 703 TRP A N 1
ATOM 5489 C CA . TRP A 1 703 ? 4.779 75.798 38.333 1.00 41.47 703 TRP A CA 1
ATOM 5490 C C . TRP A 1 703 ? 3.981 75.448 39.593 1.00 41.47 703 TRP A C 1
ATOM 5492 O O . TRP A 1 703 ? 3.305 74.420 39.649 1.00 41.47 703 TRP A O 1
ATOM 5502 N N . ALA A 1 704 ? 4.185 76.281 40.607 1.00 41.31 704 ALA A N 1
ATOM 5503 C CA . ALA A 1 704 ? 3.852 76.112 42.013 1.00 41.31 704 ALA A CA 1
ATOM 5504 C C . ALA A 1 704 ? 2.533 76.797 42.420 1.00 41.31 704 ALA A C 1
ATOM 5506 O O . ALA A 1 704 ? 1.964 77.557 41.641 1.00 41.31 704 ALA A O 1
ATOM 5507 N N . GLY A 1 705 ? 2.135 76.569 43.678 1.00 36.62 705 GLY A N 1
ATOM 5508 C CA . GLY A 1 705 ? 1.171 77.361 44.463 1.00 36.62 705 GLY A CA 1
ATOM 5509 C C . GLY A 1 705 ? 0.266 76.444 45.299 1.00 36.62 705 GLY A C 1
ATOM 5510 O O . GLY A 1 705 ? -0.483 75.684 44.698 1.00 36.62 705 GLY A O 1
ATOM 5511 N N . HIS A 1 706 ? 0.505 76.253 46.611 1.00 40.12 706 HIS A N 1
ATOM 5512 C CA . HIS A 1 706 ? 0.019 77.076 47.758 1.00 40.12 706 HIS A CA 1
ATOM 5513 C C . HIS A 1 706 ? -1.526 77.096 47.820 1.00 40.12 706 HIS A C 1
ATOM 5515 O O . HIS A 1 706 ? -2.147 77.315 46.791 1.00 40.12 706 HIS A O 1
ATOM 5521 N N . GLU A 1 707 ? -2.252 76.844 48.915 1.00 39.09 707 GLU A N 1
ATOM 5522 C CA . GLU A 1 707 ? -2.059 76.925 50.380 1.00 39.09 707 GLU A CA 1
ATOM 5523 C C . GLU A 1 707 ? -3.116 76.018 51.055 1.00 39.09 707 GLU A C 1
ATOM 5525 O O . GLU A 1 707 ? -4.145 75.753 50.442 1.00 39.09 707 GLU A O 1
ATOM 5530 N N . GLY A 1 708 ? -2.846 75.370 52.197 1.00 41.97 708 GLY A N 1
ATOM 5531 C CA . GLY A 1 708 ? -3.103 75.881 53.564 1.00 41.97 708 GLY A CA 1
ATOM 5532 C C . GLY A 1 708 ? -4.448 75.305 54.061 1.00 41.97 708 GLY A C 1
ATOM 5533 O O . GLY A 1 708 ? -5.431 75.402 53.342 1.00 41.97 708 GLY A O 1
ATOM 5534 N N . GLN A 1 709 ? -4.594 74.614 55.192 1.00 40.22 709 GLN A N 1
ATOM 5535 C CA . GLN A 1 709 ? -3.917 74.624 56.492 1.00 40.22 709 GLN A CA 1
ATOM 5536 C C . GLN A 1 709 ? -3.925 73.211 57.092 1.00 40.22 709 GLN A C 1
ATOM 5538 O O . GLN A 1 709 ? -4.874 72.455 56.775 1.00 40.22 709 GLN A O 1
#